Protein AF-A0A413RLS5-F1 (afdb_monomer)

Organism: NCBI:txid2293719

Foldseek 3Di:
DDDFDFLLNLCVVLVHDSVVLVVVLVVDPVRPQDDDSRTTDDPVNSVVSVVVSVVVVVVVVVVVPDDDDDDDDDDDDDDDDDDDDDDDDDPDPDDPPPPPQQLDPVSVLVLLVVLLVVLVVVVDLCSQKDFLVSSQVSSCVVVVHRDDCVSNVDPDSVVVQVVPLQQWDWDVVDVRIMIGGDPNQLQQPPPFDSDDDPQALQKDFDVQLVCQAAVQVVVFFWAQAPNGTDTPVPDDDAGPDNDTQHHDHPVRVLVLLVSLLVSVVVRDGPVVVVLNVQSVCCSVVVNDLVSHDPSVSSSSVSSVVSNSVRSRVVVCVVSVHDDDPVSIDRNPDPPVPVCPPVVVVVVVVVVVVCVPDDPVRVVVDDDPPVVVVVVDD

Solvent-accessible surface area (backbone atoms only — not comparable to full-atom values): 22980 Å² total; per-residue (Å²): 131,85,86,60,52,29,41,42,58,54,14,61,74,71,77,47,53,39,65,59,52,51,50,55,32,70,75,32,91,88,45,82,80,68,89,49,51,80,28,64,36,52,73,67,52,48,58,50,53,51,53,53,52,52,56,50,51,52,53,55,62,57,60,72,75,70,73,80,90,74,82,86,81,82,90,81,86,81,84,91,76,92,77,85,87,77,89,75,90,74,88,74,89,70,82,88,74,78,71,80,72,55,66,44,68,69,47,50,53,52,47,53,51,49,36,36,51,56,33,43,75,69,69,46,80,60,29,56,47,43,35,65,67,55,52,49,52,38,41,13,65,71,71,75,44,85,64,58,56,58,71,63,76,23,94,44,70,66,59,48,50,65,73,33,65,78,47,32,42,76,42,73,90,45,90,73,38,37,31,33,60,43,60,79,69,78,71,59,64,93,89,51,83,86,79,85,72,92,79,49,85,54,51,37,59,35,67,43,57,44,46,37,28,69,45,42,85,76,74,56,58,16,26,39,46,94,88,38,53,40,46,56,93,77,56,89,76,82,58,82,42,93,58,62,52,77,47,44,49,73,66,56,52,50,49,53,45,48,55,50,47,52,56,46,58,77,63,53,50,85,87,44,50,69,60,52,52,43,47,50,49,30,55,76,68,65,50,61,66,86,63,39,58,72,76,52,35,57,53,49,52,46,50,51,50,51,49,50,52,50,50,52,50,54,47,28,55,74,73,74,44,82,73,62,86,62,46,58,36,70,48,73,67,83,56,70,67,76,72,52,75,59,56,61,52,48,50,52,48,51,54,56,49,61,73,69,48,50,76,69,54,56,73,66,60,83,74,61,68,73,65,54,64,77,69,63,134

Nearest PDB structures (foldseek):
  8wxs-assembly1_B  TM=7.499E-01  e=1.023E-01  Drosophila melanogaster
  2lh9-assembly1_A  TM=6.688E-01  e=4.110E-02  Mus musculus
  3rco-assembly1_B  TM=6.619E-01  e=2.686E-01  Homo sapiens
  5f5f-assembly1_A  TM=4.058E-01  e=4.845E-01  Mus musculus
  4qik-assembly3_B  TM=1.845E-01  e=1.940E-02  Homo sapiens

pLDDT: mean 81.76, std 18.18, range [34.69, 97.81]

InterPro domains:
  IPR025605 OST-HTH/LOTUS domain [PF12872] (129-176)
  IPR025605 OST-HTH/LOTUS domain [PS51644] (104-185)

Radius of gyration: 29.1 Å; Cα contacts (8 Å, |Δi|>4): 334; chains: 1; bounding box: 79×64×74 Å

Mean predicted aligned error: 16.36 Å

Sequence (377 aa):
MPARLSVYELAREYGVTSRAVLQLINDTPQLTGARSASSRLTDAEVRAVRRLLESTAERHAGAVVEAPTAQAPEPAGVAVSGGAVSEIEQESTVDEQAATTDGSRDGLEALVRQAFDRARESGKEDWRHMSTGVLKNRLSQILGEKFDQARFGYQRMTDLVQDLPDLLAVDDTRRPPVLYLLPEPPRAPSGVAADAITIDESITIRPDHWAATIDYASGEPYFLVAGTARASSRIEGSPDIPVPLPTITQEILDTWRADFAESTERMHSADEEEMRARVHLWLNERRGTRALPGVLQGLWNLYLKRAVVARLRNWYAAVGLPVPADLIIERKGAGTPPRPADDSRLREALIATIRRMSSDELRAVQLPASALLHMVP

Secondary structure (DSSP, 8-state):
-----BHHHHHHHTT--HHHHHHHHHTSTT----SSTTPBPPHHHHHHHHHHHHHHHHHHHHHTS----PPPPPPPP-------------------------S-HHHHHHHHHHHHHHHHHTT-TTTTEEEHHHHHHHHHHHHTS---GGGGT-SSHHHHHHT-TTTEEEE-SSSSPEEEEPPSPP-SSTTS---S----SSEEE-HHHHHHHH--SS-PPEEEETTEEEEGGG--S--SSSS------HHHHHHHHHHHHHHHHTTS-TT-HHHHHHHHHHHHTT--GGGS-HHHHHHHHHHHHHHHHHHHHHHHHHTT-PPPTTSEEE----------HHHHHHHHHHHHHHHH--HHHHHHPPPPHHHHHTT--

Structure (mmCIF, N/CA/C/O backbone):
data_AF-A0A413RLS5-F1
#
_entry.id   AF-A0A413RLS5-F1
#
loop_
_atom_site.group_PDB
_atom_site.id
_atom_site.type_symbol
_atom_site.label_atom_id
_atom_site.label_alt_id
_atom_site.label_comp_id
_atom_site.label_asym_id
_atom_site.label_entity_id
_atom_site.label_seq_id
_atom_site.pdbx_PDB_ins_code
_atom_site.Cartn_x
_atom_site.Cartn_y
_atom_site.Cartn_z
_atom_site.occupancy
_atom_site.B_iso_or_equiv
_atom_site.auth_seq_id
_atom_site.auth_comp_id
_atom_site.auth_asym_id
_atom_site.auth_atom_id
_atom_site.pdbx_PDB_model_num
ATOM 1 N N . MET A 1 1 ? 5.920 35.005 17.447 1.00 49.88 1 MET A N 1
ATOM 2 C CA . MET A 1 1 ? 6.754 33.800 17.242 1.00 49.88 1 MET A CA 1
ATOM 3 C C . MET A 1 1 ? 7.409 33.951 15.876 1.00 49.88 1 MET A C 1
ATOM 5 O O . MET A 1 1 ? 6.653 34.002 14.913 1.00 49.88 1 MET A O 1
ATOM 9 N N . PRO A 1 2 ? 8.735 34.150 15.769 1.00 53.31 2 PRO A N 1
ATOM 10 C CA . PRO A 1 2 ? 9.383 34.280 14.464 1.00 53.31 2 PRO A CA 1
ATOM 11 C C . PRO A 1 2 ? 9.213 32.986 13.656 1.00 53.31 2 PRO A C 1
ATOM 13 O O . PRO A 1 2 ? 9.216 31.885 14.217 1.00 53.31 2 PRO A O 1
ATOM 16 N N . ALA A 1 3 ? 8.979 33.131 12.352 1.00 53.53 3 ALA A N 1
ATOM 17 C CA . ALA A 1 3 ? 8.739 32.018 11.446 1.00 53.53 3 ALA A CA 1
ATOM 18 C C . ALA A 1 3 ? 10.044 31.239 11.221 1.00 53.53 3 ALA A C 1
ATOM 20 O O . ALA A 1 3 ? 10.977 31.744 10.605 1.00 53.53 3 ALA A O 1
ATOM 21 N N . ARG A 1 4 ? 10.104 30.006 11.732 1.00 84.88 4 ARG A N 1
ATOM 22 C CA . ARG A 1 4 ? 11.229 29.089 11.507 1.00 84.88 4 ARG A CA 1
ATOM 23 C C . ARG A 1 4 ? 11.107 28.467 10.117 1.00 84.88 4 ARG A C 1
ATOM 25 O O . ARG A 1 4 ? 10.170 27.699 9.901 1.00 84.88 4 ARG A O 1
ATOM 32 N N . LEU A 1 5 ? 12.042 28.781 9.222 1.00 90.00 5 LEU A N 1
ATOM 33 C CA . LEU A 1 5 ? 12.160 28.143 7.907 1.00 90.00 5 LEU A CA 1
ATOM 34 C C . LEU A 1 5 ? 12.699 26.714 8.054 1.00 90.00 5 LEU A C 1
ATOM 36 O O . LEU A 1 5 ? 13.582 26.437 8.871 1.00 90.00 5 LEU A O 1
ATOM 40 N N . SER A 1 6 ? 12.158 25.801 7.260 1.00 93.19 6 SER A N 1
ATOM 41 C CA . SER A 1 6 ? 12.698 24.456 7.074 1.00 93.19 6 SER A CA 1
ATOM 42 C C . SER A 1 6 ? 13.868 24.456 6.088 1.00 93.19 6 SER A C 1
ATOM 44 O O . SER A 1 6 ? 13.994 25.341 5.239 1.00 93.19 6 SER A O 1
ATOM 46 N N . VAL A 1 7 ? 14.715 23.427 6.166 1.00 90.44 7 VAL A N 1
ATOM 47 C CA . VAL A 1 7 ? 15.800 23.198 5.193 1.00 90.44 7 VAL A CA 1
ATOM 48 C C . VAL A 1 7 ? 15.263 23.130 3.757 1.00 90.44 7 VAL A C 1
ATOM 50 O O . VAL A 1 7 ? 15.892 23.646 2.835 1.00 90.44 7 VAL A O 1
ATOM 53 N N . TYR A 1 8 ? 14.083 22.538 3.566 1.00 88.19 8 TYR A N 1
ATOM 54 C CA . TYR A 1 8 ? 13.406 22.482 2.273 1.00 88.19 8 TYR A CA 1
ATOM 55 C C . TYR A 1 8 ? 13.042 23.869 1.723 1.00 88.19 8 TYR A C 1
ATOM 57 O O . TYR A 1 8 ? 13.338 24.170 0.567 1.00 88.19 8 TYR A O 1
ATOM 65 N N . GLU A 1 9 ? 12.438 24.732 2.544 1.00 91.38 9 GLU A N 1
ATOM 66 C CA . GLU A 1 9 ? 12.070 26.093 2.129 1.00 91.38 9 GLU A CA 1
ATOM 67 C C . GLU A 1 9 ? 13.307 26.925 1.775 1.00 91.38 9 GLU A C 1
ATOM 69 O O . GLU A 1 9 ? 13.293 27.650 0.782 1.00 91.38 9 GLU A O 1
ATOM 74 N N . LEU A 1 10 ? 14.396 26.759 2.531 1.00 93.75 10 LEU A N 1
ATOM 75 C CA . LEU A 1 10 ? 15.664 27.432 2.257 1.00 93.75 10 LEU A CA 1
ATOM 76 C C . LEU A 1 10 ? 16.304 26.952 0.945 1.00 93.75 10 LEU A C 1
ATOM 78 O O . LEU A 1 10 ? 16.816 27.750 0.167 1.00 93.75 10 LEU A O 1
ATOM 82 N N . ALA A 1 11 ? 16.249 25.646 0.675 1.00 91.06 11 ALA A N 1
ATOM 83 C CA . ALA A 1 11 ? 16.745 25.067 -0.571 1.00 91.06 11 ALA A CA 1
ATOM 84 C C . ALA A 1 11 ? 15.981 25.616 -1.787 1.00 91.06 11 ALA A C 1
ATOM 86 O O . ALA A 1 11 ? 16.585 26.013 -2.785 1.00 91.06 11 ALA A O 1
ATOM 87 N N . ARG A 1 12 ? 14.652 25.723 -1.661 1.00 92.06 12 ARG A N 1
ATOM 88 C CA . ARG A 1 12 ? 13.778 26.306 -2.683 1.00 92.06 12 ARG A CA 1
ATOM 89 C C . ARG A 1 12 ? 14.081 27.784 -2.938 1.00 92.06 12 ARG A C 1
ATOM 91 O O . ARG A 1 12 ? 14.059 28.195 -4.093 1.00 92.06 12 ARG A O 1
ATOM 98 N N . GLU A 1 13 ? 14.362 28.565 -1.895 1.00 95.25 13 GLU A N 1
ATOM 99 C CA . GLU A 1 13 ? 14.698 29.994 -2.006 1.00 95.25 13 GLU A CA 1
ATOM 100 C C . GLU A 1 13 ? 15.961 30.233 -2.854 1.00 95.25 13 GLU A C 1
ATOM 102 O O . GLU A 1 13 ? 15.985 31.157 -3.662 1.00 95.25 13 GLU A O 1
ATOM 107 N N . TYR A 1 14 ? 16.975 29.371 -2.727 1.00 94.06 14 TYR A N 1
ATOM 108 C CA . TYR A 1 14 ? 18.263 29.505 -3.426 1.00 94.06 14 TYR A CA 1
ATOM 109 C C . TYR A 1 14 ? 18.376 28.658 -4.704 1.00 94.06 14 TYR A C 1
ATOM 111 O O . TYR A 1 14 ? 19.435 28.632 -5.327 1.00 94.06 14 TYR A O 1
ATOM 119 N N . GLY A 1 15 ? 17.312 27.950 -5.100 1.00 91.38 15 GLY A N 1
ATOM 120 C CA . GLY A 1 15 ? 17.330 27.085 -6.283 1.00 91.38 15 GLY A CA 1
ATOM 121 C C . GLY A 1 15 ? 18.322 25.919 -6.183 1.00 91.38 15 GLY A C 1
ATOM 122 O O . GLY A 1 15 ? 18.850 25.474 -7.199 1.00 91.38 15 GLY A O 1
ATOM 123 N N . VAL A 1 16 ? 18.593 25.429 -4.970 1.00 92.81 16 VAL A N 1
ATOM 124 C CA . VAL A 1 16 ? 19.505 24.304 -4.703 1.00 92.81 16 VAL A CA 1
ATOM 125 C C . VAL A 1 16 ? 18.741 23.107 -4.139 1.00 92.81 16 VAL A C 1
ATOM 127 O O . VAL A 1 16 ? 17.602 23.222 -3.691 1.00 92.81 16 VAL A O 1
ATOM 130 N N . THR A 1 17 ? 19.356 21.924 -4.139 1.00 88.81 17 THR A N 1
ATOM 131 C CA . THR A 1 17 ? 18.726 20.729 -3.558 1.00 88.81 17 THR A CA 1
ATOM 132 C C . THR A 1 17 ? 18.777 20.770 -2.028 1.00 88.81 17 THR A C 1
ATOM 134 O O . THR A 1 17 ? 19.750 21.241 -1.435 1.00 88.81 17 THR A O 1
ATOM 137 N N . SER A 1 18 ? 17.766 20.216 -1.348 1.00 87.88 18 SER A N 1
ATOM 138 C CA . SER A 1 18 ? 17.775 20.121 0.123 1.00 87.88 18 SER A CA 1
ATOM 139 C C . SER A 1 18 ? 18.960 19.305 0.647 1.00 87.88 18 SER A C 1
ATOM 141 O O . SER A 1 18 ? 19.452 19.578 1.738 1.00 87.88 18 SER A O 1
ATOM 143 N N . ARG A 1 19 ? 19.469 18.354 -0.149 1.00 88.50 19 ARG A N 1
ATOM 144 C CA . ARG A 1 19 ? 20.697 17.607 0.152 1.00 88.50 19 ARG A CA 1
ATOM 145 C C . ARG A 1 19 ? 21.926 18.514 0.189 1.00 88.50 19 ARG A C 1
ATOM 147 O O . ARG A 1 19 ? 22.725 18.368 1.102 1.00 88.50 19 ARG A O 1
ATOM 154 N N . ALA A 1 20 ? 22.065 19.454 -0.750 1.00 89.69 20 ALA A N 1
ATOM 155 C CA . ALA A 1 20 ? 23.175 20.409 -0.744 1.00 89.69 20 ALA A CA 1
ATOM 156 C C . ALA A 1 20 ? 23.140 21.300 0.507 1.00 89.69 20 ALA A C 1
ATOM 158 O O . ALA A 1 20 ? 24.170 21.528 1.134 1.00 89.69 20 ALA A O 1
ATOM 159 N N . VAL A 1 21 ? 21.944 21.733 0.922 1.00 93.25 21 VAL A N 1
ATOM 160 C CA . VAL A 1 21 ? 21.768 22.512 2.156 1.00 93.25 21 VAL A CA 1
ATOM 161 C C . VAL A 1 21 ? 22.083 21.675 3.403 1.00 93.25 21 VAL A C 1
ATOM 163 O O . VAL A 1 21 ? 22.777 22.157 4.292 1.00 93.25 21 VAL A O 1
ATOM 166 N N . LEU A 1 22 ? 21.635 20.415 3.468 1.00 90.94 22 LEU A N 1
ATOM 167 C CA . LEU A 1 22 ? 21.972 19.502 4.571 1.00 90.94 22 LEU A CA 1
ATOM 168 C C . LEU A 1 22 ? 23.470 19.205 4.645 1.00 90.94 22 LEU A C 1
ATOM 170 O O . LEU A 1 22 ? 24.028 19.190 5.735 1.00 90.94 22 LEU A O 1
ATOM 174 N N . GLN A 1 23 ? 24.119 18.995 3.500 1.00 91.44 23 GLN A N 1
ATOM 175 C CA . GLN A 1 23 ? 25.560 18.778 3.436 1.00 91.44 23 GLN A CA 1
ATOM 176 C C . GLN A 1 23 ? 26.310 20.002 3.974 1.00 91.44 23 GLN A C 1
ATOM 178 O O . GLN A 1 23 ? 27.154 19.865 4.850 1.00 91.44 23 GLN A O 1
ATOM 183 N N . LEU A 1 24 ? 25.914 21.204 3.549 1.00 93.81 24 LEU A N 1
ATOM 184 C CA . LEU A 1 24 ? 26.490 22.463 4.023 1.00 93.81 24 LEU A CA 1
ATOM 185 C C . LEU A 1 24 ? 26.319 22.667 5.537 1.00 93.81 24 LEU A C 1
ATOM 187 O O . LEU A 1 24 ? 27.223 23.171 6.203 1.00 93.81 24 LEU A O 1
ATOM 191 N N . ILE A 1 25 ? 25.164 22.274 6.081 1.00 93.50 25 ILE A N 1
ATOM 192 C CA . ILE A 1 25 ? 24.892 22.284 7.522 1.00 93.50 25 ILE A CA 1
ATOM 193 C C . ILE A 1 25 ? 25.816 21.295 8.243 1.00 93.50 25 ILE A C 1
ATOM 195 O O . ILE A 1 25 ? 26.482 21.687 9.196 1.00 93.50 25 ILE A O 1
ATOM 199 N N . ASN A 1 26 ? 25.910 20.053 7.762 1.00 89.06 26 ASN A N 1
ATOM 200 C CA . ASN A 1 26 ? 26.742 19.007 8.366 1.00 89.06 26 ASN A CA 1
ATOM 201 C C . ASN A 1 26 ? 28.239 19.344 8.332 1.00 89.06 26 ASN A C 1
ATOM 203 O O . ASN A 1 26 ? 28.961 19.036 9.278 1.00 89.06 26 ASN A O 1
ATOM 207 N N . ASP A 1 27 ? 28.691 20.013 7.272 1.00 92.06 27 ASP A N 1
ATOM 208 C CA . ASP A 1 27 ? 30.083 20.433 7.100 1.00 92.06 27 ASP A CA 1
ATOM 209 C C . ASP A 1 27 ? 30.426 21.689 7.925 1.00 92.06 27 ASP A C 1
ATOM 211 O O . ASP A 1 27 ? 31.588 22.091 8.002 1.00 92.06 27 ASP A O 1
ATOM 215 N N . THR A 1 28 ? 29.432 22.313 8.573 1.00 92.94 28 THR A N 1
ATOM 216 C CA . THR A 1 28 ? 29.605 23.510 9.401 1.00 92.94 28 THR A CA 1
ATOM 217 C C . THR A 1 28 ? 29.434 23.155 10.885 1.00 92.94 28 THR A C 1
ATOM 219 O O . THR A 1 28 ? 28.305 23.070 11.365 1.00 92.94 28 THR A O 1
ATOM 222 N N . PRO A 1 29 ? 30.521 23.050 11.681 1.00 88.50 29 PRO A N 1
ATOM 223 C CA . PRO A 1 29 ? 30.479 22.545 13.066 1.00 88.50 29 PRO A CA 1
ATOM 224 C C . PRO A 1 29 ? 29.536 23.291 14.024 1.00 88.50 29 PRO A C 1
ATOM 226 O O . PRO A 1 29 ? 29.170 22.784 15.079 1.00 88.50 29 PRO A O 1
ATOM 229 N N . GLN A 1 30 ? 29.165 24.518 13.667 1.00 86.56 30 GLN A N 1
ATOM 230 C CA . GLN A 1 30 ? 28.323 25.423 14.446 1.00 86.56 30 GLN A CA 1
ATOM 231 C C . GLN A 1 30 ? 26.826 25.339 14.079 1.00 86.56 30 GLN A C 1
ATOM 233 O O . GLN A 1 30 ? 26.018 26.048 14.674 1.00 86.56 30 GLN A O 1
ATOM 238 N N . LEU A 1 31 ? 26.442 24.454 13.147 1.00 86.25 31 LEU A N 1
ATOM 239 C CA . LEU A 1 31 ? 25.061 24.190 12.731 1.00 86.25 31 LEU A CA 1
ATOM 240 C C . LEU A 1 31 ? 24.688 22.729 13.031 1.00 86.25 31 LEU A C 1
ATOM 242 O O . LEU A 1 31 ? 24.714 21.870 12.161 1.00 86.25 31 LEU A O 1
ATOM 246 N N . THR A 1 32 ? 24.352 22.420 14.283 1.00 77.50 32 THR A N 1
ATOM 247 C CA . THR A 1 32 ? 24.116 21.031 14.734 1.00 77.50 32 THR A CA 1
ATOM 248 C C . THR A 1 32 ? 22.636 20.624 14.789 1.00 77.50 32 THR A C 1
ATOM 250 O O . THR A 1 32 ? 22.317 19.506 15.199 1.00 77.50 32 THR A O 1
ATOM 253 N N . GLY A 1 33 ? 21.715 21.508 14.386 1.00 73.88 33 GLY A N 1
ATOM 254 C CA . GLY A 1 33 ? 20.278 21.339 14.622 1.00 73.88 33 GLY A CA 1
ATOM 255 C C . GLY A 1 33 ? 19.491 20.524 13.588 1.00 73.88 33 GLY A C 1
ATOM 256 O O . GLY A 1 33 ? 18.460 19.950 13.942 1.00 73.88 33 GLY A O 1
ATOM 257 N N . ALA A 1 34 ? 19.927 20.443 12.326 1.00 78.06 34 ALA A N 1
ATOM 258 C CA . ALA A 1 34 ? 19.123 19.840 11.257 1.00 78.06 34 ALA A CA 1
ATOM 259 C C . ALA A 1 34 ? 19.594 18.436 10.864 1.00 78.06 34 ALA A C 1
ATOM 261 O O . ALA A 1 34 ? 20.738 18.231 10.480 1.00 78.06 34 ALA A O 1
ATOM 262 N N . ARG A 1 35 ? 18.671 17.470 10.928 1.00 79.19 35 ARG A N 1
ATOM 263 C CA . ARG A 1 35 ? 18.911 16.051 10.597 1.00 79.19 35 ARG A CA 1
ATOM 264 C C . ARG A 1 35 ? 18.140 15.580 9.363 1.00 79.19 35 ARG A C 1
ATOM 266 O O . ARG A 1 35 ? 18.313 14.452 8.920 1.00 79.19 35 ARG A O 1
ATOM 273 N N . SER A 1 36 ? 17.255 16.422 8.836 1.00 82.38 36 SER A N 1
ATOM 274 C CA . SER A 1 36 ? 16.361 16.104 7.721 1.00 82.38 36 SER A CA 1
ATOM 275 C C . SER A 1 36 ? 15.960 17.364 6.952 1.00 82.38 36 SER A C 1
ATOM 277 O O . SER A 1 36 ? 16.039 18.476 7.476 1.00 82.38 36 SER A O 1
ATOM 279 N N . ALA A 1 37 ? 15.434 17.195 5.735 1.00 69.94 37 ALA A N 1
ATOM 280 C CA . ALA A 1 37 ? 14.904 18.301 4.930 1.00 69.94 37 ALA A CA 1
ATOM 281 C C . ALA A 1 37 ? 13.722 19.038 5.605 1.00 69.94 37 ALA A C 1
ATOM 283 O O . ALA A 1 37 ? 13.480 20.214 5.335 1.00 69.94 37 ALA A O 1
ATOM 284 N N . SER A 1 38 ? 13.014 18.365 6.516 1.00 79.88 38 SER A N 1
ATOM 285 C CA . SER A 1 38 ? 11.908 18.914 7.312 1.00 79.88 38 SER A CA 1
ATOM 286 C C . SER A 1 38 ? 12.353 19.581 8.619 1.00 79.88 38 SER A C 1
ATOM 288 O O . SER A 1 38 ? 11.527 20.169 9.320 1.00 79.88 38 SER A O 1
ATOM 290 N N . SER A 1 39 ? 13.643 19.512 8.964 1.00 85.12 39 SER A N 1
ATOM 291 C CA . SER A 1 39 ? 14.173 20.135 10.177 1.00 85.12 39 SER A CA 1
ATOM 292 C C . SER A 1 39 ? 13.984 21.652 10.116 1.00 85.12 39 SER A C 1
ATOM 294 O O . SER A 1 39 ? 14.362 22.299 9.137 1.00 85.12 39 SER A O 1
ATOM 296 N N . ARG A 1 40 ? 13.374 22.220 11.163 1.00 89.88 40 ARG A N 1
ATOM 297 C CA . ARG A 1 40 ? 13.179 23.668 11.295 1.00 89.88 40 ARG A CA 1
ATOM 298 C C . ARG A 1 40 ? 14.421 24.303 11.897 1.00 89.88 40 ARG A C 1
ATOM 300 O O . ARG A 1 40 ? 14.833 23.918 12.987 1.00 89.88 40 ARG A O 1
ATOM 307 N N . LEU A 1 41 ? 14.955 25.298 11.205 1.00 90.12 41 LEU A N 1
ATOM 308 C CA . LEU A 1 41 ? 16.127 26.049 11.626 1.00 90.12 41 LEU A CA 1
ATOM 309 C C . LEU A 1 41 ? 15.715 27.231 12.511 1.00 90.12 41 LEU A C 1
ATOM 311 O O . LEU A 1 41 ? 14.649 27.831 12.344 1.00 90.12 41 LEU A O 1
ATOM 315 N N . THR A 1 42 ? 16.564 27.575 13.470 1.00 92.44 42 THR A N 1
ATOM 316 C CA . THR A 1 42 ? 16.482 28.846 14.194 1.00 92.44 42 THR A CA 1
ATOM 317 C C . THR A 1 42 ? 16.864 30.006 13.274 1.00 92.44 42 THR A C 1
ATOM 319 O O . THR A 1 42 ? 17.618 29.832 12.321 1.00 92.44 42 THR A O 1
ATOM 322 N N . ASP A 1 43 ? 16.418 31.227 13.579 1.00 91.44 43 ASP A N 1
ATOM 323 C CA . ASP A 1 43 ? 16.769 32.411 12.777 1.00 91.44 43 ASP A CA 1
ATOM 324 C C . ASP A 1 43 ? 18.291 32.621 12.665 1.00 91.44 43 ASP A C 1
ATOM 326 O O . ASP A 1 43 ? 18.786 33.151 11.669 1.00 91.44 43 ASP A O 1
ATOM 330 N N . ALA A 1 44 ? 19.046 32.219 13.694 1.00 90.88 44 ALA A N 1
ATOM 331 C CA . ALA A 1 44 ? 20.504 32.272 13.685 1.00 90.88 44 ALA A CA 1
ATOM 332 C C . ALA A 1 44 ? 21.103 31.274 12.682 1.00 90.88 44 ALA A C 1
ATOM 334 O O . ALA A 1 44 ? 21.973 31.657 11.900 1.00 90.88 44 ALA A O 1
ATOM 335 N N . GLU A 1 45 ? 20.598 30.038 12.662 1.00 93.25 45 GLU A N 1
ATOM 336 C CA . GLU A 1 45 ? 21.002 29.007 11.702 1.00 93.25 45 GLU A CA 1
ATOM 337 C C . GLU A 1 45 ? 20.598 29.391 10.275 1.00 93.25 45 GLU A C 1
ATOM 339 O O . GLU A 1 45 ? 21.433 29.333 9.379 1.00 93.25 45 GLU A O 1
ATOM 344 N N . VAL A 1 46 ? 19.375 29.895 10.061 1.00 94.31 46 VAL A N 1
ATOM 345 C CA . VAL A 1 46 ? 18.919 30.410 8.755 1.00 94.31 46 VAL A CA 1
ATOM 346 C C . VAL A 1 46 ? 19.888 31.471 8.227 1.00 94.31 46 VAL A C 1
ATOM 348 O O . VAL A 1 46 ? 20.374 31.363 7.103 1.00 94.31 46 VAL A O 1
ATOM 351 N N . ARG A 1 47 ? 20.240 32.476 9.043 1.00 94.38 47 ARG A N 1
ATOM 352 C CA . ARG A 1 47 ? 21.196 33.529 8.647 1.00 94.38 47 ARG A CA 1
ATOM 353 C C . ARG A 1 47 ? 22.606 33.004 8.373 1.00 94.38 47 ARG A C 1
ATOM 355 O O . ARG A 1 47 ? 23.346 33.628 7.614 1.00 94.38 47 ARG A O 1
ATOM 362 N N . ALA A 1 48 ? 23.025 31.930 9.034 1.00 94.56 48 ALA A N 1
ATOM 363 C CA . ALA A 1 48 ? 24.326 31.316 8.792 1.00 94.56 48 ALA A CA 1
ATOM 364 C C . ALA A 1 48 ? 24.334 30.542 7.467 1.00 94.56 48 ALA A C 1
ATOM 366 O O . ALA A 1 48 ? 25.224 30.759 6.648 1.00 94.56 48 ALA A O 1
ATOM 367 N N . VAL A 1 49 ? 23.311 29.719 7.218 1.00 94.75 49 VAL A N 1
ATOM 368 C CA . VAL A 1 49 ? 23.192 28.929 5.984 1.00 94.75 49 VAL A CA 1
ATOM 369 C C . VAL A 1 49 ? 23.057 29.833 4.756 1.00 94.75 49 VAL A C 1
ATOM 371 O O . VAL A 1 49 ? 23.736 29.595 3.762 1.00 94.75 49 VAL A O 1
ATOM 374 N N . ARG A 1 50 ? 22.273 30.920 4.837 1.00 96.81 50 ARG A N 1
ATOM 375 C CA . ARG A 1 50 ? 22.160 31.914 3.752 1.00 96.81 50 ARG A CA 1
ATOM 376 C C . ARG A 1 50 ? 23.512 32.502 3.344 1.00 96.81 50 ARG A C 1
ATOM 378 O O . ARG A 1 50 ? 23.871 32.444 2.174 1.00 96.81 50 ARG A O 1
ATOM 385 N N . ARG A 1 51 ? 24.309 32.958 4.319 1.00 96.50 51 ARG A N 1
ATOM 386 C CA . ARG A 1 51 ? 25.657 33.500 4.065 1.00 96.50 51 ARG A CA 1
ATOM 387 C C . ARG A 1 51 ? 26.589 32.485 3.403 1.00 96.50 51 ARG A C 1
ATOM 389 O O . ARG A 1 51 ? 27.390 32.848 2.546 1.00 96.50 51 ARG A O 1
ATOM 396 N N . LEU A 1 52 ? 26.499 31.215 3.795 1.00 96.19 52 LEU A N 1
ATOM 397 C CA . LEU A 1 52 ? 27.304 30.150 3.197 1.00 96.19 52 LEU A CA 1
ATOM 398 C C . LEU A 1 52 ? 26.876 29.849 1.750 1.00 96.19 52 LEU A C 1
ATOM 400 O O . LEU A 1 52 ? 27.739 29.664 0.889 1.00 96.19 52 LEU A O 1
ATOM 404 N N . LEU A 1 53 ? 25.569 29.836 1.471 1.00 95.44 53 LEU A N 1
ATOM 405 C CA . LEU A 1 53 ? 25.032 29.657 0.117 1.00 95.44 53 LEU A CA 1
ATOM 406 C C . LEU A 1 53 ? 25.424 30.824 -0.801 1.00 95.44 53 LEU A C 1
ATOM 408 O O . LEU A 1 53 ? 25.899 30.585 -1.909 1.00 95.44 53 LEU A O 1
ATOM 412 N N . GLU A 1 54 ? 25.329 32.063 -0.317 1.00 95.81 54 GLU A N 1
ATOM 413 C CA . GLU A 1 54 ? 25.757 33.275 -1.035 1.00 95.81 54 GLU A CA 1
ATOM 414 C C . GLU A 1 54 ? 27.257 33.238 -1.364 1.00 95.81 54 GLU A C 1
ATOM 416 O O . GLU A 1 54 ? 27.639 33.359 -2.526 1.00 95.81 54 GLU A O 1
ATOM 421 N N . SER A 1 55 ? 28.111 32.932 -0.379 1.00 94.25 55 SER A N 1
ATOM 422 C CA . SER A 1 55 ? 29.561 32.780 -0.593 1.00 94.25 55 SER A CA 1
ATOM 423 C C . SER A 1 55 ? 29.911 31.671 -1.596 1.00 94.25 55 SER A C 1
ATOM 425 O O . SER A 1 55 ? 30.925 31.739 -2.296 1.00 94.25 55 SER A O 1
ATOM 427 N N . THR A 1 56 ? 29.106 30.610 -1.654 1.00 92.06 56 THR A N 1
ATOM 428 C CA . THR A 1 56 ? 29.318 29.511 -2.603 1.00 92.06 56 THR A CA 1
ATOM 429 C C . THR A 1 56 ? 28.904 29.922 -4.014 1.00 92.06 56 THR A C 1
ATOM 431 O O . THR A 1 56 ? 29.623 29.608 -4.963 1.00 92.06 56 THR A O 1
ATOM 434 N N . ALA A 1 57 ? 27.804 30.666 -4.154 1.00 89.06 57 ALA A N 1
ATOM 435 C CA . ALA A 1 57 ? 27.354 31.216 -5.430 1.00 89.06 57 ALA A CA 1
ATOM 436 C C . ALA A 1 57 ? 28.364 32.223 -6.010 1.00 89.06 57 ALA A C 1
ATOM 438 O O . ALA A 1 57 ? 28.700 32.138 -7.190 1.00 89.06 57 ALA A O 1
ATOM 439 N N . GLU A 1 58 ? 28.927 33.106 -5.180 1.00 89.69 58 GLU A N 1
ATOM 440 C CA . GLU A 1 58 ? 29.966 34.064 -5.590 1.00 89.69 58 GLU A CA 1
ATOM 441 C C . GLU A 1 58 ? 31.250 33.369 -6.066 1.00 89.69 58 GLU A C 1
ATOM 443 O O . GLU A 1 58 ? 31.818 33.745 -7.093 1.00 89.69 58 GLU A O 1
ATOM 448 N N . ARG A 1 59 ? 31.682 32.303 -5.375 1.00 88.44 59 ARG A N 1
ATOM 449 C CA . ARG A 1 59 ? 32.843 31.498 -5.797 1.00 88.44 59 ARG A CA 1
ATOM 450 C C . ARG A 1 59 ? 32.630 30.835 -7.157 1.00 88.44 59 ARG A C 1
ATOM 452 O O . ARG A 1 59 ? 33.552 30.812 -7.966 1.00 88.44 59 ARG A O 1
ATOM 459 N N . HIS A 1 60 ? 31.424 30.337 -7.426 1.00 83.62 60 HIS A N 1
ATOM 460 C CA . HIS A 1 60 ? 31.098 29.759 -8.731 1.00 83.62 60 HIS A CA 1
ATOM 461 C C . HIS A 1 60 ? 31.009 30.829 -9.824 1.00 83.62 60 HIS A C 1
ATOM 463 O O . HIS A 1 60 ? 31.496 30.600 -10.925 1.00 83.62 60 HIS A O 1
ATOM 469 N N . ALA A 1 61 ? 30.461 32.011 -9.525 1.00 79.94 61 ALA A N 1
ATOM 470 C CA . ALA A 1 61 ? 30.407 33.118 -10.479 1.00 79.94 61 ALA A CA 1
ATOM 471 C C . ALA A 1 61 ? 31.809 33.644 -10.852 1.00 79.94 61 ALA A C 1
ATOM 473 O O . ALA A 1 61 ? 32.050 33.963 -12.014 1.00 79.94 61 ALA A O 1
ATOM 474 N N . GLY A 1 62 ? 32.747 33.684 -9.898 1.00 73.56 62 GLY A N 1
ATOM 475 C CA . GLY A 1 62 ? 34.136 34.089 -10.145 1.00 73.56 62 GLY A CA 1
ATOM 476 C C . GLY A 1 62 ? 34.962 33.056 -10.921 1.00 73.56 62 GLY A C 1
ATOM 477 O O . GLY A 1 62 ? 35.775 33.430 -11.763 1.00 73.56 62 GLY A O 1
ATOM 478 N N . ALA A 1 63 ? 34.724 31.758 -10.703 1.00 68.06 63 ALA A N 1
ATOM 479 C CA . ALA A 1 63 ? 35.466 30.681 -11.366 1.00 68.06 63 ALA A CA 1
ATOM 480 C C . ALA A 1 63 ? 35.187 30.564 -12.879 1.00 68.06 63 ALA A C 1
ATOM 482 O O . ALA A 1 63 ? 35.989 29.987 -13.608 1.00 68.06 63 ALA A O 1
ATOM 483 N N . VAL A 1 64 ? 34.077 31.123 -13.373 1.00 61.50 64 VAL A N 1
ATOM 484 C CA . VAL A 1 64 ? 33.715 31.076 -14.803 1.00 61.50 64 VAL A CA 1
ATOM 485 C C . VAL A 1 64 ? 34.486 32.115 -15.639 1.00 61.50 64 VAL A C 1
ATOM 487 O O . VAL A 1 64 ? 34.505 32.020 -16.864 1.00 61.50 64 VAL A O 1
ATOM 490 N N . VAL A 1 65 ? 35.167 33.083 -15.014 1.00 58.09 65 VAL A N 1
ATOM 491 C CA . VAL A 1 65 ? 35.815 34.202 -15.729 1.00 58.09 65 VAL A CA 1
ATOM 492 C C . VAL A 1 65 ? 37.296 33.944 -16.069 1.00 58.09 65 VAL A C 1
ATOM 494 O O . VAL A 1 65 ? 37.828 34.589 -16.968 1.00 58.09 65 VAL A O 1
ATOM 497 N N . GLU A 1 66 ? 37.955 32.955 -15.456 1.00 51.12 66 GLU A N 1
ATOM 498 C CA . GLU A 1 66 ? 39.371 32.630 -15.717 1.00 51.12 66 GLU A CA 1
ATOM 499 C C . GLU A 1 66 ? 39.563 31.180 -16.192 1.00 51.12 66 GLU A C 1
ATOM 501 O O . GLU A 1 66 ? 40.145 30.343 -15.504 1.00 51.12 66 GLU A O 1
ATOM 506 N N . ALA A 1 67 ? 39.098 30.865 -17.402 1.00 42.00 67 ALA A N 1
ATOM 507 C CA . ALA A 1 67 ? 39.550 29.670 -18.116 1.00 42.00 67 ALA A CA 1
ATOM 508 C C . ALA A 1 67 ? 40.685 30.053 -19.091 1.00 42.00 67 ALA A C 1
ATOM 510 O O . ALA A 1 67 ? 40.428 30.779 -20.055 1.00 42.00 67 ALA A O 1
ATOM 511 N N . PRO A 1 68 ? 41.938 29.601 -18.885 1.00 45.59 68 PRO A N 1
ATOM 512 C CA . PRO A 1 68 ? 43.017 29.833 -19.835 1.00 45.59 68 PRO A CA 1
ATOM 513 C C . PRO A 1 68 ? 42.827 28.970 -21.090 1.00 45.59 68 PRO A C 1
ATOM 515 O O . PRO A 1 68 ? 42.656 27.752 -21.017 1.00 45.59 68 PRO A O 1
ATOM 518 N N . THR A 1 69 ? 42.890 29.611 -22.256 1.00 52.84 69 THR A N 1
ATOM 519 C CA . THR A 1 69 ? 42.900 28.978 -23.579 1.00 52.84 69 THR A CA 1
ATOM 520 C C . THR A 1 69 ? 44.133 28.076 -23.717 1.00 52.84 69 THR A C 1
ATOM 522 O O . THR A 1 69 ? 45.227 28.559 -24.005 1.00 52.84 69 THR A O 1
ATOM 525 N N . ALA A 1 70 ? 43.978 26.768 -23.498 1.00 42.94 70 ALA A N 1
ATOM 526 C CA . ALA A 1 70 ? 45.049 25.786 -23.658 1.00 42.94 70 ALA A CA 1
ATOM 527 C C . ALA A 1 70 ? 44.994 25.110 -25.039 1.00 42.94 70 ALA A C 1
ATOM 529 O O . ALA A 1 70 ? 43.954 24.627 -25.483 1.00 42.94 70 ALA A O 1
ATOM 530 N N . GLN A 1 71 ? 46.150 25.115 -25.703 1.00 44.66 71 GLN A N 1
ATOM 531 C CA . GLN A 1 71 ? 46.443 24.523 -27.007 1.00 44.66 71 GLN A CA 1
ATOM 532 C C . GLN A 1 71 ? 46.300 22.993 -27.020 1.00 44.66 71 GLN A C 1
ATOM 534 O O . GLN A 1 71 ? 46.610 22.309 -26.047 1.00 44.66 71 GLN A O 1
ATOM 539 N N . ALA A 1 72 ? 45.875 22.476 -28.174 1.00 45.53 72 ALA A N 1
ATOM 540 C CA . ALA A 1 72 ? 45.760 21.056 -28.486 1.00 45.53 72 ALA A CA 1
ATOM 541 C C . ALA A 1 72 ? 47.135 20.362 -28.596 1.00 45.53 72 ALA A C 1
ATOM 543 O O . ALA A 1 72 ? 48.034 20.931 -29.220 1.00 45.53 72 ALA A O 1
ATOM 544 N N . PRO A 1 73 ? 47.295 19.123 -28.091 1.00 47.88 73 PRO A N 1
ATOM 545 C CA . PRO A 1 73 ? 48.430 18.281 -28.435 1.00 47.88 73 PRO A CA 1
ATOM 546 C C . PRO A 1 73 ? 48.093 17.281 -29.556 1.00 47.88 73 PRO A C 1
ATOM 548 O O . PRO A 1 73 ? 47.005 16.703 -29.607 1.00 47.88 73 PRO A O 1
ATOM 551 N N . GLU A 1 74 ? 49.069 17.089 -30.445 1.00 40.59 74 GLU A N 1
ATOM 552 C CA . GLU A 1 74 ? 49.117 16.078 -31.508 1.00 40.59 74 GLU A CA 1
ATOM 553 C C . GLU A 1 74 ? 49.154 14.628 -30.974 1.00 40.59 74 GLU A C 1
ATOM 555 O O . GLU A 1 74 ? 49.613 14.388 -29.852 1.00 40.59 74 GLU A O 1
ATOM 560 N N . PRO A 1 75 ? 48.730 13.633 -31.782 1.00 47.19 75 PRO A N 1
ATOM 561 C CA . PRO A 1 75 ? 48.711 12.231 -31.382 1.00 47.19 75 PRO A CA 1
ATOM 562 C C . PRO A 1 75 ? 50.070 11.542 -31.600 1.00 47.19 75 PRO A C 1
ATOM 564 O O . PRO A 1 75 ? 50.528 11.368 -32.730 1.00 47.19 75 PRO A O 1
ATOM 567 N N . ALA A 1 76 ? 50.681 11.065 -30.514 1.00 39.31 76 ALA A N 1
ATOM 568 C CA . ALA A 1 76 ? 51.797 10.125 -30.561 1.00 39.31 76 ALA A CA 1
ATOM 569 C C . ALA A 1 76 ? 51.271 8.681 -30.628 1.00 39.31 76 ALA A C 1
ATOM 571 O O . ALA A 1 76 ? 50.529 8.230 -29.753 1.00 39.31 76 ALA A O 1
ATOM 572 N N . GLY A 1 77 ? 51.666 7.958 -31.677 1.00 47.56 77 GLY A N 1
ATOM 573 C CA . GLY A 1 77 ? 51.438 6.524 -31.811 1.00 47.56 77 GLY A CA 1
ATOM 574 C C . GLY A 1 77 ? 52.276 5.720 -30.818 1.00 47.56 77 GLY A C 1
ATOM 575 O O . GLY A 1 77 ? 53.441 6.033 -30.579 1.00 47.56 77 GLY A O 1
ATOM 576 N N . VAL A 1 78 ? 51.691 4.654 -30.269 1.00 43.38 78 VAL A N 1
ATOM 577 C CA . VAL A 1 78 ? 52.411 3.650 -29.480 1.00 43.38 78 VAL A CA 1
ATOM 578 C C . VAL A 1 78 ? 51.987 2.251 -29.913 1.00 43.38 78 VAL A C 1
ATOM 580 O O . VAL A 1 78 ? 50.812 1.958 -30.128 1.00 43.38 78 VAL A O 1
ATOM 583 N N . ALA A 1 79 ? 53.018 1.430 -30.084 1.00 37.06 79 ALA A N 1
ATOM 584 C CA . ALA A 1 79 ? 53.036 0.071 -30.582 1.00 37.06 79 ALA A CA 1
ATOM 585 C C . ALA A 1 79 ? 52.287 -0.932 -29.692 1.00 37.06 79 ALA A C 1
ATOM 587 O O . ALA A 1 79 ? 52.337 -0.878 -28.464 1.00 37.06 79 ALA A O 1
ATOM 588 N N . VAL A 1 80 ? 51.666 -1.907 -30.356 1.00 41.22 80 VAL A N 1
ATOM 589 C CA . VAL A 1 80 ? 51.110 -3.126 -29.768 1.00 41.22 80 VAL A CA 1
ATOM 590 C C . VAL A 1 80 ? 52.262 -4.091 -29.485 1.00 41.22 80 VAL A C 1
ATOM 592 O O . VAL A 1 80 ? 52.973 -4.485 -30.407 1.00 41.22 80 VAL A O 1
ATOM 595 N N . SER A 1 81 ? 52.427 -4.487 -28.223 1.00 39.12 81 SER A N 1
ATOM 596 C CA . SER A 1 81 ? 53.283 -5.606 -27.824 1.00 39.12 81 SER A CA 1
ATOM 597 C C . SER A 1 81 ? 52.431 -6.617 -27.063 1.00 39.12 81 SER A C 1
ATOM 599 O O . SER A 1 81 ? 51.724 -6.257 -26.121 1.00 39.12 81 SER A O 1
ATOM 601 N N . GLY A 1 82 ? 52.447 -7.863 -27.539 1.00 45.28 82 GLY A N 1
ATOM 602 C CA . GLY A 1 82 ? 51.668 -8.975 -27.007 1.00 45.28 82 GLY A CA 1
ATOM 603 C C . GLY A 1 82 ? 52.167 -9.433 -25.638 1.00 45.28 82 GLY A C 1
ATOM 604 O O . GLY A 1 82 ? 53.369 -9.555 -25.409 1.00 45.28 82 GLY A O 1
ATOM 605 N N . GLY A 1 83 ? 51.219 -9.705 -24.743 1.00 34.69 83 GLY A N 1
ATOM 606 C CA . GLY A 1 83 ? 51.444 -10.286 -23.424 1.00 34.69 83 GLY A CA 1
ATOM 607 C C . GLY A 1 83 ? 50.626 -11.564 -23.269 1.00 34.69 83 GLY A C 1
ATOM 608 O O . GLY A 1 83 ? 49.457 -11.604 -23.644 1.00 34.69 83 GLY A O 1
ATOM 609 N N . ALA A 1 84 ? 51.294 -12.602 -22.773 1.00 35.22 84 ALA A N 1
ATOM 610 C CA . ALA A 1 84 ? 50.846 -13.979 -22.644 1.00 35.22 84 ALA A CA 1
ATOM 611 C C . ALA A 1 84 ? 49.563 -14.160 -21.812 1.00 35.22 84 ALA A C 1
ATOM 613 O O . ALA A 1 84 ? 49.348 -13.491 -20.804 1.00 35.22 84 ALA A O 1
ATOM 614 N N . VAL A 1 85 ? 48.752 -15.128 -22.241 1.00 36.19 85 VAL A N 1
ATOM 615 C CA . VAL A 1 85 ? 47.587 -15.652 -21.527 1.00 36.19 85 VAL A CA 1
ATOM 616 C C . VAL A 1 85 ? 48.091 -16.609 -20.448 1.00 36.19 85 VAL A C 1
ATOM 618 O O . VAL A 1 85 ? 48.680 -17.637 -20.774 1.00 36.19 85 VAL A O 1
ATOM 621 N N . SER A 1 86 ? 47.874 -16.263 -19.180 1.00 40.56 86 SER A N 1
ATOM 622 C CA . SER A 1 86 ? 47.996 -17.203 -18.064 1.00 40.56 86 SER A CA 1
ATOM 623 C C . SER A 1 86 ? 46.644 -17.864 -17.822 1.00 40.56 86 SER A C 1
ATOM 625 O O . SER A 1 86 ? 45.665 -17.188 -17.501 1.00 40.56 86 SER A O 1
ATOM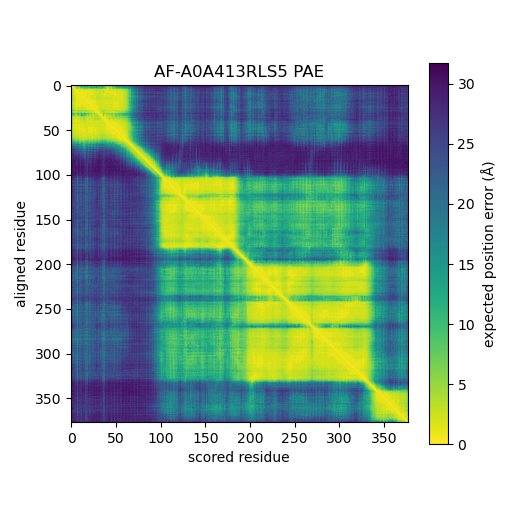 627 N N . GLU A 1 87 ? 46.623 -19.185 -17.979 1.00 41.34 87 GLU A N 1
ATOM 628 C CA . GLU A 1 87 ? 45.626 -20.091 -17.414 1.00 41.34 87 GLU A CA 1
ATOM 629 C C . GLU A 1 87 ? 45.500 -19.855 -15.905 1.00 41.34 87 GLU A C 1
ATOM 631 O O . GLU A 1 87 ? 46.474 -19.950 -15.157 1.00 41.34 87 GLU A O 1
ATOM 636 N N . ILE A 1 88 ? 44.283 -19.549 -15.463 1.00 39.72 88 ILE A N 1
ATOM 637 C CA . ILE A 1 88 ? 43.859 -19.712 -14.077 1.00 39.72 88 ILE A CA 1
ATOM 638 C C . ILE A 1 88 ? 42.668 -20.663 -14.132 1.00 39.72 88 ILE A C 1
ATOM 640 O O . ILE A 1 88 ? 41.538 -20.256 -14.400 1.00 39.72 88 ILE A O 1
ATOM 644 N N . GLU A 1 89 ? 42.948 -21.945 -13.914 1.00 40.75 89 GLU A N 1
ATOM 645 C CA . GLU A 1 89 ? 41.951 -22.915 -13.481 1.00 40.75 89 GLU A CA 1
ATOM 646 C C . GLU A 1 89 ? 41.520 -22.527 -12.060 1.00 40.75 89 GLU A C 1
ATOM 648 O O . GLU A 1 89 ? 42.279 -22.648 -11.099 1.00 40.75 89 GLU A O 1
ATOM 653 N N . GLN A 1 90 ? 40.303 -22.004 -11.929 1.00 37.66 90 GLN A N 1
ATOM 654 C CA . GLN A 1 90 ? 39.589 -21.964 -10.659 1.00 37.66 90 GLN A CA 1
ATOM 655 C C . GLN A 1 90 ? 38.422 -22.942 -10.751 1.00 37.66 90 GLN A C 1
ATOM 657 O O . GLN A 1 90 ? 37.340 -22.610 -11.234 1.00 37.66 90 GLN A O 1
ATOM 662 N N . GLU A 1 91 ? 38.661 -24.159 -10.266 1.00 40.59 91 GLU A N 1
ATOM 663 C CA . GLU A 1 91 ? 37.612 -25.063 -9.807 1.00 40.59 91 GLU A CA 1
ATOM 664 C C . GLU A 1 91 ? 36.871 -24.388 -8.642 1.00 40.59 91 GLU A C 1
ATOM 666 O O . GLU A 1 91 ? 37.319 -24.392 -7.497 1.00 40.59 91 GLU A O 1
ATOM 671 N N . SER A 1 92 ? 35.737 -23.757 -8.946 1.00 37.50 92 SER A N 1
ATOM 672 C CA . SER A 1 92 ? 34.718 -23.412 -7.956 1.00 37.50 92 SER A CA 1
ATOM 673 C C . SER A 1 92 ? 33.665 -24.510 -7.948 1.00 37.50 92 SER A C 1
ATOM 675 O O . SER A 1 92 ? 32.724 -24.511 -8.739 1.00 37.50 92 SER A O 1
ATOM 677 N N . THR A 1 93 ? 33.841 -25.453 -7.031 1.00 37.72 93 THR A N 1
ATOM 678 C CA . THR A 1 93 ? 32.794 -26.337 -6.524 1.00 37.72 93 THR A CA 1
ATOM 679 C C . THR A 1 93 ? 31.820 -2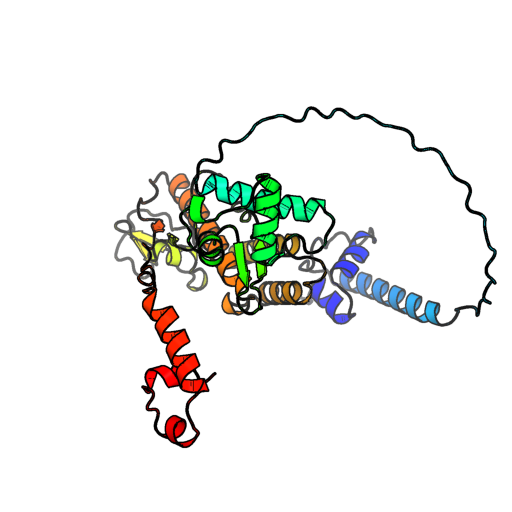5.499 -5.697 1.00 37.72 93 THR A C 1
ATOM 681 O O . THR A 1 93 ? 31.979 -25.328 -4.492 1.00 37.72 93 THR A O 1
ATOM 684 N N . VAL A 1 94 ? 30.823 -24.920 -6.369 1.00 40.47 94 VAL A N 1
ATOM 685 C CA . VAL A 1 94 ? 29.653 -24.325 -5.716 1.00 40.47 94 VAL A CA 1
ATOM 686 C C . VAL A 1 94 ? 28.536 -25.359 -5.722 1.00 40.47 94 VAL A C 1
ATOM 688 O O . VAL A 1 94 ? 28.122 -25.821 -6.782 1.00 40.47 94 VAL A O 1
ATOM 691 N N . ASP A 1 95 ? 28.112 -25.701 -4.508 1.00 36.22 95 ASP A N 1
ATOM 692 C CA . ASP A 1 95 ? 26.929 -26.457 -4.105 1.00 36.22 95 ASP A CA 1
ATOM 693 C C . ASP A 1 95 ? 25.913 -26.771 -5.213 1.00 36.22 95 ASP A C 1
ATOM 695 O O . ASP A 1 95 ? 25.086 -25.950 -5.618 1.00 36.22 95 ASP A O 1
ATOM 699 N N . GLU A 1 96 ? 25.904 -28.041 -5.605 1.00 39.62 96 GLU A N 1
ATOM 700 C CA . GLU A 1 96 ? 24.841 -28.696 -6.357 1.00 39.62 96 GLU A CA 1
ATOM 701 C C . GLU A 1 96 ? 23.638 -28.957 -5.427 1.00 39.62 96 GLU A C 1
ATOM 703 O O . GLU A 1 96 ? 23.240 -30.088 -5.162 1.00 39.62 96 GLU A O 1
ATOM 708 N N . GLN A 1 97 ? 23.036 -27.888 -4.899 1.00 38.09 97 GLN A N 1
ATOM 709 C CA . GLN A 1 97 ? 21.652 -27.927 -4.427 1.00 38.09 97 GLN A CA 1
ATOM 710 C C . GLN A 1 97 ? 20.749 -27.647 -5.626 1.00 38.09 97 GLN A C 1
ATOM 712 O O . GLN A 1 97 ? 20.177 -26.569 -5.780 1.00 38.09 97 GLN A O 1
ATOM 717 N N . ALA A 1 98 ? 20.647 -28.639 -6.513 1.00 39.94 98 ALA A N 1
ATOM 718 C CA . ALA A 1 98 ? 19.605 -28.682 -7.523 1.00 39.94 98 ALA A CA 1
ATOM 719 C C . ALA A 1 98 ? 18.253 -28.775 -6.803 1.00 39.94 98 ALA A C 1
ATOM 721 O O . ALA A 1 98 ? 17.781 -29.851 -6.431 1.00 39.94 98 ALA A O 1
ATOM 722 N N . ALA A 1 99 ? 17.660 -27.605 -6.574 1.00 44.34 99 ALA A N 1
ATOM 723 C CA . ALA A 1 99 ? 16.274 -27.444 -6.203 1.00 44.34 99 ALA A CA 1
ATOM 724 C C . ALA A 1 99 ? 15.428 -28.255 -7.186 1.00 44.34 99 ALA A C 1
ATOM 726 O O . ALA A 1 99 ? 15.325 -27.931 -8.373 1.00 44.34 99 ALA A O 1
ATOM 727 N N . THR A 1 100 ? 14.803 -29.316 -6.684 1.00 46.69 100 THR A N 1
ATOM 728 C CA . THR A 1 100 ? 13.581 -29.828 -7.285 1.00 46.69 100 THR A CA 1
ATOM 729 C C . THR A 1 100 ? 12.614 -28.655 -7.267 1.00 46.69 100 THR A C 1
ATOM 731 O O . THR A 1 100 ? 12.064 -28.293 -6.231 1.00 46.69 100 THR A O 1
ATOM 734 N N . THR A 1 101 ? 12.519 -27.966 -8.405 1.00 57.09 101 THR A N 1
ATOM 735 C CA . THR A 1 101 ? 11.585 -26.860 -8.584 1.00 57.09 101 THR A CA 1
ATOM 736 C C . THR A 1 101 ? 10.221 -27.515 -8.681 1.00 57.09 101 THR A C 1
ATOM 738 O O . THR A 1 101 ? 9.735 -27.823 -9.769 1.00 57.09 101 THR A O 1
ATOM 741 N N . ASP A 1 102 ? 9.661 -27.844 -7.521 1.00 64.44 102 ASP A N 1
ATOM 742 C CA . ASP A 1 102 ? 8.255 -28.167 -7.402 1.00 64.44 102 ASP A CA 1
ATOM 743 C C . ASP A 1 102 ? 7.502 -27.019 -8.079 1.00 64.44 102 ASP A C 1
ATOM 745 O O . ASP A 1 102 ? 7.884 -25.855 -7.925 1.00 64.44 102 ASP A O 1
ATOM 749 N N . GLY A 1 103 ? 6.480 -27.319 -8.878 1.00 71.69 103 GLY A N 1
ATOM 750 C CA . GLY A 1 103 ? 5.707 -26.316 -9.628 1.00 71.69 103 GLY A CA 1
ATOM 751 C C . GLY A 1 103 ? 4.905 -25.368 -8.724 1.00 71.69 103 GLY A C 1
ATOM 752 O O . GLY A 1 103 ? 3.910 -24.792 -9.158 1.00 71.69 103 GLY A O 1
ATOM 753 N N . SER A 1 104 ? 5.304 -25.253 -7.457 1.00 86.19 104 SER A N 1
ATOM 754 C CA . SER A 1 104 ? 4.757 -24.393 -6.436 1.00 86.19 104 SER A CA 1
ATOM 755 C C . SER A 1 104 ? 4.992 -22.926 -6.783 1.00 86.19 104 SER A C 1
ATOM 757 O O . SER A 1 104 ? 5.980 -22.528 -7.411 1.00 86.19 104 SER A O 1
ATOM 759 N N . ARG A 1 105 ? 4.047 -22.100 -6.341 1.00 85.06 105 ARG A N 1
ATOM 760 C CA . ARG A 1 105 ? 4.113 -20.648 -6.485 1.00 85.06 105 ARG A CA 1
ATOM 761 C C . ARG A 1 105 ? 5.379 -20.073 -5.843 1.00 85.06 105 ARG A C 1
ATOM 763 O O . ARG A 1 105 ? 6.039 -19.254 -6.470 1.00 85.06 105 ARG A O 1
ATOM 770 N N . ASP A 1 106 ? 5.759 -20.561 -4.665 1.00 84.44 106 ASP A N 1
ATOM 771 C CA . ASP A 1 106 ? 6.960 -20.109 -3.950 1.00 84.44 106 ASP A CA 1
ATOM 772 C C . ASP A 1 106 ? 8.241 -20.362 -4.763 1.00 84.44 106 ASP A C 1
ATOM 774 O O . ASP A 1 106 ? 9.119 -19.500 -4.842 1.00 84.44 106 ASP A O 1
ATOM 778 N N . GLY A 1 107 ? 8.329 -21.518 -5.436 1.00 90.00 107 GLY A N 1
ATOM 779 C CA . GLY A 1 107 ? 9.436 -21.835 -6.340 1.00 90.00 107 GLY A CA 1
ATOM 780 C C . GLY A 1 107 ? 9.491 -20.891 -7.543 1.00 90.00 107 GLY A C 1
ATOM 781 O O . GLY A 1 107 ? 10.563 -20.414 -7.920 1.00 90.00 107 GLY A O 1
ATOM 782 N N . LEU A 1 108 ? 8.332 -20.556 -8.116 1.00 93.44 108 LEU A N 1
ATOM 783 C CA . LEU A 1 108 ? 8.238 -19.578 -9.199 1.00 93.44 108 LEU A CA 1
ATOM 784 C C . LEU A 1 108 ? 8.650 -18.168 -8.746 1.00 93.44 108 LEU A C 1
ATOM 786 O O . LEU A 1 108 ? 9.399 -17.495 -9.454 1.00 93.44 108 LEU A O 1
ATOM 790 N N . GLU A 1 109 ? 8.191 -17.720 -7.578 1.00 92.50 109 GLU A N 1
ATOM 791 C CA . GLU A 1 109 ? 8.560 -16.418 -7.014 1.00 92.50 109 GLU A CA 1
ATOM 792 C C . GLU A 1 109 ? 10.073 -16.322 -6.776 1.00 92.50 109 GLU A C 1
ATOM 794 O O . GLU A 1 109 ? 10.695 -15.321 -7.148 1.00 92.50 109 GLU A O 1
ATOM 799 N N . ALA A 1 110 ? 10.688 -17.381 -6.241 1.00 91.75 110 ALA A N 1
ATOM 800 C CA . ALA A 1 110 ? 12.135 -17.466 -6.063 1.00 91.75 110 ALA A CA 1
ATOM 801 C C . ALA A 1 110 ? 12.890 -17.369 -7.402 1.00 91.75 110 ALA A C 1
ATOM 803 O O . ALA A 1 110 ? 13.846 -16.598 -7.514 1.00 91.75 110 ALA A O 1
ATOM 804 N N . LEU A 1 111 ? 12.427 -18.074 -8.443 1.00 95.31 111 LEU A N 1
ATOM 805 C CA . LEU A 1 111 ? 13.013 -17.998 -9.787 1.00 95.31 111 LEU A CA 1
ATOM 806 C C . LEU A 1 111 ? 12.911 -16.595 -10.392 1.00 95.31 111 LEU A C 1
ATOM 808 O O . LEU A 1 111 ? 13.865 -16.107 -11.004 1.00 95.31 111 LEU A O 1
ATOM 812 N N . VAL A 1 112 ? 11.764 -15.931 -10.227 1.00 96.00 112 VAL A N 1
ATOM 813 C CA . VAL A 1 112 ? 11.576 -14.555 -10.694 1.00 96.00 112 VAL A CA 1
ATOM 814 C C . VAL A 1 112 ? 12.540 -13.620 -9.966 1.00 96.00 112 VAL A C 1
ATOM 816 O O . VAL A 1 112 ? 13.244 -12.867 -10.633 1.00 96.00 112 VAL A O 1
ATOM 819 N N . ARG A 1 113 ? 12.657 -13.698 -8.634 1.00 94.19 113 ARG A N 1
ATOM 820 C CA . ARG A 1 113 ? 13.635 -12.892 -7.874 1.00 94.19 113 ARG A CA 1
ATOM 821 C C . ARG A 1 113 ? 15.062 -13.123 -8.368 1.00 94.19 113 ARG A C 1
ATOM 823 O O . ARG A 1 113 ? 15.748 -12.159 -8.703 1.00 94.19 113 ARG A O 1
ATOM 830 N N . GLN A 1 114 ? 15.457 -14.383 -8.540 1.00 94.94 114 GLN A N 1
ATOM 831 C CA . GLN A 1 114 ? 16.777 -14.745 -9.054 1.00 94.94 114 GLN A CA 1
ATOM 832 C C . GLN A 1 114 ? 17.034 -14.184 -10.466 1.00 94.94 114 GLN A C 1
ATOM 834 O O . GLN A 1 114 ? 18.158 -13.793 -10.788 1.00 94.94 114 GLN A O 1
ATOM 839 N N . ALA A 1 115 ? 16.007 -14.093 -11.319 1.00 96.19 115 ALA A N 1
ATOM 840 C CA . ALA A 1 115 ? 16.120 -13.487 -12.648 1.00 96.19 115 ALA A CA 1
ATOM 841 C C . ALA A 1 115 ? 16.457 -11.990 -12.588 1.00 96.19 115 ALA A C 1
ATOM 843 O O . ALA A 1 115 ? 17.276 -11.515 -13.383 1.00 96.19 115 ALA A O 1
ATOM 844 N N . PHE A 1 116 ? 15.861 -11.261 -11.644 1.00 95.19 116 PHE A N 1
ATOM 845 C CA . PHE A 1 116 ? 16.187 -9.858 -11.388 1.00 95.19 116 PHE A CA 1
ATOM 846 C C . PHE A 1 116 ? 17.543 -9.697 -10.687 1.00 95.19 116 PHE A C 1
ATOM 848 O O . PHE A 1 116 ? 18.300 -8.801 -11.058 1.00 95.19 116 PHE A O 1
ATOM 855 N N . ASP A 1 117 ? 17.912 -10.583 -9.758 1.00 92.50 117 ASP A N 1
ATOM 856 C CA . ASP A 1 117 ? 19.233 -10.558 -9.113 1.00 92.50 117 ASP A CA 1
ATOM 857 C C . ASP A 1 117 ? 20.365 -10.771 -10.128 1.00 92.50 117 ASP A C 1
ATOM 859 O O . ASP A 1 117 ? 21.323 -10.001 -10.151 1.00 92.50 117 ASP A O 1
ATOM 863 N N . ARG A 1 118 ? 20.219 -11.710 -11.074 1.00 93.94 118 ARG A N 1
ATOM 864 C CA . ARG A 1 118 ? 21.179 -11.852 -12.185 1.00 93.94 118 ARG A CA 1
ATOM 865 C C . ARG A 1 118 ? 21.233 -10.612 -13.080 1.00 93.94 118 ARG A C 1
ATOM 867 O O . ARG A 1 118 ? 22.282 -10.283 -13.636 1.00 93.94 118 ARG A O 1
ATOM 874 N N . ALA A 1 119 ? 20.108 -9.916 -13.265 1.00 91.69 119 ALA A N 1
ATOM 875 C CA . ALA A 1 119 ? 20.108 -8.646 -13.986 1.00 91.69 119 ALA A CA 1
ATOM 876 C C . ALA A 1 119 ? 20.888 -7.571 -13.209 1.00 91.69 119 ALA A C 1
ATOM 878 O O . ALA A 1 119 ? 21.656 -6.832 -13.828 1.00 91.69 119 ALA A O 1
ATOM 879 N N . ARG A 1 120 ? 20.765 -7.537 -11.876 1.00 89.94 120 ARG A N 1
ATOM 880 C CA . ARG A 1 120 ? 21.523 -6.642 -10.988 1.00 89.94 120 ARG A CA 1
ATOM 881 C C . ARG A 1 120 ? 23.019 -6.906 -11.068 1.00 89.94 120 ARG A C 1
ATOM 883 O O . ARG A 1 120 ? 23.796 -5.979 -11.266 1.00 89.94 120 ARG A O 1
ATOM 890 N N . GLU A 1 121 ? 23.414 -8.170 -10.963 1.00 90.12 121 GLU A N 1
ATOM 891 C CA . GLU A 1 121 ? 24.815 -8.607 -11.032 1.00 90.12 121 GLU A CA 1
ATOM 892 C C . GLU A 1 121 ? 25.472 -8.270 -12.375 1.00 90.12 121 GLU A C 1
ATOM 894 O O . GLU A 1 121 ? 26.677 -8.047 -12.433 1.00 90.12 121 GLU A O 1
ATOM 899 N N . SER A 1 122 ? 24.685 -8.146 -13.450 1.00 90.12 122 SER A N 1
ATOM 900 C CA . SER A 1 122 ? 25.196 -7.714 -14.757 1.00 90.12 122 SER A CA 1
ATOM 901 C C . SER A 1 122 ? 25.593 -6.231 -14.833 1.00 90.12 122 SER A C 1
ATOM 903 O O . SER A 1 122 ? 26.060 -5.789 -15.881 1.00 90.12 122 SER A O 1
ATOM 905 N N . GLY A 1 123 ? 25.397 -5.456 -13.759 1.00 86.38 123 GLY A N 1
ATOM 906 C CA . GLY A 1 123 ? 25.810 -4.052 -13.667 1.00 86.38 123 GLY A CA 1
ATOM 907 C C . GLY A 1 123 ? 24.925 -3.072 -14.441 1.00 86.38 123 GLY A C 1
ATOM 908 O O . GLY A 1 123 ? 25.295 -1.914 -14.604 1.00 86.38 123 GLY A O 1
ATOM 909 N N . LYS A 1 124 ? 23.763 -3.511 -14.936 1.00 82.19 124 LYS A N 1
ATOM 910 C CA . LYS A 1 124 ? 22.807 -2.628 -15.618 1.00 82.19 124 LYS A CA 1
ATOM 911 C C . LYS A 1 124 ? 22.062 -1.776 -14.598 1.00 82.19 124 LYS A C 1
ATOM 913 O O . LYS A 1 124 ? 21.490 -2.329 -13.667 1.00 82.19 124 LYS A O 1
ATOM 918 N N . GLU A 1 125 ? 22.000 -0.464 -14.810 1.00 73.06 125 GLU A N 1
ATOM 919 C CA . GLU A 1 125 ? 21.291 0.470 -13.914 1.00 73.06 125 GLU A CA 1
ATOM 920 C C . GLU A 1 125 ? 19.782 0.176 -13.837 1.00 73.06 125 GLU A C 1
ATOM 922 O O . GLU A 1 125 ? 19.170 0.270 -12.775 1.00 73.06 125 GLU A O 1
ATOM 927 N N . ASP A 1 126 ? 19.222 -0.327 -14.935 1.00 80.75 126 ASP A N 1
ATOM 928 C CA . ASP A 1 126 ? 17.807 -0.653 -15.118 1.00 80.75 126 ASP A CA 1
ATOM 929 C C . ASP A 1 126 ? 17.415 -2.079 -14.700 1.00 80.75 126 ASP A C 1
ATOM 931 O O . ASP A 1 126 ? 16.396 -2.614 -15.126 1.00 80.75 126 ASP A O 1
ATOM 935 N N . TRP A 1 127 ? 18.214 -2.752 -13.873 1.00 88.56 127 TRP A N 1
ATOM 936 C CA . TRP A 1 127 ? 18.003 -4.172 -13.564 1.00 88.56 127 TRP A CA 1
ATOM 937 C C . TRP A 1 127 ? 16.648 -4.508 -12.922 1.00 88.56 127 TRP A C 1
ATOM 939 O O . TRP A 1 127 ? 16.220 -5.658 -13.005 1.00 88.56 127 TRP A O 1
ATOM 949 N N . ARG A 1 128 ? 15.987 -3.532 -12.284 1.00 85.69 128 ARG A N 1
ATOM 950 C CA . ARG A 1 128 ? 14.693 -3.685 -11.590 1.00 85.69 128 ARG A CA 1
ATOM 951 C C . ARG A 1 128 ? 13.483 -3.643 -12.500 1.00 85.69 128 ARG A C 1
ATOM 953 O O . ARG A 1 128 ? 12.383 -3.942 -12.035 1.00 85.69 128 ARG A O 1
ATOM 960 N N . HIS A 1 129 ? 13.663 -3.294 -13.768 1.00 90.88 129 HIS A N 1
ATOM 961 C CA . HIS A 1 129 ? 12.595 -3.385 -14.740 1.00 90.88 129 HIS A CA 1
ATOM 962 C C . HIS A 1 129 ? 13.042 -4.159 -15.971 1.00 90.88 129 HIS A C 1
ATOM 964 O O . HIS A 1 129 ? 14.181 -4.098 -16.424 1.00 90.88 129 HIS A O 1
ATOM 970 N N . MET A 1 130 ? 12.148 -4.986 -16.494 1.00 94.88 130 MET A N 1
ATOM 971 C CA . MET A 1 130 ? 12.420 -5.735 -17.711 1.00 94.88 130 MET A CA 1
ATOM 972 C C . MET A 1 130 ? 11.126 -6.104 -18.414 1.00 94.88 130 MET A C 1
ATOM 974 O O . MET A 1 130 ? 10.083 -6.252 -17.788 1.00 94.88 130 MET A O 1
ATOM 978 N N . SER A 1 131 ? 11.164 -6.273 -19.733 1.00 95.81 131 SER A N 1
ATOM 979 C CA . SER A 1 131 ? 9.981 -6.758 -20.446 1.00 95.81 131 SER A CA 1
ATOM 980 C C . SER A 1 131 ? 9.683 -8.220 -20.106 1.00 95.81 131 SER A C 1
ATOM 982 O O . SER A 1 131 ? 10.573 -8.989 -19.732 1.00 95.81 131 SER A O 1
ATOM 984 N N . THR A 1 132 ? 8.438 -8.642 -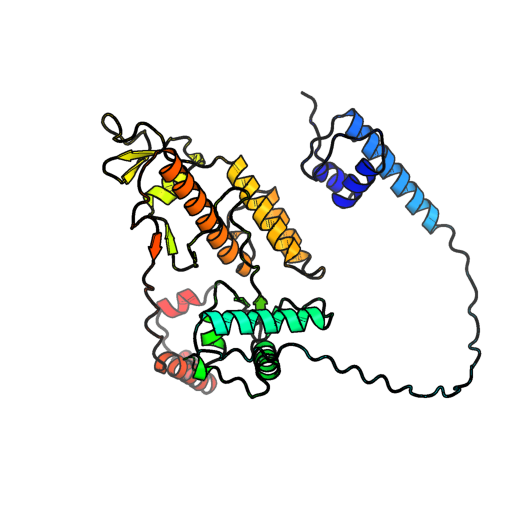20.327 1.00 95.56 132 THR A N 1
ATOM 985 C CA . THR A 1 132 ? 8.020 -10.054 -20.203 1.00 95.56 132 THR A CA 1
ATOM 986 C C . THR A 1 132 ? 8.919 -11.022 -20.983 1.00 95.56 132 THR A C 1
ATOM 988 O O . THR A 1 132 ? 9.229 -12.110 -20.497 1.00 95.56 132 THR A O 1
ATOM 991 N N . GLY A 1 133 ? 9.385 -10.624 -22.172 1.00 95.56 133 GLY A N 1
ATOM 992 C CA . GLY A 1 133 ? 10.314 -11.418 -22.980 1.00 95.56 133 GLY A CA 1
ATOM 993 C C . GLY A 1 133 ? 11.704 -11.539 -22.351 1.00 95.56 133 GLY A C 1
ATOM 994 O O . GLY A 1 133 ? 12.288 -12.622 -22.356 1.00 95.56 133 GLY A O 1
ATOM 995 N N . VAL A 1 134 ? 12.220 -10.456 -21.762 1.00 95.50 134 VAL A N 1
ATOM 996 C CA . VAL A 1 134 ? 13.512 -10.474 -21.059 1.00 95.50 134 VAL A CA 1
ATOM 997 C C . VAL A 1 134 ? 13.431 -11.357 -19.816 1.00 95.50 134 VAL A C 1
ATOM 999 O O . VAL A 1 134 ? 14.315 -12.192 -19.631 1.00 95.50 134 VAL A O 1
ATOM 1002 N N . LEU A 1 135 ? 12.350 -11.260 -19.033 1.00 96.88 135 LEU A N 1
ATOM 1003 C CA . LEU A 1 135 ? 12.128 -12.137 -17.880 1.00 96.88 135 LEU A CA 1
ATOM 1004 C C . LEU A 1 135 ? 12.114 -13.611 -18.302 1.00 96.88 135 LEU A C 1
ATOM 1006 O O . LEU A 1 135 ? 12.858 -14.415 -17.748 1.00 96.88 135 LEU A O 1
ATOM 1010 N N . LYS A 1 136 ? 11.350 -13.967 -19.343 1.00 96.69 136 LYS A N 1
ATOM 1011 C CA . LYS A 1 136 ? 11.302 -15.345 -19.861 1.00 96.69 136 LYS A CA 1
ATOM 1012 C C . LYS A 1 136 ? 12.681 -15.872 -20.283 1.00 96.69 136 LYS A C 1
ATOM 1014 O O . LYS A 1 136 ? 13.022 -17.025 -20.002 1.00 96.69 136 LYS A O 1
ATOM 1019 N N . ASN A 1 137 ? 13.486 -15.034 -20.935 1.00 96.75 137 ASN A N 1
ATOM 1020 C CA . ASN A 1 137 ? 14.846 -15.399 -21.330 1.00 96.75 137 ASN A CA 1
ATOM 1021 C C . ASN A 1 137 ? 15.748 -15.625 -20.109 1.00 96.75 137 ASN A C 1
ATOM 1023 O O . ASN A 1 137 ? 16.503 -16.593 -20.084 1.00 96.75 137 ASN A O 1
ATOM 1027 N N . ARG A 1 138 ? 15.647 -14.777 -19.079 1.00 96.69 138 ARG A N 1
ATOM 1028 C CA . ARG A 1 138 ? 16.407 -14.931 -17.829 1.00 96.69 138 ARG A CA 1
ATOM 1029 C C . ARG A 1 138 ? 16.020 -16.194 -17.066 1.00 96.69 138 ARG A C 1
ATOM 1031 O O . ARG A 1 138 ? 16.907 -16.928 -16.647 1.00 96.69 138 ARG A O 1
ATOM 1038 N N . LEU A 1 139 ? 14.726 -16.493 -16.969 1.00 96.94 139 LEU A N 1
ATOM 1039 C CA . LEU A 1 139 ? 14.237 -17.733 -16.362 1.00 96.94 139 LEU A CA 1
ATOM 1040 C C . LEU A 1 139 ? 14.773 -18.970 -17.097 1.00 96.94 139 LEU A C 1
ATOM 1042 O O . LEU A 1 139 ? 15.203 -19.926 -16.461 1.00 96.94 139 LEU A O 1
ATOM 1046 N N . SER A 1 140 ? 14.842 -18.922 -18.433 1.00 96.88 140 SER A N 1
ATOM 1047 C CA . SER A 1 140 ? 15.437 -20.009 -19.228 1.00 96.88 140 SER A CA 1
ATOM 1048 C C . SER A 1 140 ? 16.933 -20.190 -18.926 1.00 96.88 140 SER A C 1
ATOM 1050 O O . SER A 1 140 ? 17.422 -21.305 -18.786 1.00 96.88 140 SER A O 1
ATOM 1052 N N . GLN A 1 141 ? 17.673 -19.086 -18.769 1.00 96.12 141 GLN A N 1
ATOM 1053 C CA . GLN A 1 141 ? 19.093 -19.123 -18.392 1.00 96.12 141 GLN A CA 1
ATOM 1054 C C . GLN A 1 141 ? 19.324 -19.647 -16.970 1.00 96.12 141 GLN A C 1
ATOM 1056 O O . GLN A 1 141 ? 20.397 -20.170 -16.681 1.00 96.12 141 GLN A O 1
ATOM 1061 N N . ILE A 1 142 ? 18.371 -19.451 -16.059 1.00 95.69 142 ILE A N 1
ATOM 1062 C CA . ILE A 1 142 ? 18.450 -19.968 -14.688 1.00 95.69 142 ILE A CA 1
ATOM 1063 C C . ILE A 1 142 ? 18.245 -21.476 -14.673 1.00 95.69 142 ILE A C 1
ATOM 1065 O O . ILE A 1 142 ? 19.048 -22.180 -14.072 1.00 95.69 142 ILE A O 1
ATOM 1069 N N . LEU A 1 143 ? 17.222 -21.961 -15.375 1.00 95.50 143 LEU A N 1
ATOM 1070 C CA . LEU A 1 143 ? 16.878 -23.382 -15.405 1.00 95.50 143 LEU A CA 1
ATOM 1071 C C . LEU A 1 143 ? 17.805 -24.223 -16.297 1.00 95.50 143 LEU A C 1
ATOM 1073 O O . LEU A 1 143 ? 17.756 -25.445 -16.240 1.00 95.50 143 LEU A O 1
ATOM 1077 N N . GLY A 1 144 ? 18.617 -23.596 -17.155 1.00 95.81 144 GLY A N 1
ATOM 1078 C CA . GLY A 1 144 ? 19.456 -24.308 -18.129 1.00 95.81 144 GLY A CA 1
ATOM 1079 C C . GLY A 1 144 ? 18.665 -24.940 -19.284 1.00 95.81 144 GLY A C 1
ATOM 1080 O O . GLY A 1 144 ? 19.234 -25.627 -20.128 1.00 95.81 144 GLY A O 1
ATOM 1081 N N . GLU A 1 145 ? 17.361 -24.682 -19.359 1.00 95.88 145 GLU A N 1
ATOM 1082 C CA . GLU A 1 145 ? 16.456 -25.173 -20.394 1.00 95.88 145 GLU A CA 1
ATOM 1083 C C . GLU A 1 145 ? 15.459 -24.082 -20.809 1.00 95.88 145 GLU A C 1
ATOM 1085 O O . GLU A 1 145 ? 15.381 -23.005 -20.217 1.00 95.88 145 GLU A O 1
ATOM 1090 N N . LYS A 1 146 ? 14.668 -24.338 -21.855 1.00 96.38 146 LYS A N 1
ATOM 1091 C CA . LYS A 1 146 ? 13.640 -23.389 -22.293 1.00 96.38 146 LYS A CA 1
ATOM 1092 C C . LYS A 1 146 ? 12.552 -23.279 -21.222 1.00 96.38 146 LYS A C 1
ATOM 1094 O O . LYS A 1 146 ? 11.821 -24.238 -20.993 1.00 96.38 146 LYS A O 1
ATOM 1099 N N . PHE A 1 147 ? 12.387 -22.089 -20.642 1.00 96.69 147 PHE A N 1
ATOM 1100 C CA . PHE A 1 147 ? 11.311 -21.833 -19.688 1.00 96.69 147 PHE A CA 1
ATOM 1101 C C . PHE A 1 147 ? 9.939 -22.012 -20.351 1.00 96.69 147 PHE A C 1
ATOM 1103 O O . PHE A 1 147 ? 9.633 -21.380 -21.376 1.00 96.69 147 PHE A O 1
ATOM 1110 N N . ASP A 1 148 ? 9.104 -22.837 -19.726 1.00 95.25 148 ASP A N 1
ATOM 1111 C CA . ASP A 1 148 ? 7.729 -23.094 -20.134 1.00 95.25 148 ASP A CA 1
ATOM 1112 C C . ASP A 1 148 ? 6.761 -22.779 -18.991 1.00 95.25 148 ASP A C 1
ATOM 1114 O O . ASP A 1 148 ? 6.673 -23.508 -18.003 1.00 95.25 148 ASP A O 1
ATOM 1118 N N . GLN A 1 149 ? 6.003 -21.692 -19.152 1.00 95.50 149 GLN A N 1
ATOM 1119 C CA . GLN A 1 149 ? 5.020 -21.250 -18.166 1.00 95.50 149 GLN A CA 1
ATOM 1120 C C . GLN A 1 149 ? 3.894 -22.276 -17.927 1.00 95.50 149 GLN A C 1
ATOM 1122 O O . GLN A 1 149 ? 3.272 -22.253 -16.865 1.00 95.50 149 GLN A O 1
ATOM 1127 N N . ALA A 1 150 ? 3.661 -23.204 -18.867 1.00 93.69 150 ALA A N 1
ATOM 1128 C CA . ALA A 1 150 ? 2.655 -24.253 -18.715 1.00 93.69 150 ALA A CA 1
ATOM 1129 C C . ALA A 1 150 ? 2.986 -25.221 -17.570 1.00 93.69 150 ALA A C 1
ATOM 1131 O O . ALA A 1 150 ? 2.068 -25.756 -16.949 1.00 93.69 150 ALA A O 1
ATOM 1132 N N . ARG A 1 151 ? 4.273 -25.387 -17.222 1.00 92.50 151 ARG A N 1
ATOM 1133 C CA . ARG A 1 151 ? 4.703 -26.184 -16.058 1.00 92.50 151 ARG A CA 1
ATOM 1134 C C . ARG A 1 151 ? 4.216 -25.612 -14.724 1.00 92.50 151 ARG A C 1
ATOM 1136 O O . ARG A 1 151 ? 4.107 -26.352 -13.757 1.00 92.50 151 ARG A O 1
ATOM 1143 N N . PHE A 1 152 ? 3.889 -24.321 -14.700 1.00 90.75 152 PHE A N 1
ATOM 1144 C CA . PHE A 1 152 ? 3.343 -23.609 -13.544 1.00 90.75 152 PHE A CA 1
ATOM 1145 C C .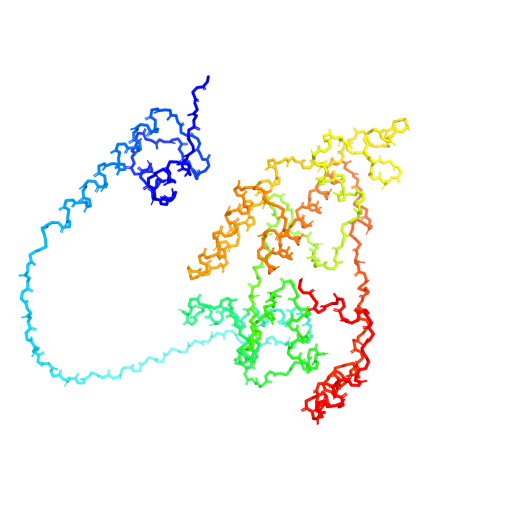 PHE A 1 152 ? 1.827 -23.371 -13.665 1.00 90.75 152 PHE A C 1
ATOM 1147 O O . PHE A 1 152 ? 1.261 -22.595 -12.906 1.00 90.75 152 PHE A O 1
ATOM 1154 N N . GLY A 1 153 ? 1.156 -23.999 -14.639 1.00 90.94 153 GLY A N 1
ATOM 1155 C CA . GLY A 1 153 ? -0.294 -23.878 -14.831 1.00 90.94 153 GLY A CA 1
ATOM 1156 C C . GLY A 1 153 ? -0.756 -22.668 -15.651 1.00 90.94 153 GLY A C 1
ATOM 1157 O O . GLY A 1 153 ? -1.961 -22.458 -15.787 1.00 90.94 153 GLY A O 1
ATOM 1158 N N . TYR A 1 154 ? 0.155 -21.895 -16.252 1.00 93.56 154 TYR A N 1
ATOM 1159 C CA . TYR A 1 154 ? -0.200 -20.707 -17.037 1.00 93.56 154 TYR A CA 1
ATOM 1160 C C . TYR A 1 154 ? -0.137 -20.965 -18.539 1.00 93.56 154 TYR A C 1
ATOM 1162 O O . TYR A 1 154 ? 0.807 -21.563 -19.049 1.00 93.56 154 TYR A O 1
ATOM 1170 N N . GLN A 1 155 ? -1.105 -20.438 -19.291 1.00 91.06 155 GLN A N 1
ATOM 1171 C CA . GLN A 1 155 ? -1.080 -20.531 -20.755 1.00 91.06 155 GLN A CA 1
ATOM 1172 C C . GLN A 1 155 ? -0.148 -19.480 -21.371 1.00 91.06 155 GLN A C 1
ATOM 1174 O O . GLN A 1 155 ? 0.594 -19.766 -22.316 1.00 91.06 155 GLN A O 1
ATOM 1179 N N . ARG A 1 156 ? -0.148 -18.254 -20.834 1.00 94.00 156 ARG A N 1
ATOM 1180 C CA . ARG A 1 156 ? 0.648 -17.133 -21.349 1.00 94.00 156 ARG A CA 1
ATOM 1181 C C . ARG A 1 156 ? 1.528 -16.541 -20.258 1.00 94.00 156 ARG A C 1
ATOM 1183 O O . ARG A 1 156 ? 1.161 -16.516 -19.091 1.00 94.00 156 ARG A O 1
ATOM 1190 N N . MET A 1 157 ? 2.672 -15.990 -20.667 1.00 94.88 157 MET A N 1
ATOM 1191 C CA . MET A 1 157 ? 3.587 -15.290 -19.755 1.00 94.88 157 MET A CA 1
ATOM 1192 C C . MET A 1 157 ? 2.910 -14.096 -19.065 1.00 94.88 157 MET A C 1
ATOM 1194 O O . MET A 1 157 ? 3.220 -13.785 -17.924 1.00 94.88 157 MET A O 1
ATOM 1198 N N . THR A 1 158 ? 1.970 -13.434 -19.742 1.00 91.12 158 THR A N 1
ATOM 1199 C CA . THR A 1 158 ? 1.187 -12.335 -19.161 1.00 91.12 158 THR A CA 1
ATOM 1200 C C . THR A 1 158 ? 0.303 -12.800 -18.013 1.00 91.12 158 THR A C 1
ATOM 1202 O O . THR A 1 158 ? 0.225 -12.093 -17.018 1.00 91.12 158 THR A O 1
ATOM 1205 N N . ASP A 1 159 ? -0.317 -13.979 -18.137 1.00 90.00 159 ASP A N 1
ATOM 1206 C CA . ASP A 1 159 ? -1.187 -14.539 -17.098 1.00 90.00 159 ASP A CA 1
ATOM 1207 C C . ASP A 1 159 ? -0.347 -14.881 -15.849 1.00 90.00 159 ASP A C 1
ATOM 1209 O O . ASP A 1 159 ? -0.742 -14.560 -14.736 1.00 90.00 159 ASP A O 1
ATOM 1213 N N . LEU A 1 160 ? 0.860 -15.430 -16.050 1.00 94.56 160 LEU A N 1
ATOM 1214 C CA . LEU A 1 160 ? 1.818 -15.728 -14.977 1.00 94.56 160 LEU A CA 1
ATOM 1215 C C . LEU A 1 160 ? 2.232 -14.476 -14.203 1.00 94.56 160 LEU A C 1
ATOM 1217 O O . LEU A 1 160 ? 2.187 -14.452 -12.982 1.00 94.56 160 LEU A O 1
ATOM 1221 N N . VAL A 1 161 ? 2.652 -13.428 -14.912 1.00 93.75 161 VAL A N 1
ATOM 1222 C CA . VAL A 1 161 ? 3.115 -12.188 -14.274 1.00 93.75 161 VAL A CA 1
ATOM 1223 C C . VAL A 1 161 ? 1.966 -11.493 -13.536 1.00 93.75 161 VAL A C 1
ATOM 1225 O O . VAL A 1 161 ? 2.182 -10.946 -12.461 1.00 93.75 161 VAL A O 1
ATOM 1228 N N . GLN A 1 162 ? 0.750 -11.531 -14.087 1.00 86.31 162 GLN A N 1
ATOM 1229 C CA . GLN A 1 162 ? -0.437 -10.969 -13.437 1.00 86.31 162 GLN A CA 1
ATOM 1230 C C . GLN A 1 162 ? -0.841 -11.726 -12.164 1.00 86.31 162 GLN A C 1
ATOM 1232 O O . GLN A 1 162 ? -1.453 -11.117 -11.292 1.00 86.31 162 GLN A O 1
ATOM 1237 N N . ASP A 1 163 ? -0.488 -13.009 -12.038 1.00 88.44 163 ASP A N 1
ATOM 1238 C CA . ASP A 1 163 ? -0.737 -13.801 -10.824 1.00 88.44 163 ASP A CA 1
ATOM 1239 C C . ASP A 1 163 ? 0.295 -13.560 -9.710 1.00 88.44 163 ASP A C 1
ATOM 1241 O O . ASP A 1 163 ? 0.119 -14.018 -8.580 1.00 88.44 163 ASP A O 1
ATOM 1245 N N . LEU A 1 164 ? 1.340 -12.775 -9.996 1.00 90.62 164 LEU A N 1
ATOM 1246 C CA . LEU A 1 164 ? 2.379 -12.380 -9.044 1.00 90.62 164 LEU A CA 1
ATOM 1247 C C . LEU A 1 164 ? 2.302 -10.882 -8.673 1.00 90.62 164 LEU A C 1
ATOM 1249 O O . LEU A 1 164 ? 3.328 -10.199 -8.734 1.00 90.62 164 LEU A O 1
ATOM 1253 N N . PRO A 1 165 ? 1.134 -10.336 -8.266 1.00 81.12 165 PRO A N 1
ATOM 1254 C CA . PRO A 1 165 ? 0.972 -8.903 -8.008 1.00 81.12 165 PRO A CA 1
ATOM 1255 C C . PRO A 1 165 ? 1.742 -8.421 -6.774 1.00 81.12 165 PRO A C 1
ATOM 1257 O O . PRO A 1 165 ? 1.977 -7.229 -6.631 1.00 81.12 165 PRO A O 1
ATOM 1260 N N . ASP A 1 166 ? 2.155 -9.331 -5.888 1.00 75.25 166 ASP A N 1
ATOM 1261 C CA . ASP A 1 166 ? 2.984 -9.007 -4.723 1.00 75.25 166 ASP A CA 1
ATOM 1262 C C . ASP A 1 166 ? 4.475 -8.901 -5.067 1.00 75.25 166 ASP A C 1
ATOM 1264 O O . ASP A 1 166 ? 5.254 -8.335 -4.298 1.00 75.25 166 ASP A O 1
ATOM 1268 N N . LEU A 1 167 ? 4.875 -9.443 -6.222 1.00 86.69 167 LEU A N 1
ATOM 1269 C CA . LEU A 1 167 ? 6.261 -9.497 -6.673 1.00 86.69 167 LEU A CA 1
ATOM 1270 C C . LEU A 1 167 ? 6.526 -8.599 -7.879 1.00 86.69 167 LEU A C 1
ATOM 1272 O O . LEU A 1 167 ? 7.623 -8.062 -8.000 1.00 86.69 167 LEU A O 1
ATOM 1276 N N . LEU A 1 168 ? 5.558 -8.445 -8.780 1.00 91.12 168 LEU A N 1
ATOM 1277 C CA . LEU A 1 168 ? 5.719 -7.725 -10.036 1.00 91.12 168 LEU A CA 1
ATOM 1278 C C . LEU A 1 168 ? 4.594 -6.708 -10.221 1.00 91.12 168 LEU A C 1
ATOM 1280 O O . LEU A 1 168 ? 3.418 -7.056 -10.197 1.00 91.12 168 LEU A O 1
ATOM 1284 N N . ALA A 1 169 ? 4.961 -5.462 -10.508 1.00 84.75 169 ALA A N 1
ATOM 1285 C CA . ALA A 1 169 ? 4.042 -4.514 -11.116 1.00 84.75 169 ALA A CA 1
ATOM 1286 C C . ALA A 1 169 ? 4.192 -4.554 -12.632 1.00 84.75 169 ALA A C 1
ATOM 1288 O O . ALA A 1 169 ? 5.299 -4.619 -13.166 1.00 84.75 169 ALA A O 1
ATOM 1289 N N . VAL A 1 170 ? 3.065 -4.483 -13.328 1.00 87.81 170 VAL A N 1
ATOM 1290 C CA . VAL A 1 170 ? 3.019 -4.505 -14.788 1.00 87.81 170 VAL A CA 1
ATOM 1291 C C . VAL A 1 170 ? 2.618 -3.125 -15.286 1.00 87.81 170 VAL A C 1
ATOM 1293 O O . VAL A 1 170 ? 1.508 -2.672 -15.022 1.00 87.81 170 VAL A O 1
ATOM 1296 N N . ASP A 1 171 ? 3.509 -2.471 -16.027 1.00 82.69 171 ASP A N 1
ATOM 1297 C CA . ASP A 1 171 ? 3.172 -1.305 -16.841 1.00 82.69 171 ASP A CA 1
ATOM 1298 C C . ASP A 1 171 ? 2.739 -1.785 -18.229 1.00 82.69 171 ASP A C 1
ATOM 1300 O O . ASP A 1 171 ? 3.558 -2.149 -19.082 1.00 82.69 171 ASP A O 1
ATOM 1304 N N . ASP A 1 172 ? 1.425 -1.814 -18.433 1.00 83.94 172 ASP A N 1
ATOM 1305 C CA . ASP A 1 172 ? 0.773 -2.201 -19.681 1.00 83.94 172 ASP A CA 1
ATOM 1306 C C . ASP A 1 172 ? 0.599 -1.033 -20.668 1.00 83.94 172 ASP A C 1
ATOM 1308 O O . ASP A 1 172 ? 0.151 -1.242 -21.801 1.00 83.94 172 ASP A O 1
ATOM 1312 N N . THR A 1 173 ? 1.003 0.184 -20.286 1.00 76.75 173 THR A N 1
ATOM 1313 C CA . THR A 1 173 ? 0.971 1.356 -21.173 1.00 76.75 173 THR A CA 1
ATOM 1314 C C . THR A 1 173 ? 2.054 1.280 -22.251 1.00 76.75 173 THR A C 1
ATOM 1316 O O . THR A 1 173 ? 1.914 1.860 -23.332 1.00 76.75 173 THR A O 1
ATOM 1319 N N . ARG A 1 174 ? 3.117 0.508 -21.994 1.00 79.69 174 ARG A N 1
ATOM 1320 C CA . ARG A 1 174 ? 4.235 0.269 -22.911 1.00 79.69 174 ARG A CA 1
ATOM 1321 C C . ARG A 1 174 ? 4.042 -1.021 -23.708 1.00 79.69 174 ARG A C 1
ATOM 1323 O O . ARG A 1 174 ? 3.428 -1.988 -23.259 1.00 79.69 174 ARG A O 1
ATOM 1330 N N . ARG A 1 175 ? 4.596 -1.055 -24.925 1.00 86.62 175 ARG A N 1
ATOM 1331 C CA . ARG A 1 175 ? 4.631 -2.256 -25.776 1.00 86.62 175 ARG A CA 1
ATOM 1332 C C . ARG A 1 175 ? 6.078 -2.574 -26.171 1.00 86.62 175 ARG A C 1
ATOM 1334 O O . ARG A 1 175 ? 6.640 -1.815 -26.958 1.00 86.62 175 ARG A O 1
ATOM 1341 N N . PRO A 1 176 ? 6.670 -3.682 -25.684 1.00 87.88 176 PRO A N 1
ATOM 1342 C CA . PRO A 1 176 ? 6.081 -4.693 -24.792 1.00 87.88 176 PRO A CA 1
ATOM 1343 C C . PRO A 1 176 ? 5.834 -4.171 -23.357 1.00 87.88 176 PRO A C 1
ATOM 1345 O O . PRO A 1 176 ? 6.489 -3.204 -22.967 1.00 87.88 176 PRO A O 1
ATOM 1348 N N . PRO A 1 177 ? 4.939 -4.813 -22.572 1.00 88.25 177 PRO A N 1
ATOM 1349 C CA . PRO A 1 177 ? 4.731 -4.468 -21.167 1.00 88.25 177 PRO A CA 1
ATOM 1350 C C . PRO A 1 177 ? 6.032 -4.551 -20.376 1.00 88.25 177 PRO A C 1
ATOM 1352 O O . PRO A 1 177 ? 6.811 -5.500 -20.557 1.00 88.25 177 PRO A O 1
ATOM 1355 N N . VAL A 1 178 ? 6.244 -3.569 -19.506 1.00 90.94 178 VAL A N 1
ATOM 1356 C CA . VAL A 1 178 ? 7.416 -3.495 -18.632 1.00 90.94 178 VAL A CA 1
ATOM 1357 C C . VAL A 1 178 ? 7.029 -4.022 -17.261 1.00 90.94 178 VAL A C 1
ATOM 1359 O O . VAL A 1 178 ? 6.007 -3.644 -16.697 1.00 90.94 178 VAL A O 1
ATOM 1362 N N . LEU A 1 179 ? 7.835 -4.946 -16.753 1.00 93.56 179 LEU A N 1
ATOM 1363 C CA . LEU A 1 179 ? 7.678 -5.538 -15.437 1.00 93.56 179 LEU A CA 1
ATOM 1364 C C . LEU A 1 179 ? 8.609 -4.817 -14.488 1.00 93.56 179 LEU A C 1
ATOM 1366 O O . LEU A 1 179 ? 9.794 -4.716 -14.784 1.00 93.56 179 LEU A O 1
ATOM 1370 N N . TYR A 1 180 ? 8.088 -4.380 -13.358 1.00 88.31 180 TYR A N 1
ATOM 1371 C CA . TYR A 1 180 ? 8.849 -3.794 -12.271 1.00 88.31 180 TYR A CA 1
ATOM 1372 C C . TYR A 1 180 ? 8.895 -4.811 -11.144 1.00 88.31 180 TYR A C 1
ATOM 1374 O O . TYR A 1 180 ? 7.841 -5.232 -10.665 1.00 88.31 180 TYR A O 1
ATOM 1382 N N . LEU A 1 181 ? 10.096 -5.207 -10.722 1.00 90.06 181 LEU A N 1
ATOM 1383 C CA . LEU A 1 181 ? 10.240 -5.982 -9.497 1.00 90.06 181 LEU A CA 1
ATOM 1384 C C . LEU A 1 181 ? 9.798 -5.104 -8.332 1.00 90.06 181 LEU A C 1
ATOM 1386 O O . LEU A 1 181 ? 10.443 -4.103 -8.010 1.00 90.06 181 LEU A O 1
ATOM 1390 N N . LEU A 1 182 ? 8.690 -5.496 -7.716 1.00 78.88 182 LEU A N 1
ATOM 1391 C CA . LEU A 1 182 ? 8.214 -4.880 -6.498 1.00 78.88 182 LEU A CA 1
ATOM 1392 C C . LEU A 1 182 ? 9.237 -5.128 -5.400 1.00 78.88 182 LEU A C 1
ATOM 1394 O O . LEU A 1 182 ? 9.897 -6.176 -5.371 1.00 78.88 182 LEU A O 1
ATOM 1398 N N . PRO A 1 183 ? 9.405 -4.157 -4.493 1.00 66.12 183 PRO A N 1
ATOM 1399 C CA . PRO A 1 183 ? 10.310 -4.367 -3.393 1.00 66.12 183 PRO A CA 1
ATOM 1400 C C . PRO A 1 183 ? 9.758 -5.553 -2.617 1.00 66.12 183 PRO A C 1
ATOM 1402 O O . PRO A 1 183 ? 8.541 -5.756 -2.537 1.00 66.12 183 PRO A O 1
ATOM 1405 N N . GLU A 1 184 ? 10.650 -6.316 -1.994 1.00 65.75 184 GLU A N 1
ATOM 1406 C CA . GLU A 1 184 ? 10.182 -7.059 -0.841 1.00 65.75 184 GLU A CA 1
ATOM 1407 C C . GLU A 1 184 ? 9.480 -6.038 0.053 1.00 65.75 184 GLU A C 1
ATOM 1409 O O . GLU A 1 184 ? 10.055 -4.972 0.321 1.00 65.75 184 GLU A O 1
ATOM 1414 N N . PRO A 1 185 ? 8.193 -6.259 0.344 1.00 54.19 185 PRO A N 1
ATOM 1415 C CA . PRO A 1 185 ? 7.389 -5.204 0.898 1.00 54.19 185 PRO A CA 1
ATOM 1416 C C . PRO A 1 185 ? 8.073 -4.677 2.139 1.00 54.19 185 PRO A C 1
ATOM 1418 O O . PRO A 1 185 ? 8.619 -5.488 2.896 1.00 54.19 185 PRO A O 1
ATOM 1421 N N . PRO A 1 186 ? 8.112 -3.343 2.316 1.00 48.84 186 PRO A N 1
ATOM 1422 C CA . PRO A 1 186 ? 8.799 -2.755 3.451 1.00 48.84 186 PRO A CA 1
ATOM 1423 C C . PRO A 1 186 ? 8.360 -3.530 4.682 1.00 48.84 186 PRO A C 1
ATOM 1425 O O . PRO A 1 186 ? 7.155 -3.695 4.927 1.00 48.84 186 PRO A O 1
ATOM 1428 N N . ARG A 1 187 ? 9.357 -4.114 5.365 1.00 52.12 187 ARG A N 1
ATOM 1429 C CA . ARG A 1 187 ? 9.134 -4.857 6.603 1.00 52.12 187 ARG A CA 1
ATOM 1430 C C . ARG A 1 187 ? 8.182 -4.016 7.430 1.00 52.12 187 ARG A C 1
ATOM 1432 O O . ARG A 1 187 ? 8.365 -2.797 7.494 1.00 52.12 187 ARG A O 1
ATOM 1439 N N . ALA A 1 188 ? 7.153 -4.659 7.983 1.00 54.09 188 ALA A N 1
ATOM 1440 C CA . ALA A 1 188 ? 6.200 -3.977 8.843 1.00 54.09 188 ALA A CA 1
ATOM 1441 C C . ALA A 1 188 ? 6.977 -3.036 9.782 1.00 54.09 188 ALA A C 1
ATOM 1443 O O . ALA A 1 188 ? 8.060 -3.430 10.232 1.00 54.09 188 ALA A O 1
ATOM 1444 N N . PRO A 1 189 ? 6.492 -1.798 9.998 1.00 53.41 189 PRO A N 1
ATOM 1445 C CA . PRO A 1 189 ? 7.247 -0.754 10.682 1.00 53.41 189 PRO A CA 1
ATOM 1446 C C . PRO A 1 1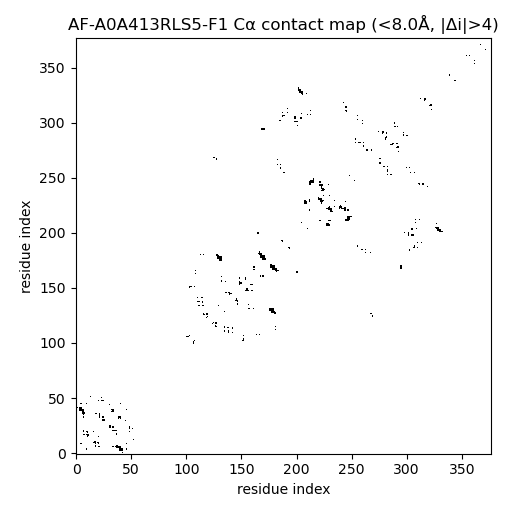89 ? 7.966 -1.313 11.913 1.00 53.41 189 PRO A C 1
ATOM 1448 O O . PRO A 1 189 ? 7.384 -2.096 12.669 1.00 53.41 189 PRO A O 1
ATOM 1451 N N . SER A 1 190 ? 9.245 -0.963 12.064 1.00 48.06 190 SER A N 1
ATOM 1452 C CA . SER A 1 190 ? 10.167 -1.515 13.063 1.00 48.06 190 SER A CA 1
ATOM 1453 C C . SER A 1 190 ? 9.489 -1.708 14.427 1.00 48.06 190 SER A C 1
ATOM 1455 O O . SER A 1 190 ? 9.089 -0.733 15.061 1.00 48.06 190 SER A O 1
ATOM 1457 N N . GLY A 1 191 ? 9.349 -2.962 14.875 1.00 50.81 191 GLY A N 1
ATOM 1458 C CA . GLY A 1 191 ? 8.694 -3.316 16.146 1.00 50.81 191 GLY A CA 1
ATOM 1459 C C . GLY A 1 191 ? 7.449 -4.203 16.029 1.00 50.81 191 GLY A C 1
ATOM 1460 O O . GLY A 1 191 ? 6.864 -4.561 17.048 1.00 50.81 191 GLY A O 1
ATOM 1461 N N . VAL A 1 192 ? 7.044 -4.588 14.818 1.00 53.38 192 VAL A N 1
ATOM 1462 C CA . VAL A 1 192 ? 5.972 -5.569 14.593 1.00 53.38 192 VAL A CA 1
ATOM 1463 C C . VAL A 1 192 ? 6.597 -6.927 14.261 1.00 53.38 192 VAL A C 1
ATOM 1465 O O . VAL A 1 192 ? 7.466 -7.006 13.394 1.00 53.38 192 VAL A O 1
ATOM 1468 N N . ALA A 1 193 ? 6.168 -7.992 14.948 1.00 52.81 193 ALA A N 1
ATOM 1469 C CA . ALA A 1 193 ? 6.623 -9.353 14.668 1.00 52.81 193 ALA A CA 1
ATOM 1470 C C . ALA A 1 193 ? 6.377 -9.716 13.192 1.00 52.81 193 ALA A C 1
ATOM 1472 O O . ALA A 1 193 ? 5.285 -9.499 12.668 1.00 52.81 193 ALA A O 1
ATOM 1473 N N . ALA A 1 194 ? 7.406 -10.260 12.535 1.00 50.78 194 ALA A N 1
ATOM 1474 C CA . ALA A 1 194 ? 7.403 -10.608 11.112 1.00 50.78 194 ALA A CA 1
ATOM 1475 C C . ALA A 1 194 ? 6.497 -11.807 10.768 1.00 50.78 194 ALA A C 1
ATOM 1477 O O . ALA A 1 194 ? 6.313 -12.126 9.594 1.00 50.78 194 ALA A O 1
ATOM 1478 N N . ASP A 1 195 ? 5.920 -12.461 11.777 1.00 46.81 195 ASP A N 1
ATOM 1479 C CA . ASP A 1 195 ? 5.213 -13.716 11.591 1.00 46.81 195 ASP A CA 1
ATOM 1480 C C . ASP A 1 195 ? 3.806 -13.523 10.988 1.00 46.81 195 ASP A C 1
ATOM 1482 O O . ASP A 1 195 ? 2.854 -13.027 11.603 1.00 46.81 195 ASP A O 1
ATOM 1486 N N . ALA A 1 196 ? 3.691 -14.048 9.767 1.00 49.47 196 ALA A N 1
ATOM 1487 C CA . ALA A 1 196 ? 2.569 -14.866 9.311 1.00 49.47 196 ALA A CA 1
ATOM 1488 C C . ALA A 1 196 ? 1.283 -14.176 8.823 1.00 49.47 196 ALA A C 1
ATOM 1490 O O . ALA A 1 196 ? 0.188 -14.616 9.178 1.00 49.47 196 ALA A O 1
ATOM 1491 N N . ILE A 1 197 ? 1.377 -13.172 7.941 1.00 56.44 197 ILE A N 1
ATOM 1492 C CA . ILE A 1 197 ? 0.356 -13.035 6.884 1.00 56.44 197 ILE A CA 1
ATOM 1493 C C . ILE A 1 197 ? 0.976 -12.516 5.593 1.00 56.44 197 ILE A C 1
ATOM 1495 O O . ILE A 1 197 ? 1.444 -11.376 5.522 1.00 56.44 197 ILE A O 1
ATOM 1499 N N . THR A 1 198 ? 0.861 -13.321 4.545 1.00 64.19 198 THR A N 1
ATOM 1500 C CA . THR A 1 198 ? 0.968 -12.879 3.158 1.00 64.19 198 THR A CA 1
ATOM 1501 C C . THR A 1 198 ? -0.250 -12.007 2.854 1.00 64.19 198 THR A C 1
ATOM 1503 O O . THR A 1 198 ? -1.275 -12.480 2.384 1.00 64.19 198 THR A O 1
ATOM 1506 N N . ILE A 1 199 ? -0.207 -10.735 3.260 1.00 67.62 199 ILE A N 1
ATOM 1507 C CA . ILE A 1 199 ? -1.240 -9.773 2.859 1.00 67.62 199 ILE A CA 1
ATOM 1508 C C . ILE A 1 199 ? -0.992 -9.489 1.388 1.00 67.62 199 ILE A C 1
ATOM 1510 O O . ILE A 1 199 ? 0.080 -8.975 1.077 1.00 67.62 199 ILE A O 1
ATOM 1514 N N . ASP A 1 200 ? -1.953 -9.819 0.538 1.00 74.38 200 ASP A N 1
ATOM 1515 C CA . ASP A 1 200 ? -1.962 -9.525 -0.890 1.00 74.38 200 ASP A CA 1
ATOM 1516 C C . ASP A 1 200 ? -2.943 -8.371 -1.197 1.00 74.38 200 ASP A C 1
ATOM 1518 O O . ASP A 1 200 ? -3.591 -7.789 -0.310 1.00 74.38 200 ASP A O 1
ATOM 1522 N N . GLU A 1 201 ? -3.076 -8.003 -2.470 1.00 71.81 201 GLU A N 1
ATOM 1523 C CA . GLU A 1 201 ? -4.066 -7.004 -2.887 1.00 71.81 201 GLU A CA 1
ATOM 1524 C C . GLU A 1 201 ? -5.523 -7.479 -2.710 1.00 71.81 201 GLU A C 1
ATOM 1526 O O . GLU A 1 201 ? -6.419 -6.638 -2.530 1.00 71.81 201 GLU A O 1
ATOM 1531 N N . SER A 1 202 ? -5.761 -8.797 -2.721 1.00 78.12 202 SER A N 1
ATOM 1532 C CA . SER A 1 202 ? -7.085 -9.423 -2.614 1.00 78.12 202 SER A CA 1
ATOM 1533 C C . SER A 1 202 ? -7.650 -9.364 -1.190 1.00 78.12 202 SER A C 1
ATOM 1535 O O . SER A 1 202 ? -8.865 -9.321 -0.988 1.00 78.12 202 SER A O 1
ATOM 1537 N N . ILE A 1 203 ? -6.787 -9.253 -0.188 1.00 84.56 203 ILE A N 1
ATOM 1538 C CA . ILE A 1 203 ? -7.168 -9.134 1.209 1.00 84.56 203 ILE A CA 1
ATOM 1539 C C . ILE A 1 203 ? -7.783 -7.763 1.492 1.00 84.56 203 ILE A C 1
ATOM 1541 O O . ILE A 1 203 ? -7.240 -6.701 1.176 1.00 84.56 203 ILE A O 1
ATOM 1545 N N . THR A 1 204 ? -8.942 -7.776 2.143 1.00 92.44 204 THR A N 1
ATOM 1546 C CA . THR A 1 204 ? -9.619 -6.591 2.664 1.00 92.44 204 THR A CA 1
ATOM 1547 C C . THR A 1 204 ? -9.673 -6.687 4.182 1.00 92.44 204 THR A C 1
ATOM 1549 O O . THR A 1 204 ? -10.043 -7.716 4.735 1.00 92.44 204 THR A O 1
ATOM 1552 N N . ILE A 1 205 ? -9.304 -5.615 4.877 1.00 95.12 205 ILE A N 1
ATOM 1553 C CA . ILE A 1 205 ? -9.461 -5.543 6.334 1.00 95.12 205 ILE A CA 1
ATOM 1554 C C . ILE A 1 205 ? -10.938 -5.315 6.626 1.00 95.12 205 ILE A C 1
ATOM 1556 O O . ILE A 1 205 ? -11.590 -4.560 5.897 1.00 95.12 205 ILE A O 1
ATOM 1560 N N . ARG A 1 206 ? -11.470 -5.952 7.674 1.00 96.56 206 ARG A N 1
ATOM 1561 C CA . ARG A 1 206 ? -12.873 -5.790 8.057 1.00 96.56 206 ARG A CA 1
ATOM 1562 C C . ARG A 1 206 ? -13.253 -4.295 8.088 1.00 96.56 206 ARG A C 1
ATOM 1564 O O . ARG A 1 206 ? -12.529 -3.515 8.713 1.00 96.56 206 ARG A O 1
ATOM 1571 N N . PRO A 1 207 ? -14.324 -3.854 7.393 1.00 96.62 207 PRO A N 1
ATOM 1572 C CA . PRO A 1 207 ? -14.534 -2.428 7.112 1.00 96.62 207 PRO A CA 1
ATOM 1573 C C . PRO A 1 207 ? -14.626 -1.528 8.347 1.00 96.62 207 PRO A C 1
ATOM 1575 O O . PRO A 1 207 ? -14.160 -0.393 8.324 1.00 96.62 207 PRO A O 1
ATOM 1578 N N . ASP A 1 208 ? -15.206 -2.036 9.429 1.00 97.50 208 ASP A N 1
ATOM 1579 C CA . ASP A 1 208 ? -15.336 -1.330 10.700 1.00 97.50 208 ASP A CA 1
ATOM 1580 C C . ASP A 1 208 ? -13.982 -1.154 11.406 1.00 97.50 208 ASP A C 1
ATOM 1582 O O . ASP A 1 208 ? -13.693 -0.079 11.921 1.00 97.50 208 ASP A O 1
ATOM 1586 N N . HIS A 1 209 ? -13.115 -2.168 11.365 1.00 97.75 209 HIS A N 1
ATOM 1587 C CA . HIS A 1 209 ? -11.748 -2.102 11.883 1.00 97.75 209 HIS A CA 1
ATOM 1588 C C . HIS A 1 209 ? -10.858 -1.177 11.056 1.00 97.75 209 HIS A C 1
ATOM 1590 O O . HIS A 1 209 ? -10.043 -0.433 11.607 1.00 97.75 209 HIS A O 1
ATOM 1596 N N . TRP A 1 210 ? -11.022 -1.215 9.732 1.00 97.62 210 TRP A N 1
ATOM 1597 C CA . TRP A 1 210 ? -10.361 -0.282 8.829 1.00 97.62 210 TRP A CA 1
ATOM 1598 C C . TRP A 1 210 ? -10.747 1.159 9.162 1.00 97.62 210 TRP A C 1
ATOM 1600 O O . TRP A 1 210 ? -9.865 1.984 9.396 1.00 97.62 210 TRP A O 1
ATOM 1610 N N . ALA A 1 211 ? -12.052 1.441 9.239 1.00 97.25 211 ALA A N 1
ATOM 1611 C CA . ALA A 1 211 ? -12.567 2.757 9.595 1.00 97.25 211 ALA A CA 1
ATOM 1612 C C . ALA A 1 211 ? -12.046 3.194 10.967 1.00 97.25 211 ALA A C 1
ATOM 1614 O O . ALA A 1 211 ? -11.431 4.246 11.067 1.00 97.25 211 ALA A O 1
ATOM 1615 N N . ALA A 1 212 ? -12.164 2.342 11.987 1.00 97.62 212 ALA A N 1
ATOM 1616 C CA . ALA A 1 212 ? -11.676 2.634 13.331 1.00 97.62 212 ALA A CA 1
ATOM 1617 C C . ALA A 1 212 ? -10.180 2.969 13.388 1.00 97.62 212 ALA A C 1
ATOM 1619 O O . ALA A 1 212 ? -9.751 3.767 14.220 1.00 97.62 212 ALA A O 1
ATOM 1620 N N . THR A 1 213 ? -9.375 2.364 12.511 1.00 97.81 213 THR A N 1
ATOM 1621 C CA . THR A 1 213 ? -7.928 2.592 12.492 1.00 97.81 213 THR A CA 1
ATOM 1622 C C . THR A 1 213 ? -7.550 3.841 11.700 1.00 97.81 213 THR A C 1
ATOM 1624 O O . THR A 1 213 ? -6.688 4.592 12.145 1.00 97.81 213 THR A O 1
ATOM 1627 N N . ILE A 1 214 ? -8.162 4.061 10.532 1.00 97.62 214 ILE A N 1
ATOM 1628 C CA . ILE A 1 214 ? -7.774 5.113 9.577 1.00 97.62 214 ILE A CA 1
ATOM 1629 C C . ILE A 1 214 ? -8.561 6.420 9.773 1.00 97.62 214 ILE A C 1
ATOM 1631 O O . ILE A 1 214 ? -8.110 7.465 9.310 1.00 97.62 214 ILE A O 1
ATOM 1635 N N . ASP A 1 215 ? -9.703 6.413 10.460 1.00 97.00 215 ASP A N 1
ATOM 1636 C CA . ASP A 1 215 ? -10.536 7.604 10.677 1.00 97.00 215 ASP A CA 1
ATOM 1637 C C . ASP A 1 215 ? -9.995 8.515 11.793 1.00 97.00 215 ASP A C 1
ATOM 1639 O O . ASP A 1 215 ? -10.641 8.781 12.800 1.00 97.00 215 ASP A O 1
ATOM 1643 N N . TYR A 1 216 ? -8.773 9.010 11.619 1.00 95.56 216 TYR A N 1
ATOM 1644 C CA . TYR A 1 216 ? -8.157 9.951 12.554 1.00 95.56 216 TYR A CA 1
ATOM 1645 C C . TYR A 1 216 ? -8.703 11.379 12.414 1.00 95.56 216 TYR A C 1
ATOM 1647 O O . TYR A 1 216 ? -8.508 12.209 13.299 1.00 95.56 216 TYR A O 1
ATOM 1655 N N . ALA A 1 217 ? -9.368 11.682 11.294 1.00 95.12 217 ALA A N 1
ATOM 1656 C CA . ALA A 1 217 ? -9.904 13.008 11.006 1.00 95.12 217 ALA A CA 1
ATOM 1657 C C . ALA A 1 217 ? -11.191 13.314 11.785 1.00 95.12 217 ALA A C 1
ATOM 1659 O O . ALA A 1 217 ? -11.464 14.485 12.045 1.00 95.12 217 ALA A O 1
ATOM 1660 N N . SER A 1 218 ? -11.967 12.294 12.172 1.00 95.44 218 SER A N 1
ATOM 1661 C CA . SER A 1 218 ? -13.158 12.492 13.005 1.00 95.44 218 SER A CA 1
ATOM 1662 C C . SER A 1 218 ? -12.818 12.927 14.431 1.00 95.44 218 SER A C 1
ATOM 1664 O O . SER A 1 218 ? -13.632 13.579 15.080 1.00 95.44 218 SER A O 1
ATOM 1666 N N . GLY A 1 219 ? -11.621 12.581 14.923 1.00 95.06 219 GLY A N 1
ATOM 1667 C CA . GLY A 1 219 ? -11.240 12.773 16.322 1.00 95.06 219 GLY A CA 1
ATOM 1668 C C . GLY A 1 219 ? -12.044 11.904 17.296 1.00 95.06 219 GLY A C 1
ATOM 1669 O O . GLY A 1 219 ? -11.925 12.088 18.508 1.00 95.06 219 GLY A O 1
ATOM 1670 N N . GLU A 1 220 ? -12.859 10.970 16.792 1.00 96.25 220 GLU A N 1
ATOM 1671 C CA . GLU A 1 220 ? -13.692 10.099 17.613 1.00 96.25 220 GLU A CA 1
ATOM 1672 C C . GLU A 1 220 ? -12.964 8.786 17.928 1.00 96.25 220 GLU A C 1
ATOM 1674 O O . GLU A 1 220 ? -12.498 8.099 17.015 1.00 96.25 220 GLU A O 1
ATOM 1679 N N . PRO A 1 221 ? -12.878 8.381 19.207 1.00 96.69 221 PRO A N 1
ATOM 1680 C CA . PRO A 1 221 ? -12.391 7.056 19.546 1.00 96.69 221 PRO A CA 1
ATOM 1681 C C . PRO A 1 221 ? -13.412 5.992 19.132 1.00 96.69 221 PRO A C 1
ATOM 1683 O O . PRO A 1 221 ? -14.621 6.150 19.310 1.00 96.69 221 PRO A O 1
ATOM 1686 N N . TYR A 1 222 ? -12.913 4.869 18.625 1.00 97.69 222 TYR A N 1
ATOM 1687 C CA . TYR A 1 222 ? -13.723 3.701 18.295 1.00 97.69 222 TYR A CA 1
ATOM 1688 C C . TYR A 1 222 ? -13.588 2.642 19.387 1.00 97.69 222 TYR A C 1
ATOM 1690 O O . TYR A 1 222 ? -12.487 2.396 19.867 1.00 97.69 222 TYR A O 1
ATOM 1698 N N . PHE A 1 223 ? -14.679 1.973 19.749 1.00 97.25 223 PHE A N 1
ATOM 1699 C CA . PHE A 1 223 ? -14.693 0.884 20.729 1.00 97.25 223 PHE A CA 1
ATOM 1700 C C . PHE A 1 223 ? -15.299 -0.381 20.125 1.00 97.25 223 PHE A C 1
ATOM 1702 O O . PHE A 1 223 ? -16.102 -0.314 19.191 1.00 97.25 223 PHE A O 1
ATOM 1709 N N . LEU A 1 224 ? -14.928 -1.540 20.669 1.00 95.62 224 LEU A N 1
ATOM 1710 C CA . LEU A 1 224 ? -15.573 -2.806 20.330 1.00 95.62 224 LEU A CA 1
ATOM 1711 C C . LEU A 1 224 ? -16.883 -2.955 21.114 1.00 95.62 224 LEU A C 1
ATOM 1713 O O . LEU A 1 224 ? -16.888 -2.907 22.344 1.00 95.62 224 LEU A O 1
ATOM 1717 N N . VAL A 1 225 ? -17.981 -3.153 20.382 1.00 94.62 225 VAL A N 1
ATOM 1718 C CA . VAL A 1 225 ? -19.327 -3.418 20.909 1.00 94.62 225 VAL A CA 1
ATOM 1719 C C . VAL A 1 225 ? -19.931 -4.585 20.137 1.00 94.62 225 VAL A C 1
ATOM 1721 O O . VAL A 1 225 ? -20.075 -4.515 18.913 1.00 94.62 225 VAL A O 1
ATOM 1724 N N . ALA A 1 226 ? -20.252 -5.672 20.834 1.00 92.06 226 ALA A N 1
ATOM 1725 C CA . ALA A 1 226 ? -20.667 -6.956 20.275 1.00 92.06 226 ALA A CA 1
ATOM 1726 C C . ALA A 1 226 ? -19.718 -7.434 19.161 1.00 92.06 226 ALA A C 1
ATOM 1728 O O . ALA A 1 226 ? -20.135 -7.839 18.075 1.00 92.06 226 ALA A O 1
ATOM 1729 N N . GLY A 1 227 ? -18.414 -7.287 19.404 1.00 91.31 227 GLY A N 1
ATOM 1730 C CA . GLY A 1 227 ? -17.372 -7.646 18.451 1.00 91.31 227 GLY A CA 1
ATOM 1731 C C . GLY A 1 227 ? -17.295 -6.759 17.208 1.00 91.31 227 GLY A C 1
ATOM 1732 O O . GLY A 1 227 ? -16.543 -7.124 16.319 1.00 91.31 227 GLY A O 1
ATOM 1733 N N . THR A 1 228 ? -18.016 -5.631 17.122 1.00 95.25 228 THR A N 1
ATOM 1734 C CA . THR A 1 228 ? -17.969 -4.647 16.017 1.00 95.25 228 THR A CA 1
ATOM 1735 C C . THR A 1 228 ? -17.340 -3.335 16.479 1.00 95.25 228 THR A C 1
ATOM 1737 O O . THR A 1 228 ? -17.686 -2.831 17.544 1.00 95.25 228 THR A O 1
ATOM 1740 N N . ALA A 1 229 ? -16.454 -2.747 15.678 1.00 96.38 229 ALA A N 1
ATOM 1741 C CA . ALA A 1 229 ? -15.879 -1.438 15.957 1.00 96.38 229 ALA A CA 1
ATOM 1742 C C . ALA A 1 229 ? -16.904 -0.326 15.673 1.00 96.38 229 ALA A C 1
ATOM 1744 O O . ALA A 1 229 ? -17.423 -0.201 14.562 1.00 96.38 229 ALA A O 1
ATOM 1745 N N . ARG A 1 230 ? -17.209 0.494 16.681 1.00 97.00 230 ARG A N 1
ATOM 1746 C CA . ARG A 1 230 ? -18.151 1.617 16.582 1.00 97.00 230 ARG A CA 1
ATOM 1747 C C . ARG A 1 230 ? -17.540 2.879 17.173 1.00 97.00 230 ARG A C 1
ATOM 1749 O O . ARG A 1 230 ? -16.897 2.818 18.216 1.00 97.00 230 ARG A O 1
ATOM 1756 N N . ALA A 1 231 ? -17.762 4.013 16.519 1.00 96.94 231 ALA A N 1
ATOM 1757 C CA . ALA A 1 231 ? -17.357 5.313 17.040 1.00 96.94 231 ALA A CA 1
ATOM 1758 C C . ALA A 1 231 ? -18.114 5.632 18.338 1.00 96.94 231 ALA A C 1
ATOM 1760 O O . ALA A 1 231 ? -19.290 5.281 18.465 1.00 96.94 231 ALA A O 1
ATOM 1761 N N . SER A 1 232 ? -17.463 6.306 19.286 1.00 95.62 232 SER A N 1
ATOM 1762 C CA . SER A 1 232 ? -18.011 6.590 20.619 1.00 95.62 232 SER A CA 1
ATOM 1763 C C . SER A 1 232 ? -19.346 7.325 20.596 1.00 95.62 232 SER A C 1
ATOM 1765 O O . SER A 1 232 ? -20.199 7.076 21.441 1.00 95.62 232 SER A O 1
ATOM 1767 N N . SER A 1 233 ? -19.551 8.196 19.605 1.00 94.69 233 SER A N 1
ATOM 1768 C CA . SER A 1 233 ? -20.797 8.941 19.397 1.00 94.69 233 SER A CA 1
ATOM 1769 C C . SER A 1 233 ? -22.006 8.047 19.086 1.00 94.69 233 SER A C 1
ATOM 1771 O O . SER A 1 233 ? -23.146 8.482 19.229 1.00 94.69 233 SER A O 1
ATOM 1773 N N . ARG A 1 234 ? -21.774 6.798 18.660 1.00 92.94 234 ARG A N 1
ATOM 1774 C CA . ARG A 1 234 ? -22.799 5.835 18.218 1.00 92.94 234 ARG A CA 1
ATOM 1775 C C . ARG A 1 234 ? -23.001 4.676 19.195 1.00 92.94 234 ARG A C 1
ATOM 1777 O O . ARG A 1 234 ? -23.600 3.665 18.823 1.00 92.94 234 ARG A O 1
ATOM 1784 N N . ILE A 1 235 ? -22.455 4.779 20.404 1.00 92.88 235 ILE A N 1
ATOM 1785 C CA . ILE A 1 235 ? -22.569 3.747 21.433 1.00 92.88 235 ILE A CA 1
ATOM 1786 C C . ILE A 1 235 ? -23.625 4.186 22.442 1.00 92.88 235 ILE A C 1
ATOM 1788 O O . ILE A 1 235 ? -23.466 5.186 23.137 1.00 92.88 235 ILE A O 1
ATOM 1792 N N . GLU A 1 236 ? -24.703 3.413 22.530 1.00 91.56 236 GLU A N 1
ATOM 1793 C CA . GLU A 1 236 ? -25.680 3.527 23.607 1.00 91.56 236 GLU A CA 1
ATOM 1794 C C . GLU A 1 236 ? -25.239 2.608 24.755 1.00 91.56 236 GLU A C 1
ATOM 1796 O O . GLU A 1 236 ? -25.230 1.387 24.611 1.00 91.56 236 GLU A O 1
ATOM 1801 N N . GLY A 1 237 ? -24.839 3.191 25.888 1.00 88.69 237 GLY A N 1
ATOM 1802 C CA . GLY A 1 237 ? -24.375 2.450 27.067 1.00 88.69 237 GLY A CA 1
ATOM 1803 C C . GLY A 1 237 ? -22.851 2.333 27.182 1.00 88.69 237 GLY A C 1
ATOM 1804 O O . GLY A 1 237 ? -22.102 3.123 26.609 1.00 88.69 237 GLY A O 1
ATOM 1805 N N . SER A 1 238 ? -22.388 1.378 27.991 1.00 84.69 238 SER A N 1
ATOM 1806 C CA . SER A 1 238 ? -20.957 1.124 28.194 1.00 84.69 238 SER A CA 1
ATOM 1807 C C . SER A 1 238 ? -20.431 0.129 27.153 1.00 84.69 238 SER A C 1
ATOM 1809 O O . SER A 1 238 ? -21.105 -0.868 26.896 1.00 84.69 238 SER A O 1
ATOM 1811 N N . PRO A 1 239 ? -19.247 0.364 26.556 1.00 85.56 239 PRO A N 1
ATOM 1812 C CA . PRO A 1 239 ? -18.644 -0.582 25.622 1.00 85.56 239 PRO A CA 1
ATOM 1813 C C . PRO A 1 239 ? -18.238 -1.880 26.333 1.00 85.56 239 PRO A C 1
ATOM 1815 O O . PRO A 1 239 ? -17.888 -1.852 27.514 1.00 85.56 239 PRO A O 1
ATOM 1818 N N . ASP A 1 240 ? -18.215 -2.997 25.598 1.00 77.81 240 ASP A N 1
ATOM 1819 C CA . ASP A 1 240 ? -17.786 -4.303 26.132 1.00 77.81 240 ASP A CA 1
ATOM 1820 C C . ASP A 1 240 ? -16.336 -4.254 26.625 1.00 77.81 240 ASP A C 1
ATOM 1822 O O . ASP A 1 240 ? -15.964 -4.881 27.616 1.00 77.81 240 ASP A O 1
ATOM 1826 N N . ILE A 1 241 ? -15.510 -3.489 25.907 1.00 84.44 241 ILE A N 1
ATOM 1827 C CA . ILE A 1 241 ? -14.099 -3.278 26.198 1.00 84.44 241 ILE A CA 1
ATOM 1828 C C . ILE A 1 241 ? -13.881 -1.769 26.342 1.00 84.44 241 ILE A C 1
ATOM 1830 O O . ILE A 1 241 ? -14.025 -1.038 25.359 1.00 84.44 241 ILE A O 1
ATOM 1834 N N . PRO A 1 242 ? -13.498 -1.270 27.533 1.00 89.38 242 PRO A N 1
ATOM 1835 C CA . PRO A 1 242 ? -13.321 0.162 27.782 1.00 89.38 242 PRO A CA 1
ATOM 1836 C C . PRO A 1 242 ? -12.010 0.721 27.201 1.00 89.38 242 PRO A C 1
ATOM 1838 O O . PRO A 1 242 ? -11.607 1.833 27.536 1.00 89.38 242 PRO A O 1
ATOM 1841 N N . VAL A 1 243 ? -11.332 -0.041 26.339 1.00 94.19 243 VAL A N 1
ATOM 1842 C CA . VAL A 1 243 ? -10.108 0.367 25.647 1.00 94.19 243 VAL A CA 1
ATOM 1843 C C . VAL A 1 243 ? -10.464 0.679 24.192 1.00 94.19 243 VAL A C 1
ATOM 1845 O O . VAL A 1 243 ? -11.014 -0.191 23.513 1.00 94.19 243 VAL A O 1
ATOM 1848 N N . PRO A 1 244 ? -10.175 1.891 23.690 1.00 96.44 244 PRO A N 1
ATOM 1849 C CA . PRO A 1 244 ? -10.456 2.232 22.304 1.00 96.44 244 PRO A CA 1
ATOM 1850 C C . PRO A 1 244 ? -9.522 1.476 21.351 1.00 96.44 244 PRO A C 1
ATOM 1852 O O . PRO A 1 244 ? -8.365 1.205 21.685 1.00 96.44 244 PRO A O 1
ATOM 1855 N N . LEU A 1 245 ? -10.016 1.173 20.150 1.00 97.06 245 LEU A N 1
ATOM 1856 C CA . LEU A 1 245 ? -9.223 0.663 19.033 1.00 97.06 245 LEU A CA 1
ATOM 1857 C C . LEU A 1 245 ? -8.094 1.645 18.671 1.00 97.06 245 LEU A C 1
ATOM 1859 O O . LEU A 1 245 ? -8.205 2.849 18.919 1.00 97.06 245 LEU A O 1
ATOM 1863 N N . PRO A 1 246 ? -6.997 1.158 18.066 1.00 96.88 246 PRO A N 1
ATOM 1864 C CA . PRO A 1 246 ? -5.796 1.950 17.857 1.00 96.88 246 PRO A CA 1
ATOM 1865 C C . PRO A 1 246 ? -5.938 2.856 16.624 1.00 96.88 246 PRO A C 1
ATOM 1867 O O . PRO A 1 246 ? -5.275 2.637 15.610 1.00 96.88 246 PRO A O 1
ATOM 1870 N N . THR A 1 247 ? -6.758 3.903 16.707 1.00 97.81 247 THR A N 1
ATOM 1871 C CA . THR A 1 247 ? -6.838 4.945 15.672 1.00 97.81 247 THR A CA 1
ATOM 1872 C C . THR A 1 247 ? -5.453 5.567 15.466 1.00 97.81 247 THR A C 1
ATOM 1874 O O . THR A 1 247 ? -4.692 5.777 16.421 1.00 97.81 247 THR A O 1
ATOM 1877 N N . ILE A 1 248 ? -5.043 5.752 14.211 1.00 97.00 248 ILE A N 1
ATOM 1878 C CA . ILE A 1 248 ? -3.774 6.421 13.902 1.00 97.00 248 ILE A CA 1
ATOM 1879 C C . ILE A 1 248 ? -3.904 7.920 14.151 1.00 97.00 248 ILE A C 1
ATOM 1881 O O . ILE A 1 248 ? -4.997 8.443 14.318 1.00 97.00 248 ILE A O 1
ATOM 1885 N N . THR A 1 249 ? -2.784 8.626 14.174 1.00 96.31 249 THR A N 1
ATOM 1886 C CA . THR A 1 249 ? -2.779 10.088 14.104 1.00 96.31 249 THR A CA 1
ATOM 1887 C C . THR A 1 249 ? -2.241 10.524 12.744 1.00 96.31 249 THR A C 1
ATOM 1889 O O . THR A 1 249 ? -1.705 9.705 11.988 1.00 96.31 249 THR A O 1
ATOM 1892 N N . GLN A 1 250 ? -2.350 11.817 12.425 1.00 95.94 250 GLN A N 1
ATOM 1893 C CA . GLN A 1 250 ? -1.747 12.365 11.207 1.00 95.94 250 GLN A CA 1
ATOM 1894 C C . GLN A 1 250 ? -0.229 12.126 11.183 1.00 95.94 250 GLN A C 1
ATOM 1896 O O . GLN A 1 250 ? 0.322 11.831 10.129 1.00 95.94 250 GLN A O 1
ATOM 1901 N N . GLU A 1 251 ? 0.437 12.207 12.336 1.00 94.88 251 GLU A N 1
ATOM 1902 C CA . GLU A 1 251 ? 1.878 11.983 12.470 1.00 94.88 251 GLU A CA 1
ATOM 1903 C C . GLU A 1 251 ? 2.247 10.538 12.130 1.00 94.88 251 GLU A C 1
ATOM 1905 O O . GLU A 1 251 ? 3.203 10.313 11.398 1.00 94.88 251 GLU A O 1
ATOM 1910 N N . ILE A 1 252 ? 1.458 9.562 12.596 1.00 94.25 252 ILE A N 1
ATOM 1911 C CA . ILE A 1 252 ? 1.668 8.145 12.264 1.00 94.25 252 ILE A CA 1
ATOM 1912 C C . ILE A 1 252 ? 1.495 7.918 10.760 1.00 94.25 252 ILE A C 1
ATOM 1914 O O . ILE A 1 252 ? 2.310 7.228 10.149 1.00 94.25 252 ILE A O 1
ATOM 1918 N N . LEU A 1 253 ? 0.461 8.509 10.148 1.00 95.88 253 LEU A N 1
ATOM 1919 C CA . LEU A 1 253 ? 0.270 8.400 8.703 1.00 95.88 253 LEU A CA 1
ATOM 1920 C C . LEU A 1 253 ? 1.425 9.048 7.930 1.00 95.88 253 LEU A C 1
ATOM 1922 O O . LEU A 1 253 ? 1.866 8.498 6.925 1.00 95.88 253 LEU A O 1
ATOM 1926 N N . ASP A 1 254 ? 1.925 10.195 8.386 1.00 94.94 254 ASP A N 1
ATOM 1927 C CA . ASP A 1 254 ? 3.069 10.864 7.767 1.00 94.94 254 ASP A CA 1
ATOM 1928 C C . ASP A 1 254 ? 4.349 10.027 7.891 1.00 94.94 254 ASP A C 1
ATOM 1930 O O . ASP A 1 254 ? 5.092 9.928 6.916 1.00 94.94 254 ASP A O 1
ATOM 1934 N N . THR A 1 255 ? 4.577 9.360 9.030 1.00 91.06 255 THR A N 1
ATOM 1935 C CA . THR A 1 255 ? 5.660 8.375 9.183 1.00 91.06 255 THR A CA 1
ATOM 1936 C C . THR A 1 255 ? 5.508 7.247 8.170 1.00 91.06 255 THR A C 1
ATOM 1938 O O . THR A 1 255 ? 6.435 6.981 7.417 1.00 91.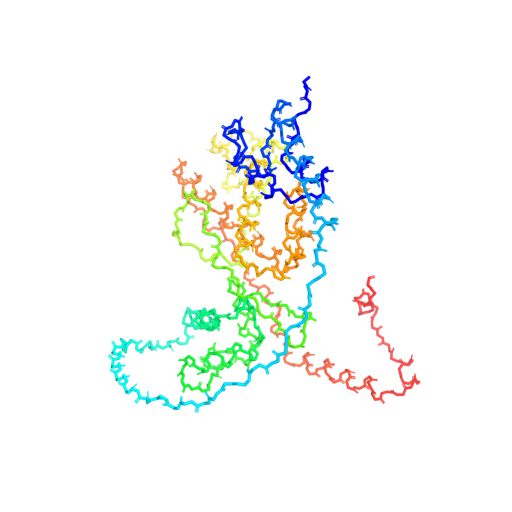06 255 THR A O 1
ATOM 1941 N N . TRP A 1 256 ? 4.318 6.651 8.054 1.00 94.56 256 TRP A N 1
ATOM 1942 C CA . TRP A 1 256 ? 4.068 5.598 7.068 1.00 94.56 256 TRP A CA 1
ATOM 1943 C C . TRP A 1 256 ? 4.309 6.070 5.631 1.00 94.56 256 TRP A C 1
ATOM 1945 O O . TRP A 1 256 ? 4.889 5.339 4.832 1.00 94.56 256 TRP A O 1
ATOM 1955 N N . ARG A 1 257 ? 3.902 7.295 5.288 1.00 95.69 257 ARG A N 1
ATOM 1956 C CA . ARG A 1 257 ? 4.170 7.875 3.965 1.00 95.69 257 ARG A CA 1
ATOM 1957 C C . ARG A 1 257 ? 5.662 8.089 3.725 1.00 95.69 257 ARG A C 1
ATOM 1959 O O . ARG A 1 257 ? 6.120 7.827 2.616 1.00 95.69 257 ARG A O 1
ATOM 1966 N N . ALA A 1 258 ? 6.400 8.557 4.729 1.00 92.75 258 ALA A N 1
ATOM 1967 C CA . ALA A 1 258 ? 7.842 8.757 4.640 1.00 92.75 258 ALA A CA 1
ATOM 1968 C C . ALA A 1 258 ? 8.578 7.422 4.469 1.00 92.75 258 ALA A C 1
ATOM 1970 O O . ALA A 1 258 ? 9.383 7.298 3.552 1.00 92.75 258 ALA A O 1
ATOM 1971 N N . ASP A 1 259 ? 8.231 6.409 5.267 1.00 87.19 259 ASP A N 1
ATOM 1972 C CA . ASP A 1 259 ? 8.785 5.056 5.161 1.00 87.19 259 ASP A CA 1
ATOM 1973 C C . ASP A 1 259 ? 8.522 4.462 3.768 1.00 87.19 259 ASP A C 1
ATOM 1975 O O . ASP A 1 259 ? 9.406 3.873 3.140 1.00 87.19 259 ASP A O 1
ATOM 1979 N N . PHE A 1 260 ? 7.306 4.654 3.247 1.00 91.56 260 PHE A N 1
ATOM 1980 C CA . PHE A 1 260 ? 6.945 4.216 1.903 1.00 91.56 260 PHE A CA 1
ATOM 1981 C C . PHE A 1 260 ? 7.741 4.955 0.822 1.00 91.56 260 PHE A C 1
ATOM 1983 O O . PHE A 1 260 ? 8.284 4.311 -0.080 1.00 91.56 260 PHE A O 1
ATOM 1990 N N . ALA A 1 261 ? 7.849 6.282 0.912 1.00 91.25 261 ALA A N 1
ATOM 1991 C CA . ALA A 1 261 ? 8.624 7.091 -0.023 1.00 91.25 261 ALA A CA 1
ATOM 1992 C C . ALA A 1 261 ? 10.105 6.692 -0.018 1.00 91.25 261 ALA A C 1
ATOM 1994 O O . ALA A 1 261 ? 10.667 6.447 -1.080 1.00 91.25 261 ALA A O 1
ATOM 1995 N N . GLU A 1 262 ? 10.705 6.509 1.158 1.00 87.06 262 GLU A N 1
ATOM 1996 C CA . GLU A 1 262 ? 12.091 6.061 1.294 1.00 87.06 262 GLU A CA 1
ATOM 1997 C C . GLU A 1 262 ? 12.281 4.654 0.710 1.00 87.06 262 GLU A C 1
ATOM 1999 O O . GLU A 1 262 ? 13.231 4.403 -0.034 1.00 87.06 262 GLU A O 1
ATOM 2004 N N . SER A 1 263 ? 11.352 3.729 0.985 1.00 82.00 263 SER A N 1
ATOM 2005 C CA . SER A 1 263 ? 11.385 2.396 0.376 1.00 82.00 263 SER A CA 1
ATOM 2006 C C . SER A 1 263 ? 11.344 2.481 -1.151 1.00 82.00 263 SER A C 1
ATOM 2008 O O . SER A 1 263 ? 12.067 1.745 -1.814 1.00 82.00 263 SER A O 1
ATOM 2010 N N . THR A 1 264 ? 10.588 3.442 -1.686 1.00 84.69 264 THR A N 1
ATOM 2011 C CA . THR A 1 264 ? 10.437 3.715 -3.117 1.00 84.69 264 THR A CA 1
ATOM 2012 C C . THR A 1 264 ? 11.677 4.362 -3.721 1.00 84.69 264 THR A C 1
ATOM 2014 O O . THR A 1 264 ? 12.132 3.950 -4.780 1.00 84.69 264 THR A O 1
ATOM 2017 N N . GLU A 1 265 ? 12.326 5.290 -3.032 1.00 84.88 265 GLU A N 1
ATOM 2018 C CA . GLU A 1 265 ? 13.600 5.863 -3.477 1.00 84.88 265 GLU A CA 1
ATOM 2019 C C . GLU A 1 265 ? 14.702 4.812 -3.591 1.00 84.88 265 GLU A C 1
ATOM 2021 O O . GLU A 1 265 ? 15.461 4.822 -4.556 1.00 84.88 265 GLU A O 1
ATOM 2026 N N . ARG A 1 266 ? 14.751 3.853 -2.657 1.00 77.81 266 ARG A N 1
ATOM 2027 C CA . ARG A 1 266 ? 15.666 2.706 -2.757 1.00 77.81 266 ARG A CA 1
ATOM 2028 C C . ARG A 1 266 ? 15.310 1.769 -3.917 1.00 77.81 266 ARG A C 1
ATOM 2030 O O . ARG A 1 266 ? 16.129 0.913 -4.259 1.00 77.81 266 ARG A O 1
ATOM 2037 N N . MET A 1 267 ? 14.104 1.880 -4.483 1.00 68.25 267 MET A N 1
ATOM 2038 C CA . MET A 1 267 ? 13.668 1.082 -5.625 1.00 68.25 267 MET A CA 1
ATOM 2039 C C . MET A 1 267 ? 14.036 1.653 -6.976 1.00 68.25 267 MET A C 1
ATOM 2041 O O . MET A 1 267 ? 14.345 0.881 -7.874 1.00 68.25 267 MET A O 1
ATOM 2045 N N . HIS A 1 268 ? 13.967 2.961 -7.147 1.00 68.81 268 HIS A N 1
ATOM 2046 C CA . HIS A 1 268 ? 14.052 3.542 -8.477 1.00 68.81 268 HIS A CA 1
ATOM 2047 C C . HIS A 1 268 ? 15.482 3.976 -8.805 1.00 68.81 268 HIS A C 1
ATOM 2049 O O . HIS A 1 268 ? 16.176 4.554 -7.963 1.00 68.81 268 HIS A O 1
ATOM 2055 N N . SER A 1 269 ? 15.927 3.683 -10.032 1.00 66.75 269 SER A N 1
ATOM 2056 C CA . SER A 1 269 ? 17.228 4.120 -10.546 1.00 66.75 269 SER A CA 1
ATOM 2057 C C . SER A 1 269 ? 17.308 5.654 -10.600 1.00 66.75 269 SER A C 1
ATOM 2059 O O . SER A 1 269 ? 16.313 6.369 -10.433 1.00 66.75 269 SER A O 1
ATOM 2061 N N . ALA A 1 270 ? 18.517 6.194 -10.778 1.00 59.16 270 ALA A N 1
ATOM 2062 C CA . ALA A 1 270 ? 18.727 7.641 -10.868 1.00 59.16 270 ALA A CA 1
ATOM 2063 C C . ALA A 1 270 ? 17.870 8.285 -11.977 1.00 59.16 270 ALA A C 1
ATOM 2065 O O . ALA A 1 270 ? 17.370 9.391 -11.778 1.00 59.16 270 ALA A O 1
ATOM 2066 N N . ASP A 1 271 ? 17.615 7.545 -13.059 1.00 57.25 271 ASP A N 1
ATOM 2067 C CA . ASP A 1 271 ? 16.898 7.999 -14.256 1.00 57.25 271 ASP A CA 1
ATOM 2068 C C . ASP A 1 271 ? 15.387 8.200 -14.065 1.00 57.25 271 ASP A C 1
ATOM 2070 O O . ASP A 1 271 ? 14.727 8.822 -14.897 1.00 57.25 271 ASP A O 1
ATOM 2074 N N . GLU A 1 272 ? 14.815 7.751 -12.947 1.00 78.25 272 GLU A N 1
ATOM 2075 C CA . GLU A 1 272 ? 13.393 7.934 -12.632 1.00 78.25 272 GLU A CA 1
ATOM 2076 C C . GLU A 1 272 ? 13.132 9.169 -11.748 1.00 78.25 272 GLU A C 1
ATOM 2078 O O . GLU A 1 272 ? 12.284 9.169 -10.849 1.00 78.25 272 GLU A O 1
ATOM 2083 N N . GLU A 1 273 ? 13.858 10.256 -12.018 1.00 82.88 273 GLU A N 1
ATOM 2084 C CA . GLU A 1 273 ? 13.767 11.521 -11.277 1.00 82.88 273 GLU A CA 1
ATOM 2085 C C . GLU A 1 273 ? 12.335 12.085 -11.258 1.00 82.88 273 GLU A C 1
ATOM 2087 O O . GLU A 1 273 ? 11.877 12.582 -10.231 1.00 82.88 273 GLU A O 1
ATOM 2092 N N . GLU A 1 274 ? 11.576 11.946 -12.353 1.00 82.12 274 GLU A N 1
ATOM 2093 C CA . GLU A 1 274 ? 10.174 12.385 -12.397 1.00 82.12 274 GLU A CA 1
ATOM 2094 C C . GLU A 1 274 ? 9.300 11.597 -11.408 1.00 82.12 274 GLU A C 1
ATOM 2096 O O . GLU A 1 274 ? 8.477 12.177 -10.693 1.00 82.12 274 GLU A O 1
ATOM 2101 N N . MET A 1 275 ? 9.485 10.275 -11.328 1.00 84.31 275 MET A N 1
ATOM 2102 C CA . MET A 1 275 ? 8.726 9.439 -10.400 1.00 84.31 275 MET A CA 1
ATOM 2103 C C . MET A 1 275 ? 9.056 9.814 -8.956 1.00 84.31 275 MET A C 1
ATOM 2105 O O . MET A 1 275 ? 8.144 10.037 -8.155 1.00 84.31 275 MET A O 1
ATOM 2109 N N . ARG A 1 276 ? 10.349 9.976 -8.655 1.00 88.56 276 ARG A N 1
ATOM 2110 C CA . ARG A 1 276 ? 10.853 10.435 -7.355 1.00 88.56 276 ARG A CA 1
ATOM 2111 C C . ARG A 1 276 ? 10.267 11.797 -6.978 1.00 88.56 276 ARG A C 1
ATOM 2113 O O . ARG A 1 276 ? 9.719 11.953 -5.887 1.00 88.56 276 ARG A O 1
ATOM 2120 N N . ALA A 1 277 ? 10.276 12.759 -7.900 1.00 90.19 277 ALA A N 1
ATOM 2121 C CA . ALA A 1 277 ? 9.693 14.082 -7.692 1.00 90.19 277 ALA A CA 1
ATOM 2122 C C . ALA A 1 277 ? 8.186 14.012 -7.390 1.00 90.19 277 ALA A C 1
ATOM 2124 O O . ALA A 1 277 ? 7.701 14.704 -6.492 1.00 90.19 277 ALA A O 1
ATOM 2125 N N . ARG A 1 278 ? 7.434 13.144 -8.082 1.00 90.38 278 ARG A N 1
ATOM 2126 C CA . ARG A 1 278 ? 5.999 12.939 -7.820 1.00 90.38 278 ARG A CA 1
ATOM 2127 C C . ARG A 1 278 ? 5.734 12.297 -6.459 1.00 90.38 278 ARG A C 1
ATOM 2129 O O . ARG A 1 278 ? 4.784 12.704 -5.790 1.00 90.38 278 ARG A O 1
ATOM 2136 N N . VAL A 1 279 ? 6.559 11.340 -6.034 1.00 93.81 279 VAL A N 1
ATOM 2137 C CA . VAL A 1 279 ? 6.472 10.730 -4.696 1.00 93.81 279 VAL A CA 1
ATOM 2138 C C . VAL A 1 279 ? 6.779 11.763 -3.611 1.00 93.81 279 VAL A C 1
ATOM 2140 O O . VAL A 1 279 ? 6.005 11.892 -2.663 1.00 93.81 279 VAL A O 1
ATOM 2143 N N . HIS A 1 280 ? 7.826 12.573 -3.778 1.00 94.00 280 HIS A N 1
ATOM 2144 C CA . HIS A 1 280 ? 8.129 13.666 -2.850 1.00 94.00 280 HIS A CA 1
ATOM 2145 C C . HIS A 1 280 ? 7.010 14.705 -2.782 1.00 94.00 280 HIS A C 1
ATOM 2147 O O . HIS A 1 280 ? 6.659 15.154 -1.694 1.00 94.00 280 HIS A O 1
ATOM 2153 N N . LEU A 1 281 ? 6.419 15.078 -3.920 1.00 94.88 281 LEU A N 1
ATOM 2154 C CA . LEU A 1 281 ? 5.281 15.995 -3.952 1.00 94.88 281 LEU A CA 1
ATOM 2155 C C . LEU A 1 281 ? 4.079 15.412 -3.197 1.00 94.88 281 LEU A C 1
ATOM 2157 O O . LEU A 1 281 ? 3.450 16.105 -2.400 1.00 94.88 281 LEU A O 1
ATOM 2161 N N . TRP A 1 282 ? 3.778 14.130 -3.421 1.00 96.75 282 TRP A N 1
ATOM 2162 C CA . TRP A 1 282 ? 2.721 13.413 -2.710 1.00 96.75 282 TRP A CA 1
ATOM 2163 C C . TRP A 1 282 ? 2.954 13.391 -1.194 1.00 96.75 282 TRP A C 1
ATOM 2165 O O . TRP A 1 282 ? 2.021 13.679 -0.439 1.00 96.75 282 TRP A O 1
ATOM 2175 N N . LEU A 1 283 ? 4.188 13.114 -0.766 1.00 96.69 283 LEU A N 1
ATOM 2176 C CA . LEU A 1 283 ? 4.595 13.102 0.637 1.00 96.69 283 LEU A CA 1
ATOM 2177 C C . LEU A 1 283 ? 4.469 14.497 1.271 1.00 96.69 283 LEU A C 1
ATOM 2179 O O . LEU A 1 283 ? 3.755 14.663 2.260 1.00 96.69 283 LEU A O 1
ATOM 2183 N N . ASN A 1 284 ? 5.118 15.504 0.679 1.00 94.50 284 ASN A N 1
ATOM 2184 C CA . ASN A 1 284 ? 5.239 16.854 1.237 1.00 94.50 284 ASN A CA 1
ATOM 2185 C C . ASN A 1 284 ? 3.901 17.599 1.281 1.00 94.50 284 ASN A C 1
ATOM 2187 O O . ASN A 1 284 ? 3.615 18.308 2.244 1.00 94.50 284 ASN A O 1
ATOM 2191 N N . GLU A 1 285 ? 3.062 17.429 0.258 1.00 97.00 285 GLU A N 1
ATOM 2192 C CA . GLU A 1 285 ? 1.742 18.066 0.195 1.00 97.00 285 GLU A CA 1
ATOM 2193 C C . GLU A 1 285 ? 0.621 17.182 0.756 1.00 97.00 285 GLU A C 1
ATOM 2195 O O . GLU A 1 285 ? -0.558 17.521 0.641 1.00 97.00 285 GLU A O 1
ATOM 2200 N N . ARG A 1 286 ? 0.962 16.034 1.357 1.00 96.12 286 ARG A N 1
ATOM 2201 C CA . ARG A 1 286 ? 0.008 15.094 1.964 1.00 96.12 286 ARG A CA 1
ATOM 2202 C C . ARG A 1 286 ? -1.121 14.654 1.021 1.00 96.12 286 ARG A C 1
ATOM 2204 O O . ARG A 1 286 ? -2.236 14.371 1.477 1.00 96.12 286 ARG A O 1
ATOM 2211 N N . ARG A 1 287 ? -0.852 14.557 -0.284 1.00 96.44 287 ARG A N 1
ATOM 2212 C CA . ARG A 1 287 ? -1.881 14.279 -1.299 1.00 96.44 287 ARG A CA 1
ATOM 2213 C C . ARG A 1 287 ? -2.519 12.894 -1.104 1.00 96.44 287 ARG A C 1
ATOM 2215 O O . ARG A 1 287 ? -1.939 11.978 -0.522 1.00 96.44 287 ARG A O 1
ATOM 2222 N N . GLY A 1 288 ? -3.745 12.725 -1.598 1.00 94.94 288 GLY A N 1
ATOM 2223 C CA . GLY A 1 288 ? -4.425 11.423 -1.587 1.00 94.94 288 GLY A CA 1
ATOM 2224 C C . GLY A 1 288 ? -3.724 10.383 -2.473 1.00 94.94 288 GLY A C 1
ATOM 2225 O O . GLY A 1 288 ? -2.944 10.744 -3.353 1.00 94.94 288 GLY A O 1
ATOM 2226 N N . THR A 1 289 ? -4.037 9.094 -2.288 1.00 95.38 289 THR A N 1
ATOM 2227 C CA . THR A 1 289 ? -3.426 7.972 -3.036 1.00 95.38 289 THR A CA 1
ATOM 2228 C C . THR A 1 289 ? -3.454 8.172 -4.553 1.00 95.38 289 THR A C 1
ATOM 2230 O O . THR A 1 289 ? -2.482 7.861 -5.225 1.00 95.38 289 THR A O 1
ATOM 2233 N N . ARG A 1 290 ? -4.519 8.769 -5.105 1.00 93.19 290 ARG A N 1
ATOM 2234 C CA . ARG A 1 290 ? -4.653 9.021 -6.554 1.00 93.19 290 ARG A CA 1
ATOM 2235 C C . ARG A 1 290 ? -3.582 9.947 -7.146 1.00 93.19 290 ARG A C 1
ATOM 2237 O O . ARG A 1 290 ? -3.443 9.995 -8.361 1.00 93.19 290 ARG A O 1
ATOM 2244 N N . ALA A 1 291 ? -2.862 10.704 -6.318 1.00 92.25 291 ALA A N 1
ATOM 2245 C CA . ALA A 1 291 ? -1.767 11.551 -6.783 1.00 92.25 291 ALA A CA 1
ATOM 2246 C C . ALA A 1 291 ? -0.467 10.766 -7.035 1.00 92.25 291 ALA A C 1
ATOM 2248 O O . ALA A 1 291 ? 0.403 11.267 -7.753 1.00 92.25 291 ALA A O 1
ATOM 2249 N N . LEU A 1 292 ? -0.340 9.551 -6.483 1.00 90.69 292 LEU A N 1
ATOM 2250 C CA . LEU A 1 292 ? 0.777 8.659 -6.782 1.00 90.69 292 LEU A CA 1
ATOM 2251 C C . LEU A 1 292 ? 0.687 8.139 -8.228 1.00 90.69 292 LEU A C 1
ATOM 2253 O O . LEU A 1 292 ? -0.417 7.952 -8.751 1.00 90.69 292 LEU A O 1
ATOM 2257 N N . PRO A 1 293 ? 1.828 7.860 -8.878 1.00 87.06 293 PRO A N 1
ATOM 2258 C CA . PRO A 1 293 ? 1.877 7.051 -10.095 1.00 87.06 293 PRO A CA 1
ATOM 2259 C C . PRO A 1 293 ? 1.098 5.738 -9.928 1.00 87.06 293 PRO A C 1
ATOM 2261 O O . PRO A 1 293 ? 1.155 5.137 -8.860 1.00 87.06 293 PRO A O 1
ATOM 2264 N N . GLY A 1 294 ? 0.383 5.287 -10.967 1.00 80.62 294 GLY A N 1
ATOM 2265 C CA . GLY A 1 294 ? -0.547 4.146 -10.882 1.00 80.62 294 GLY A CA 1
ATOM 2266 C C . GLY A 1 294 ? 0.072 2.883 -10.278 1.00 80.62 294 GLY A C 1
ATOM 2267 O O . GLY A 1 294 ? -0.505 2.295 -9.369 1.00 80.62 294 GLY A O 1
ATOM 2268 N N . VAL A 1 295 ? 1.298 2.553 -10.695 1.00 77.88 295 VAL A N 1
ATOM 2269 C CA . VAL A 1 295 ? 2.090 1.435 -10.155 1.00 77.88 295 VAL A CA 1
ATOM 2270 C C . VAL A 1 295 ? 2.296 1.547 -8.637 1.00 77.88 295 VAL A C 1
ATOM 2272 O O . VAL A 1 295 ? 2.175 0.566 -7.909 1.00 77.88 295 VAL A O 1
ATOM 2275 N N . LEU A 1 296 ? 2.538 2.759 -8.131 1.00 85.81 296 LEU A N 1
ATOM 2276 C CA . LEU A 1 296 ? 2.765 3.010 -6.708 1.00 85.81 296 LEU A CA 1
ATOM 2277 C C . LEU A 1 296 ? 1.467 3.081 -5.892 1.00 85.81 296 LEU A C 1
ATOM 2279 O O . LEU A 1 296 ? 1.518 2.982 -4.669 1.00 85.81 296 LEU A O 1
ATOM 2283 N N . GLN A 1 297 ? 0.301 3.234 -6.529 1.00 88.81 297 GLN A N 1
ATOM 2284 C CA . GLN A 1 297 ? -0.983 3.260 -5.819 1.00 88.81 297 GLN A CA 1
ATOM 2285 C C . GLN A 1 297 ? -1.311 1.898 -5.201 1.00 88.81 297 GLN A C 1
ATOM 2287 O O . GLN A 1 297 ? -1.712 1.846 -4.036 1.00 88.81 297 GLN A O 1
ATOM 2292 N N . GLY A 1 298 ? -1.131 0.811 -5.962 1.00 82.69 298 GLY A N 1
ATOM 2293 C CA . GLY A 1 298 ? -1.318 -0.562 -5.475 1.00 82.69 298 GLY A CA 1
ATOM 2294 C C . GLY A 1 298 ? -0.370 -0.865 -4.318 1.00 82.69 298 GLY A C 1
ATOM 2295 O O . GLY A 1 298 ? -0.809 -1.193 -3.215 1.00 82.69 298 GLY A O 1
ATOM 2296 N N . LEU A 1 299 ? 0.918 -0.574 -4.523 1.00 83.50 299 LEU A N 1
ATOM 2297 C CA . LEU A 1 299 ? 1.964 -0.723 -3.510 1.00 83.50 299 LEU A CA 1
ATOM 2298 C C . LEU A 1 299 ? 1.685 0.053 -2.222 1.00 83.50 299 LEU A C 1
ATOM 2300 O O . LEU A 1 299 ? 1.823 -0.497 -1.129 1.00 83.50 299 LEU A O 1
ATOM 2304 N N . TRP A 1 300 ? 1.262 1.313 -2.331 1.00 92.88 300 TRP A N 1
ATOM 2305 C CA . TRP A 1 300 ? 0.913 2.123 -1.167 1.00 92.88 300 TRP A CA 1
ATOM 2306 C C . TRP A 1 300 ? -0.280 1.540 -0.405 1.00 92.88 300 TRP A C 1
ATOM 2308 O O . TRP A 1 300 ? -0.248 1.444 0.821 1.00 92.88 300 TRP A O 1
ATOM 2318 N N . ASN A 1 301 ? -1.332 1.119 -1.111 1.00 91.69 301 ASN A N 1
ATOM 2319 C CA . ASN A 1 301 ? -2.502 0.519 -0.472 1.00 91.69 301 ASN A CA 1
ATOM 2320 C C . ASN A 1 301 ? -2.146 -0.793 0.234 1.00 91.69 301 ASN A C 1
ATOM 2322 O O . ASN A 1 301 ? -2.621 -1.042 1.343 1.00 91.69 301 ASN A O 1
ATOM 2326 N N . LEU A 1 302 ? -1.299 -1.614 -0.386 1.00 85.94 302 LEU A N 1
ATOM 2327 C CA . LEU A 1 302 ? -0.806 -2.855 0.195 1.00 85.94 302 LEU A CA 1
ATOM 2328 C C . LEU A 1 302 ? 0.022 -2.593 1.460 1.00 85.94 302 LEU A C 1
ATOM 2330 O O . LEU A 1 302 ? -0.207 -3.220 2.497 1.00 85.94 302 LEU A O 1
ATOM 2334 N N . TYR A 1 303 ? 0.933 -1.620 1.400 1.00 88.56 303 TYR A N 1
ATOM 2335 C CA . TYR A 1 303 ? 1.703 -1.168 2.556 1.00 88.56 303 TYR A CA 1
ATOM 2336 C C . TYR A 1 303 ? 0.799 -0.703 3.701 1.00 88.56 303 TYR A C 1
ATOM 2338 O O . TYR A 1 303 ? 0.936 -1.159 4.837 1.00 88.56 303 TYR A O 1
ATOM 2346 N N . LEU A 1 304 ? -0.176 0.150 3.388 1.00 93.94 304 LEU A N 1
ATOM 2347 C CA . LEU A 1 304 ? -1.106 0.696 4.366 1.00 93.94 304 LEU A CA 1
ATOM 2348 C C . LEU A 1 304 ? -1.944 -0.406 5.029 1.00 93.94 304 LEU A C 1
ATOM 2350 O O . LEU A 1 304 ? -2.093 -0.409 6.249 1.00 93.94 304 LEU A O 1
ATOM 2354 N N . LYS A 1 305 ? -2.439 -1.386 4.258 1.00 92.69 305 LYS A N 1
ATOM 2355 C CA . LYS A 1 305 ? -3.137 -2.562 4.808 1.00 92.69 305 LYS A CA 1
ATOM 2356 C C . LYS A 1 305 ? -2.245 -3.333 5.781 1.00 92.69 305 LYS A C 1
ATOM 2358 O O . LYS A 1 305 ? -2.680 -3.629 6.892 1.00 92.69 305 LYS A O 1
ATOM 2363 N N . ARG A 1 306 ? -0.992 -3.616 5.407 1.00 88.19 306 ARG A N 1
ATOM 2364 C CA . ARG A 1 306 ? -0.031 -4.309 6.283 1.00 88.19 306 ARG A CA 1
ATOM 2365 C C . ARG A 1 306 ? 0.199 -3.554 7.588 1.00 88.19 306 ARG A C 1
ATOM 2367 O O . ARG A 1 306 ? 0.114 -4.156 8.657 1.00 88.19 306 ARG A O 1
ATOM 2374 N N . ALA A 1 307 ? 0.403 -2.242 7.512 1.00 89.88 307 ALA A N 1
ATOM 2375 C CA . ALA A 1 307 ? 0.594 -1.394 8.685 1.00 89.88 307 ALA A CA 1
ATOM 2376 C C . ALA A 1 307 ? -0.642 -1.378 9.610 1.00 89.88 307 ALA A C 1
ATOM 2378 O O . ALA A 1 307 ? -0.505 -1.463 10.833 1.00 89.88 307 ALA A O 1
ATOM 2379 N N . VAL A 1 308 ? -1.854 -1.346 9.044 1.00 94.38 308 VAL A N 1
ATOM 2380 C CA . VAL A 1 308 ? -3.114 -1.409 9.807 1.00 94.38 308 VAL A CA 1
ATOM 2381 C C . VAL A 1 308 ? -3.301 -2.768 10.480 1.00 94.38 308 VAL A C 1
ATOM 2383 O O . VAL A 1 308 ? -3.581 -2.811 11.677 1.00 94.38 308 VAL A O 1
ATOM 2386 N N . VAL A 1 309 ? -3.116 -3.878 9.757 1.00 92.81 309 VAL A N 1
ATOM 2387 C CA . VAL A 1 309 ? -3.236 -5.226 10.341 1.00 92.81 309 VAL A CA 1
ATOM 2388 C C . VAL A 1 309 ? -2.244 -5.411 11.484 1.00 92.81 309 VAL A C 1
ATOM 2390 O O . VAL A 1 309 ? -2.628 -5.868 12.559 1.00 92.81 309 VAL A O 1
ATOM 2393 N N . ALA A 1 310 ? -0.986 -5.026 11.269 1.00 88.69 310 ALA A N 1
ATOM 2394 C CA . ALA A 1 310 ? 0.056 -5.054 12.286 1.00 88.69 310 ALA A CA 1
ATOM 2395 C C . ALA A 1 310 ? -0.365 -4.303 13.558 1.00 88.69 310 ALA A C 1
ATOM 2397 O O . ALA A 1 310 ? -0.301 -4.837 14.666 1.00 88.69 310 ALA A O 1
ATOM 2398 N N . ARG A 1 311 ? -0.858 -3.072 13.392 1.00 93.50 311 ARG A N 1
ATOM 2399 C CA . ARG A 1 311 ? -1.316 -2.225 14.495 1.00 93.50 311 ARG A CA 1
ATOM 2400 C C . ARG A 1 311 ? -2.497 -2.837 15.248 1.00 93.50 311 ARG A C 1
ATOM 2402 O O . ARG A 1 311 ? -2.490 -2.842 16.476 1.00 93.50 311 ARG A O 1
ATOM 2409 N N . LEU A 1 312 ? -3.481 -3.375 14.529 1.00 95.12 312 LEU A N 1
ATOM 2410 C CA . LEU A 1 312 ? -4.646 -4.035 15.120 1.00 95.12 312 LEU A CA 1
ATOM 2411 C C . LEU A 1 312 ? -4.252 -5.293 15.892 1.00 95.12 312 LEU A C 1
ATOM 2413 O O . LEU A 1 312 ? -4.679 -5.461 17.029 1.00 95.12 312 LEU A O 1
ATOM 2417 N N . ARG A 1 313 ? -3.395 -6.148 15.327 1.00 93.62 313 ARG A N 1
ATOM 2418 C CA . ARG A 1 313 ? -2.891 -7.350 16.008 1.00 93.62 313 ARG A CA 1
ATOM 2419 C C . ARG A 1 313 ? -2.140 -7.014 17.292 1.00 93.62 313 ARG A C 1
ATOM 2421 O O . ARG A 1 313 ? -2.413 -7.621 18.322 1.00 93.62 313 ARG A O 1
ATOM 2428 N N . ASN A 1 314 ? -1.249 -6.023 17.241 1.00 91.56 314 ASN A N 1
ATOM 2429 C CA . ASN A 1 314 ? -0.520 -5.560 18.421 1.00 91.56 314 ASN A CA 1
ATOM 2430 C C . ASN A 1 314 ? -1.473 -5.044 19.502 1.00 91.56 314 ASN A C 1
ATOM 2432 O O . ASN A 1 314 ? -1.276 -5.327 20.679 1.00 91.56 314 ASN A O 1
ATOM 2436 N N . TRP A 1 315 ? -2.521 -4.322 19.104 1.00 95.31 315 TRP A N 1
ATOM 2437 C CA . TRP A 1 315 ? -3.551 -3.870 20.030 1.00 95.31 315 TRP A CA 1
ATOM 2438 C C . TRP A 1 315 ? -4.315 -5.042 20.656 1.00 95.31 315 TRP A C 1
ATOM 2440 O O . TRP A 1 315 ? -4.377 -5.105 21.878 1.00 95.31 315 TRP A O 1
ATOM 2450 N N . TYR A 1 316 ? -4.805 -6.000 19.855 1.00 95.38 316 TYR A N 1
ATOM 2451 C CA . TYR A 1 316 ? -5.502 -7.205 20.337 1.00 95.38 316 TYR A CA 1
ATOM 2452 C C . TYR A 1 316 ? -4.647 -7.995 21.336 1.00 95.38 316 TYR A C 1
ATOM 2454 O O . TYR A 1 316 ? -5.120 -8.349 22.416 1.00 95.38 316 TYR A O 1
ATOM 2462 N N . ALA A 1 317 ? -3.366 -8.194 21.015 1.00 93.31 317 ALA A N 1
ATOM 2463 C CA . ALA A 1 317 ? -2.413 -8.840 21.908 1.00 93.31 317 ALA A CA 1
ATOM 2464 C C . ALA A 1 317 ? -2.219 -8.053 23.217 1.00 93.31 317 ALA A C 1
ATOM 2466 O O . ALA A 1 317 ? -2.250 -8.645 24.294 1.00 93.31 317 ALA A O 1
ATOM 2467 N N . ALA A 1 318 ? -2.073 -6.725 23.144 1.00 93.19 318 ALA A N 1
ATOM 2468 C CA . ALA A 1 318 ? -1.871 -5.871 24.314 1.00 93.19 318 ALA A CA 1
ATOM 2469 C C . ALA A 1 318 ? -3.075 -5.858 25.271 1.00 93.19 318 ALA A C 1
ATOM 2471 O O . ALA A 1 318 ? -2.887 -5.759 26.482 1.00 93.19 318 ALA A O 1
ATOM 2472 N N . VAL A 1 319 ? -4.299 -5.984 24.750 1.00 95.50 319 VAL A N 1
ATOM 2473 C CA . VAL A 1 319 ? -5.525 -6.059 25.565 1.00 95.50 319 VAL A CA 1
ATOM 2474 C C . VAL A 1 319 ? -5.901 -7.492 25.970 1.00 95.50 319 VAL A C 1
ATOM 2476 O O . VAL A 1 319 ? -6.912 -7.685 26.640 1.00 95.50 319 VAL A O 1
ATOM 2479 N N . GLY A 1 320 ? -5.103 -8.499 25.593 1.00 94.75 320 GLY A N 1
ATOM 2480 C CA . GLY A 1 320 ? -5.343 -9.902 25.945 1.00 94.75 320 GLY A CA 1
ATOM 2481 C C . GLY A 1 320 ? -6.548 -10.530 25.239 1.00 94.75 320 GLY A C 1
ATOM 2482 O O . GLY A 1 320 ? -7.166 -11.444 25.781 1.00 94.75 320 GLY A O 1
ATOM 2483 N N . LEU A 1 321 ? -6.901 -10.041 24.047 1.00 94.56 321 LEU A N 1
ATOM 2484 C CA . LEU A 1 321 ? -8.027 -10.540 23.259 1.00 94.56 321 LEU A CA 1
ATOM 2485 C C . LEU A 1 321 ? -7.545 -11.343 22.043 1.00 94.56 321 LEU A C 1
ATOM 2487 O O . LEU A 1 321 ? -6.538 -10.988 21.425 1.00 94.56 321 LEU A O 1
ATOM 2491 N N . PRO A 1 322 ? -8.273 -12.403 21.647 1.00 94.88 322 PRO A N 1
ATOM 2492 C CA . PRO A 1 322 ? -7.979 -13.104 20.408 1.00 94.88 322 PRO A CA 1
ATOM 2493 C C . PRO A 1 322 ? -8.264 -12.198 19.205 1.00 94.88 322 PRO A C 1
ATOM 2495 O O . PRO A 1 322 ? -9.250 -11.461 19.177 1.00 94.88 322 PRO A O 1
ATOM 2498 N N . VAL A 1 323 ? -7.407 -12.283 18.188 1.00 94.44 323 VAL A N 1
ATOM 2499 C CA . VAL A 1 323 ? -7.625 -11.597 16.911 1.00 94.44 323 VAL A CA 1
ATOM 2500 C C . VAL A 1 323 ? -8.848 -12.222 16.219 1.00 94.44 323 VAL A C 1
ATOM 2502 O O . VAL A 1 323 ? -8.885 -13.449 16.091 1.00 94.44 323 VAL A O 1
ATOM 2505 N N . PRO A 1 324 ? -9.834 -11.432 15.753 1.00 94.88 324 PRO A N 1
ATOM 2506 C CA . PRO A 1 324 ? -10.988 -11.967 15.038 1.00 94.88 324 PRO A CA 1
ATOM 2507 C C . PRO A 1 324 ? -10.557 -12.752 13.796 1.00 94.88 324 PRO A C 1
ATOM 2509 O O . PRO A 1 324 ? -9.732 -12.276 13.013 1.00 94.88 324 PRO A O 1
ATOM 2512 N N . ALA A 1 325 ? -11.127 -13.944 13.594 1.00 93.00 325 ALA A N 1
ATOM 2513 C CA . ALA A 1 325 ? -10.821 -14.786 12.433 1.00 93.00 325 ALA A CA 1
ATOM 2514 C C . ALA A 1 325 ? -11.201 -14.112 11.100 1.00 93.00 325 ALA A C 1
ATOM 2516 O O . ALA A 1 325 ? -10.612 -14.403 10.067 1.00 93.00 325 ALA A O 1
ATOM 2517 N N . ASP A 1 326 ? -12.160 -13.187 11.142 1.00 94.19 326 ASP A N 1
ATOM 2518 C CA . ASP A 1 326 ? -12.653 -12.379 10.028 1.00 94.19 326 ASP A CA 1
ATOM 2519 C C . ASP A 1 326 ? -11.994 -10.989 9.946 1.00 94.19 326 ASP A C 1
ATOM 2521 O O . ASP A 1 326 ? -12.455 -10.136 9.185 1.00 94.19 326 ASP A O 1
ATOM 2525 N N . LEU A 1 327 ? -10.929 -10.723 10.721 1.00 94.94 327 LEU A N 1
ATOM 2526 C CA . LEU A 1 327 ? -10.206 -9.447 10.646 1.00 94.94 327 LEU A CA 1
ATOM 2527 C C . LEU A 1 327 ? -9.721 -9.175 9.216 1.00 94.94 327 LEU A C 1
ATOM 2529 O O . LEU A 1 327 ? -9.737 -8.035 8.743 1.00 94.94 327 LEU A O 1
ATOM 2533 N N . ILE A 1 328 ? -9.287 -10.243 8.552 1.00 94.00 328 ILE A N 1
ATOM 2534 C CA . ILE A 1 328 ? -8.894 -10.266 7.154 1.00 94.00 328 ILE A CA 1
ATOM 2535 C C . ILE A 1 328 ? -9.949 -11.044 6.392 1.00 94.00 328 ILE A C 1
ATOM 2537 O O . ILE A 1 328 ? -10.154 -12.235 6.604 1.00 94.00 328 ILE A O 1
ATOM 2541 N N . ILE A 1 329 ? -10.613 -10.339 5.491 1.00 92.56 329 ILE A N 1
ATOM 2542 C CA . ILE A 1 329 ? -11.542 -10.908 4.539 1.00 92.56 329 ILE A CA 1
ATOM 2543 C C . ILE A 1 329 ? -10.751 -11.090 3.257 1.00 92.56 329 ILE A C 1
ATOM 2545 O O . ILE A 1 329 ? -10.441 -10.116 2.565 1.00 92.56 329 ILE A O 1
ATOM 2549 N N . GLU A 1 330 ? -10.431 -12.334 2.925 1.00 86.94 330 GLU A N 1
ATOM 2550 C CA . GLU A 1 330 ? -10.054 -12.656 1.557 1.00 86.94 330 GLU A CA 1
ATOM 2551 C C . GLU A 1 330 ? -11.228 -12.252 0.680 1.00 86.94 330 GLU A C 1
ATOM 2553 O O . GLU A 1 330 ? -12.340 -12.787 0.791 1.00 86.94 330 GLU A O 1
ATOM 2558 N N . ARG A 1 331 ? -11.012 -11.254 -0.177 1.00 80.75 331 ARG A N 1
ATOM 2559 C CA . ARG A 1 331 ? -11.981 -10.950 -1.210 1.00 80.75 331 ARG A CA 1
ATOM 2560 C C . ARG A 1 331 ? -11.842 -12.105 -2.175 1.00 80.75 331 ARG A C 1
ATOM 2562 O O . ARG A 1 331 ? -11.048 -12.023 -3.105 1.00 80.75 331 ARG A O 1
ATOM 2569 N N . LYS A 1 332 ? -12.581 -13.190 -1.905 1.00 68.94 332 LYS A N 1
ATOM 2570 C CA . LYS A 1 332 ? -12.755 -14.315 -2.816 1.00 68.94 332 LYS A CA 1
ATOM 2571 C C . LYS A 1 332 ? -13.048 -13.646 -4.124 1.00 68.94 332 LYS A C 1
ATOM 2573 O O . LYS A 1 332 ? -14.092 -12.987 -4.207 1.00 68.94 332 LYS A O 1
ATOM 2578 N N . GLY A 1 333 ? -12.057 -13.651 -5.018 1.00 57.16 333 GLY A N 1
ATOM 2579 C CA . GLY A 1 333 ? -12.108 -12.786 -6.170 1.00 57.16 333 GLY A CA 1
ATOM 2580 C C . GLY A 1 333 ? -13.497 -12.993 -6.730 1.00 57.16 333 GLY A C 1
ATOM 2581 O O . GLY A 1 333 ? -13.877 -14.128 -7.035 1.00 57.16 333 GLY A O 1
ATOM 2582 N N . ALA A 1 334 ? -14.268 -11.918 -6.876 1.00 46.88 334 ALA A N 1
ATOM 2583 C CA . ALA A 1 334 ? -15.108 -11.870 -8.048 1.00 46.88 334 ALA A CA 1
ATOM 2584 C C . ALA A 1 334 ? -14.082 -11.853 -9.178 1.00 46.88 334 ALA A C 1
ATOM 2586 O O . ALA A 1 334 ? -13.766 -10.798 -9.719 1.00 46.88 334 ALA A O 1
ATOM 2587 N N . GLY A 1 335 ? -13.425 -13.005 -9.398 1.00 45.25 335 GLY A N 1
ATOM 2588 C CA . GLY A 1 335 ? -12.554 -13.249 -10.503 1.00 45.25 335 GLY A CA 1
ATOM 2589 C C . GLY A 1 335 ? -13.454 -12.814 -11.610 1.00 45.25 335 GLY A C 1
ATOM 2590 O O . GLY A 1 335 ? -14.585 -13.304 -11.699 1.00 45.25 335 GLY A O 1
ATOM 2591 N N . THR A 1 336 ? -13.025 -11.769 -12.311 1.00 43.66 336 THR A N 1
ATOM 2592 C CA . THR A 1 336 ? -13.639 -11.426 -13.579 1.00 43.66 336 THR A CA 1
ATOM 2593 C C . THR A 1 336 ? -13.775 -12.782 -14.249 1.00 43.66 336 THR A C 1
ATOM 2595 O O . THR A 1 336 ? -12.722 -13.398 -14.457 1.00 43.66 336 THR A O 1
ATOM 2598 N N . PRO A 1 337 ? -15.005 -13.335 -14.357 1.00 43.91 337 PRO A N 1
ATOM 2599 C CA . PRO A 1 337 ? -15.192 -14.749 -14.651 1.00 43.91 337 PRO A CA 1
ATOM 2600 C C . PRO A 1 337 ? -14.312 -15.010 -15.851 1.00 43.91 337 PRO A C 1
ATOM 2602 O O . PRO A 1 337 ? -14.372 -14.161 -16.747 1.00 43.91 337 PRO A O 1
ATOM 2605 N N . PRO A 1 338 ? -13.411 -16.018 -15.779 1.00 45.16 338 PRO A N 1
ATOM 2606 C CA . PRO A 1 338 ? -12.246 -16.144 -16.647 1.00 45.16 338 PRO A CA 1
ATOM 2607 C C . PRO A 1 338 ? -12.686 -15.724 -18.020 1.00 45.16 338 PRO A C 1
ATOM 2609 O O . PRO A 1 338 ? -13.561 -16.385 -18.581 1.00 45.16 338 PRO A O 1
ATOM 2612 N N . ARG A 1 339 ? -12.233 -14.528 -18.429 1.00 47.16 339 ARG A N 1
ATOM 2613 C CA . ARG A 1 339 ? -12.846 -13.815 -19.545 1.00 47.16 339 ARG A CA 1
ATOM 2614 C C . ARG A 1 339 ? -12.868 -14.831 -20.674 1.00 47.16 339 ARG A C 1
ATOM 2616 O O . ARG A 1 339 ? -11.768 -15.271 -21.030 1.00 47.16 339 ARG A O 1
ATOM 2623 N N . PRO A 1 340 ? -14.047 -15.324 -21.104 1.00 50.84 340 PRO A N 1
ATOM 2624 C CA . PRO A 1 340 ? -14.096 -16.545 -21.888 1.00 50.84 340 PRO A CA 1
ATOM 2625 C C . PRO A 1 340 ? -13.157 -16.332 -23.065 1.00 50.84 340 PRO A C 1
ATOM 2627 O O . PRO A 1 340 ? -13.092 -15.223 -23.597 1.00 50.84 340 PRO A O 1
ATOM 2630 N N . ALA A 1 341 ? -12.346 -17.330 -23.421 1.00 56.81 341 ALA A N 1
ATOM 2631 C CA . ALA A 1 341 ? -11.361 -17.185 -24.499 1.00 56.81 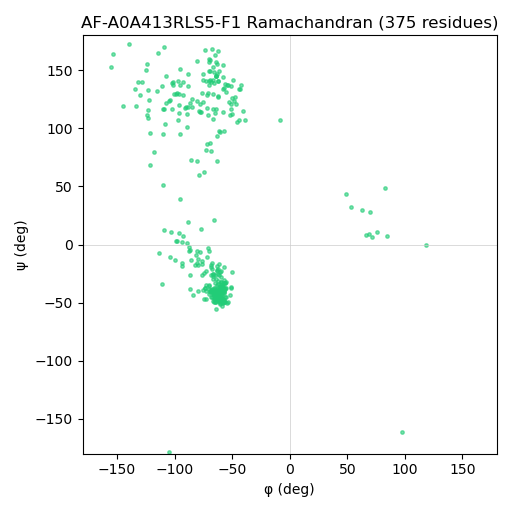341 ALA A CA 1
ATOM 2632 C C . ALA A 1 341 ? -11.997 -16.601 -25.786 1.00 56.81 341 ALA A C 1
ATOM 2634 O O . ALA A 1 341 ? -11.330 -15.935 -26.584 1.00 56.81 341 ALA A O 1
ATOM 2635 N N . ASP A 1 342 ? -13.311 -16.781 -25.916 1.00 61.59 342 ASP A N 1
ATOM 2636 C CA . ASP A 1 342 ? -14.201 -16.191 -26.905 1.00 61.59 342 ASP A CA 1
ATOM 2637 C C . ASP A 1 342 ? -14.230 -14.656 -26.913 1.00 61.59 342 ASP A C 1
ATOM 2639 O O . ASP A 1 342 ? -14.246 -14.088 -27.994 1.00 61.59 342 ASP A O 1
ATOM 2643 N N . ASP A 1 343 ? -14.136 -13.950 -25.785 1.00 69.00 343 ASP A N 1
ATOM 2644 C CA . ASP A 1 343 ? -14.151 -12.478 -25.732 1.00 69.00 343 ASP A CA 1
ATOM 2645 C C . ASP A 1 343 ? -12.930 -11.852 -26.412 1.00 69.00 343 ASP A C 1
ATOM 2647 O O . ASP A 1 343 ? -13.033 -10.822 -27.083 1.00 69.00 343 ASP A O 1
ATOM 2651 N N . SER A 1 344 ? -11.752 -12.458 -26.226 1.00 66.88 344 SER A N 1
ATOM 2652 C CA . SER A 1 344 ? -10.520 -11.971 -26.861 1.00 66.88 344 SER A CA 1
ATOM 2653 C C . SER A 1 344 ? -10.568 -12.223 -28.365 1.00 66.88 344 SER A C 1
ATOM 2655 O O . SER A 1 344 ? -10.278 -11.318 -29.146 1.00 66.88 344 SER A O 1
ATOM 2657 N N . ARG A 1 345 ? -11.039 -13.410 -28.775 1.00 72.06 345 ARG A N 1
ATOM 2658 C CA . ARG A 1 345 ? -11.264 -13.751 -30.187 1.00 72.06 345 ARG A CA 1
ATOM 2659 C C . ARG A 1 345 ? -12.335 -12.873 -30.828 1.00 72.06 345 ARG A C 1
ATOM 2661 O O . ARG A 1 345 ? -12.156 -12.428 -31.955 1.00 72.06 345 ARG A O 1
ATOM 2668 N N . LEU A 1 346 ? -13.415 -12.577 -30.111 1.00 79.56 346 LEU A N 1
ATOM 2669 C CA . LEU A 1 346 ? -14.502 -11.717 -30.565 1.00 79.56 346 LEU A CA 1
ATOM 2670 C C . LEU A 1 346 ? -14.021 -10.278 -30.734 1.00 79.56 346 LEU A C 1
ATOM 2672 O O . LEU A 1 346 ? -14.336 -9.641 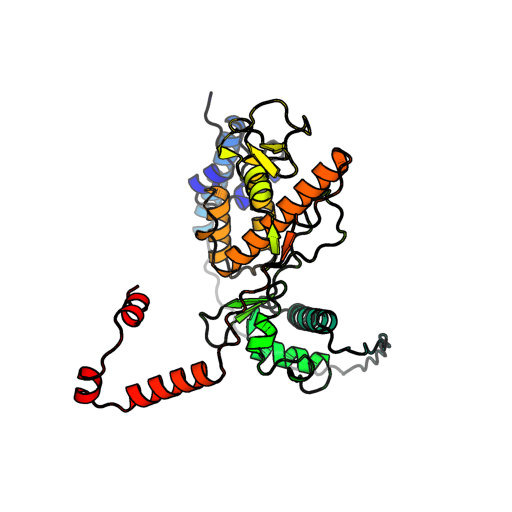-31.735 1.00 79.56 346 LEU A O 1
ATOM 2676 N N . ARG A 1 347 ? -13.212 -9.768 -29.799 1.00 81.50 347 ARG A N 1
ATOM 2677 C CA . ARG A 1 347 ? -12.610 -8.435 -29.907 1.00 81.50 347 ARG A CA 1
ATOM 2678 C C . ARG A 1 347 ? -11.652 -8.347 -31.093 1.00 81.50 347 ARG A C 1
ATOM 2680 O O . ARG A 1 347 ? -11.725 -7.384 -31.852 1.00 81.50 347 ARG A O 1
ATOM 2687 N N . GLU A 1 348 ? -10.780 -9.336 -31.275 1.00 77.38 348 GLU A N 1
ATOM 2688 C CA . GLU A 1 348 ? -9.879 -9.393 -32.431 1.00 77.38 348 GLU A CA 1
ATOM 2689 C C . GLU A 1 348 ? -10.649 -9.500 -33.753 1.00 77.38 348 GLU A C 1
ATOM 2691 O O . GLU A 1 348 ? -10.339 -8.773 -34.697 1.00 77.38 348 GLU A O 1
ATOM 2696 N N . ALA A 1 349 ? -11.696 -10.329 -33.804 1.00 81.75 349 ALA A N 1
ATOM 2697 C CA . ALA A 1 349 ? -12.571 -10.459 -34.962 1.00 81.75 349 ALA A CA 1
ATOM 2698 C C . ALA A 1 349 ? -13.308 -9.148 -35.272 1.00 81.75 349 ALA A C 1
ATOM 2700 O O . ALA A 1 349 ? -13.302 -8.710 -36.418 1.00 81.75 349 ALA A O 1
ATOM 2701 N N . LEU A 1 350 ? -13.873 -8.474 -34.264 1.00 91.50 350 LEU A N 1
ATOM 2702 C CA . LEU A 1 350 ? -14.526 -7.172 -34.430 1.00 91.50 350 LEU A CA 1
ATOM 2703 C C . LEU A 1 350 ? -13.551 -6.119 -34.962 1.00 91.50 350 LEU A C 1
ATOM 2705 O O . LEU A 1 350 ? -13.881 -5.421 -35.916 1.00 91.50 350 LEU A O 1
ATOM 2709 N N . ILE A 1 351 ? -12.334 -6.032 -34.414 1.00 86.75 351 ILE A N 1
ATOM 2710 C CA . ILE A 1 351 ? -11.302 -5.106 -34.909 1.00 86.75 351 ILE A CA 1
ATOM 2711 C C . ILE A 1 351 ? -10.930 -5.434 -36.362 1.00 86.75 351 ILE A C 1
ATOM 2713 O O . ILE A 1 351 ? -10.810 -4.526 -37.186 1.00 86.75 351 ILE A O 1
ATOM 2717 N N . ALA A 1 352 ? -10.749 -6.714 -36.696 1.00 85.00 352 ALA A N 1
ATOM 2718 C CA . ALA A 1 352 ? -10.419 -7.143 -38.052 1.00 85.00 352 ALA A CA 1
ATOM 2719 C C . ALA A 1 352 ? -11.550 -6.842 -39.050 1.00 85.00 352 ALA A C 1
ATOM 2721 O O . ALA A 1 352 ? -11.270 -6.389 -40.160 1.00 85.00 352 ALA A O 1
ATOM 2722 N N . THR A 1 353 ? -12.809 -7.041 -38.652 1.00 94.50 353 THR A N 1
ATOM 2723 C CA . THR A 1 353 ? -13.993 -6.717 -39.457 1.00 94.50 353 THR A CA 1
ATOM 2724 C C . THR A 1 353 ? -14.121 -5.209 -39.662 1.00 94.50 353 THR A C 1
ATOM 2726 O O . THR A 1 353 ? -14.210 -4.770 -40.804 1.00 94.50 353 THR A O 1
ATOM 2729 N N . ILE A 1 354 ? -14.021 -4.403 -38.598 1.00 94.69 354 ILE A N 1
ATOM 2730 C CA . ILE A 1 354 ? -14.079 -2.931 -38.669 1.00 94.69 354 ILE A CA 1
ATOM 2731 C C . ILE A 1 354 ? -12.992 -2.378 -39.603 1.00 94.69 354 ILE A C 1
ATOM 2733 O O . ILE A 1 354 ? -13.253 -1.466 -40.379 1.00 94.69 354 ILE A O 1
ATOM 2737 N N . ARG A 1 355 ? -11.782 -2.954 -39.594 1.00 91.31 355 ARG A N 1
ATOM 2738 C CA . ARG A 1 355 ? -10.683 -2.550 -40.494 1.00 91.31 355 ARG A CA 1
ATOM 2739 C C . ARG A 1 355 ? -10.929 -2.855 -41.974 1.00 91.31 355 ARG A C 1
ATOM 2741 O O . ARG A 1 355 ? -10.246 -2.278 -42.814 1.00 91.31 355 ARG A O 1
ATOM 2748 N N . ARG A 1 356 ? -11.830 -3.787 -42.292 1.00 94.94 356 ARG A N 1
ATOM 2749 C CA . ARG A 1 356 ? -12.175 -4.178 -43.670 1.00 94.94 356 ARG A CA 1
ATOM 2750 C C . ARG A 1 356 ? -13.459 -3.525 -44.175 1.00 94.94 356 ARG A C 1
ATOM 2752 O O . ARG A 1 356 ? -13.716 -3.595 -45.371 1.00 94.94 356 ARG A O 1
ATOM 2759 N N . MET A 1 357 ? -14.242 -2.921 -43.284 1.00 97.00 357 MET A N 1
ATOM 2760 C CA . MET A 1 357 ? -15.465 -2.217 -43.645 1.00 97.00 357 MET A CA 1
ATOM 2761 C C . MET A 1 357 ? -15.157 -0.977 -44.486 1.00 97.00 357 MET A C 1
ATOM 2763 O O . MET A 1 357 ? -14.228 -0.214 -44.217 1.00 97.00 357 MET A O 1
ATOM 2767 N N . SER A 1 358 ? -15.979 -0.770 -45.503 1.00 96.44 358 SER A N 1
ATOM 2768 C CA . SER A 1 358 ? -16.054 0.458 -46.279 1.00 96.44 358 SER A CA 1
ATOM 2769 C C . SER A 1 358 ? -16.597 1.621 -45.439 1.00 96.44 358 SER A C 1
ATOM 2771 O O . SER A 1 358 ? -17.130 1.449 -44.340 1.00 96.44 358 SER A O 1
ATOM 2773 N N . SER A 1 359 ? -16.480 2.843 -45.966 1.00 94.31 359 SER A N 1
ATOM 2774 C CA . SER A 1 359 ? -16.960 4.042 -45.268 1.00 94.31 359 SER A CA 1
ATOM 2775 C C . SER A 1 359 ? -18.473 4.008 -45.017 1.00 94.31 359 SER A C 1
ATOM 2777 O O . SER A 1 359 ? -18.922 4.437 -43.956 1.00 94.31 359 SER A O 1
ATOM 2779 N N . ASP A 1 360 ? -19.251 3.457 -45.951 1.00 95.75 360 ASP A N 1
ATOM 2780 C CA . ASP A 1 360 ? 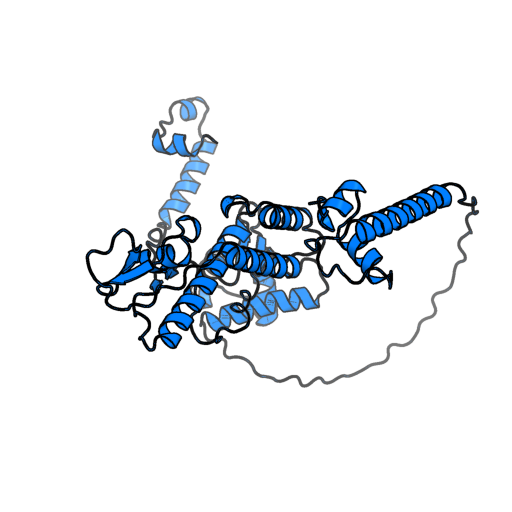-20.704 3.350 -45.804 1.00 95.75 360 ASP A CA 1
ATOM 2781 C C . ASP A 1 360 ? -21.097 2.273 -44.787 1.00 95.75 360 ASP A C 1
ATOM 2783 O O . ASP A 1 360 ? -21.989 2.499 -43.970 1.00 95.75 360 ASP A O 1
ATOM 2787 N N . GLU A 1 361 ? -20.375 1.149 -44.750 1.00 94.94 361 GLU A N 1
ATOM 2788 C CA . GLU A 1 361 ? -20.571 0.115 -43.728 1.00 94.94 361 GLU A CA 1
ATOM 2789 C C . GLU A 1 361 ? -20.244 0.643 -42.330 1.00 94.94 361 GLU A C 1
ATOM 2791 O O . GLU A 1 361 ? -21.034 0.441 -41.413 1.00 94.94 361 GLU A O 1
ATOM 2796 N N . LEU A 1 362 ? -19.146 1.391 -42.169 1.00 95.31 362 LEU A N 1
ATOM 2797 C CA . LEU A 1 362 ? -18.788 2.019 -40.892 1.00 95.31 362 LEU A CA 1
ATOM 2798 C C . LEU A 1 362 ? -19.855 3.004 -40.400 1.00 95.31 362 LEU A C 1
ATOM 2800 O O . LEU A 1 362 ? -20.137 3.036 -39.205 1.00 95.31 362 LEU A O 1
ATOM 2804 N N . ARG A 1 363 ? -20.477 3.781 -41.299 1.00 93.81 363 ARG A N 1
ATOM 2805 C CA . ARG A 1 363 ? -21.590 4.683 -40.942 1.00 93.81 363 ARG A CA 1
ATOM 2806 C C . ARG A 1 363 ? -22.845 3.931 -40.508 1.00 93.81 363 ARG A C 1
ATOM 2808 O O . ARG A 1 363 ? -23.640 4.478 -39.750 1.00 93.81 363 ARG A O 1
ATOM 2815 N N . ALA A 1 364 ? -23.028 2.708 -40.996 1.00 95.00 364 ALA A N 1
ATOM 2816 C CA . ALA A 1 364 ? -24.167 1.866 -40.659 1.00 95.00 364 ALA A CA 1
ATOM 2817 C C . ALA A 1 364 ? -23.961 1.043 -39.372 1.00 95.00 364 ALA A C 1
ATOM 2819 O O . ALA A 1 364 ? -24.933 0.495 -38.848 1.00 95.00 364 ALA A O 1
ATOM 2820 N N . VAL A 1 365 ? -22.732 0.951 -38.841 1.00 95.56 365 VAL A N 1
ATOM 2821 C CA . VAL A 1 365 ? -22.461 0.234 -37.586 1.00 95.56 365 VAL A CA 1
ATOM 2822 C C . VAL A 1 365 ? -23.174 0.929 -36.426 1.00 95.56 365 VAL A C 1
ATOM 2824 O O . VAL A 1 365 ? -22.848 2.054 -36.053 1.00 95.56 365 VAL A O 1
ATOM 2827 N N . GLN A 1 366 ? -24.121 0.226 -35.804 1.00 94.81 366 GLN A N 1
ATOM 2828 C CA . GLN A 1 366 ? -24.752 0.676 -34.567 1.00 94.81 366 GLN A CA 1
ATOM 2829 C C . GLN A 1 366 ? -23.987 0.134 -33.362 1.00 94.81 366 GLN A C 1
ATOM 2831 O O . GLN A 1 366 ? -23.908 -1.077 -33.151 1.00 94.81 366 GLN A O 1
ATOM 2836 N N . LEU A 1 367 ? -23.432 1.041 -32.560 1.00 90.31 367 LEU A N 1
ATOM 2837 C CA . LEU A 1 367 ? -22.795 0.710 -31.289 1.00 90.31 367 LEU A CA 1
ATOM 2838 C C . LEU A 1 367 ? -23.747 1.049 -30.135 1.00 90.31 367 LEU A C 1
ATOM 2840 O O . LEU A 1 367 ? -24.365 2.117 -30.151 1.00 90.31 367 LEU A O 1
ATOM 2844 N N . PRO A 1 368 ? -23.873 0.183 -29.115 1.00 91.50 368 PRO A N 1
ATOM 2845 C CA . PRO A 1 368 ? -24.669 0.503 -27.940 1.00 91.50 368 PRO A CA 1
ATOM 2846 C C . PRO A 1 368 ? -24.079 1.718 -27.214 1.00 91.50 368 PRO A C 1
ATOM 2848 O O . PRO A 1 368 ? -22.862 1.838 -27.064 1.00 91.50 368 PRO A O 1
ATOM 2851 N N . ALA A 1 369 ? -24.947 2.604 -26.718 1.00 84.12 369 ALA A N 1
ATOM 2852 C CA . ALA A 1 369 ? -24.541 3.853 -26.066 1.00 84.12 369 ALA A CA 1
ATOM 2853 C C . ALA A 1 369 ? -23.587 3.635 -24.876 1.00 84.12 369 ALA A C 1
ATOM 2855 O O . ALA A 1 369 ? -22.673 4.427 -24.662 1.00 84.12 369 ALA A O 1
ATOM 2856 N N . SER A 1 370 ? -23.740 2.526 -24.144 1.00 81.12 370 SER A N 1
ATOM 2857 C CA . SER A 1 370 ? -22.833 2.142 -23.057 1.00 81.12 370 SER A CA 1
ATOM 2858 C C . SER A 1 370 ? -21.389 1.947 -23.524 1.00 81.12 370 SER A C 1
ATOM 2860 O O . SER A 1 370 ? -20.471 2.343 -22.816 1.00 81.12 370 SER A O 1
ATOM 2862 N N . ALA A 1 371 ? -21.163 1.404 -24.723 1.00 81.88 371 ALA A N 1
ATOM 2863 C CA . ALA A 1 371 ? -19.817 1.227 -25.266 1.00 81.88 371 ALA A CA 1
ATOM 2864 C C . ALA A 1 371 ? -19.165 2.568 -25.639 1.00 81.88 371 ALA A C 1
ATOM 2866 O O . ALA A 1 371 ? -17.965 2.742 -25.440 1.00 81.88 371 ALA A O 1
ATOM 2867 N N . LEU A 1 372 ? -19.957 3.527 -26.131 1.00 79.06 372 LEU A N 1
ATOM 2868 C CA . LEU A 1 372 ? -19.478 4.867 -26.486 1.00 79.06 372 LEU A CA 1
ATOM 2869 C C . LEU A 1 372 ? -19.098 5.698 -25.253 1.00 79.06 372 LEU A C 1
ATOM 2871 O O . LEU A 1 372 ? -18.121 6.440 -25.299 1.00 79.06 372 LEU A O 1
ATOM 2875 N N . LEU A 1 373 ? -19.813 5.534 -24.136 1.00 77.62 373 LEU A N 1
ATOM 2876 C CA . LEU A 1 373 ? -19.523 6.244 -22.882 1.00 77.62 373 LEU A CA 1
ATOM 2877 C C . LEU A 1 373 ? -18.150 5.905 -22.287 1.00 77.62 373 LEU A C 1
ATOM 2879 O O . LEU A 1 373 ? -17.596 6.706 -21.545 1.00 77.62 373 LEU A O 1
ATOM 2883 N N . HIS A 1 374 ? -17.580 4.749 -22.625 1.00 65.81 374 HIS A N 1
ATOM 2884 C CA . HIS A 1 374 ? -16.237 4.359 -22.189 1.00 65.81 374 HIS A CA 1
ATOM 2885 C C . HIS A 1 374 ? -15.114 4.863 -23.112 1.00 65.81 374 HIS A C 1
ATOM 2887 O O . HIS A 1 374 ? -13.944 4.644 -22.808 1.00 65.81 374 HIS A O 1
ATOM 2893 N N . MET A 1 375 ? -15.449 5.495 -24.243 1.00 60.28 375 MET A N 1
ATOM 2894 C CA . MET A 1 375 ? -14.487 5.973 -25.246 1.00 60.28 375 MET A CA 1
ATOM 2895 C C . MET A 1 375 ? -14.255 7.487 -25.233 1.00 60.28 375 MET A C 1
ATOM 2897 O O . MET A 1 375 ? -13.335 7.958 -25.901 1.00 60.28 375 MET A O 1
ATOM 2901 N N . VAL A 1 376 ? -15.074 8.246 -24.506 1.00 44.56 376 VAL A N 1
ATOM 2902 C CA . VAL A 1 376 ? -14.892 9.692 -24.351 1.00 44.56 376 VAL A CA 1
ATOM 2903 C C . VAL A 1 376 ? -13.975 9.920 -23.140 1.00 44.56 376 VAL A C 1
ATOM 2905 O O . VAL A 1 376 ? -14.333 9.453 -22.058 1.00 44.56 376 VAL A O 1
ATOM 2908 N N . PRO A 1 377 ? -12.791 10.538 -23.315 1.00 44.97 377 PRO A N 1
ATOM 2909 C CA . PRO A 1 377 ? -11.852 10.800 -22.224 1.00 44.97 377 PRO A CA 1
ATOM 2910 C C . PRO A 1 377 ? -12.394 11.773 -21.172 1.00 44.97 377 PRO A C 1
ATOM 2912 O O . PRO A 1 377 ? -13.227 12.640 -21.530 1.00 44.97 377 PRO A O 1
#